Protein 2HF9 (pdb70)

Structure (mmCIF, N/CA/C/O backbone):
data_2HF9
#
_entry.id   2HF9
#
_cell.length_a   43.463
_cell.length_b   68.107
_cell.length_c   155.840
_cell.angle_alpha   90.000
_cell.angle_beta   90.000
_cell.angle_gamma   90.000
#
_symmetry.space_group_name_H-M   'P 21 21 21'
#
loop_
_entity.id
_entity.type
_entity.pdbx_description
1 polymer 'Probable hydrogenase nickel incorporation protein hypB'
2 non-polymer 'MAGNESIUM ION'
3 non-polymer 'ZINC ION'
4 non-polymer "5'-GUANOSINE-DIPHOSPHATE-MONOTHIOPHOSPHATE"
5 water water
#
loop_
_atom_site.group_PDB
_atom_site.id
_atom_site.type_symbol
_atom_site.label_atom_id
_atom_site.label_alt_id
_atom_site.label_comp_id
_atom_site.label_asym_id
_atom_site.label_entity_id
_atom_site.label_seq_id
_atom_site.pdbx_PDB_ins_code
_atom_site.Cartn_x
_atom_site.Cartn_y
_atom_site.Cartn_z
_atom_site.occupancy
_atom_site.B_iso_or_equiv
_atom_site.auth_seq_id
_atom_site.auth_comp_id
_atom_site.auth_asym_id
_atom_site.auth_atom_id
_atom_site.pdbx_PDB_model_num
ATOM 1 N N . LYS A 1 16 ? 0.357 12.378 4.286 1.00 39.08 11 LYS A N 1
ATOM 2 C CA . LYS A 1 16 ? -0.839 11.880 3.543 1.00 39.11 11 LYS A CA 1
ATOM 3 C C . LYS A 1 16 ? -0.652 10.429 3.085 1.00 38.79 11 LYS A C 1
ATOM 4 O O . LYS A 1 16 ? 0.409 10.058 2.573 1.00 38.87 11 LYS A O 1
ATOM 10 N N . ASP A 1 17 ? -1.688 9.616 3.286 1.00 38.42 12 ASP A N 1
ATOM 11 C CA . ASP A 1 17 ? -1.658 8.197 2.924 1.00 37.83 12 ASP A CA 1
ATOM 12 C C . ASP A 1 17 ? -2.333 7.932 1.577 1.00 37.32 12 ASP A C 1
ATOM 13 O O . ASP A 1 17 ? -2.617 6.782 1.228 1.00 37.25 12 ASP A O 1
ATOM 18 N N . ILE A 1 18 ? -2.565 9.008 0.826 1.00 36.58 13 ILE A N 1
ATOM 19 C CA . ILE A 1 18 ? -3.289 8.967 -0.447 1.00 35.78 13 ILE A CA 1
ATOM 20 C C . ILE A 1 18 ? -2.697 7.965 -1.446 1.00 35.06 13 ILE A C 1
ATOM 21 O O . ILE A 1 18 ? -3.434 7.176 -2.045 1.00 34.98 13 ILE A O 1
ATOM 26 N N . LEU A 1 19 ? -1.374 7.991 -1.603 1.00 34.26 14 LEU A N 1
ATOM 27 C CA . LEU A 1 19 ? -0.689 7.172 -2.611 1.00 33.43 14 LEU A CA 1
ATOM 28 C C . LEU A 1 19 ? -0.610 5.687 -2.264 1.00 32.68 14 LEU A C 1
ATOM 29 O O . LEU A 1 19 ? -0.544 4.843 -3.160 1.00 32.61 14 LEU A O 1
ATOM 34 N N . LYS A 1 20 ? -0.611 5.374 -0.970 1.00 31.71 15 LYS A N 1
ATOM 35 C CA . LYS A 1 20 ? -0.557 3.988 -0.505 1.00 30.66 15 LYS A CA 1
ATOM 36 C C . LYS A 1 20 ? -1.897 3.303 -0.742 1.00 29.78 15 LYS A C 1
ATOM 37 O O . LYS A 1 20 ? -1.944 2.141 -1.151 1.00 29.75 15 LYS A O 1
ATOM 43 N N . ALA A 1 21 ? -2.978 4.036 -0.485 1.00 28.63 16 ALA A N 1
ATOM 44 C CA . ALA A 1 21 ? -4.334 3.558 -0.736 1.00 27.59 16 ALA A CA 1
ATOM 45 C C . ALA A 1 21 ? -4.613 3.425 -2.236 1.00 26.82 16 ALA A C 1
ATOM 46 O O . ALA A 1 21 ? -5.266 2.474 -2.668 1.00 26.66 16 ALA A O 1
ATOM 48 N N . ASN A 1 22 ? -4.116 4.383 -3.018 1.00 25.89 17 ASN A N 1
ATOM 49 C CA . ASN A 1 22 ? -4.239 4.340 -4.475 1.00 24.86 17 ASN A CA 1
ATOM 50 C C . ASN A 1 22 ? -3.549 3.119 -5.079 1.00 24.41 17 ASN A C 1
ATOM 51 O O . ASN A 1 22 ? -4.117 2.450 -5.943 1.00 24.00 17 ASN A O 1
ATOM 56 N N . LYS A 1 23 ? -2.332 2.836 -4.612 1.00 24.06 18 LYS A N 1
ATOM 57 C CA . LYS A 1 23 ? -1.540 1.698 -5.098 1.00 24.01 18 LYS A CA 1
ATOM 58 C C . LYS A 1 23 ? -2.250 0.364 -4.859 1.00 23.43 18 LYS A C 1
ATOM 59 O O . LYS A 1 23 ? -2.256 -0.500 -5.739 1.00 23.39 18 LYS A O 1
ATOM 65 N N . ARG A 1 24 ? -2.855 0.210 -3.681 1.00 22.90 19 ARG A N 1
ATOM 66 C CA . ARG A 1 24 ? -3.666 -0.971 -3.366 1.00 22.37 19 ARG A CA 1
ATOM 67 C C . ARG A 1 24 ? -4.793 -1.150 -4.382 1.00 21.43 19 ARG A C 1
ATOM 68 O O . ARG A 1 24 ? -5.028 -2.256 -4.870 1.00 21.13 19 ARG A O 1
ATOM 76 N N . LEU A 1 25 ? -5.480 -0.053 -4.698 1.00 20.33 20 LEU A N 1
ATOM 77 C CA . LEU A 1 25 ? -6.607 -0.090 -5.624 1.00 19.34 20 LEU A CA 1
ATOM 78 C C . LEU A 1 25 ? -6.148 -0.319 -7.061 1.00 18.77 20 LEU A C 1
ATOM 79 O O . LEU A 1 25 ? -6.829 -0.992 -7.833 1.00 18.25 20 LEU A O 1
ATOM 84 N N . ALA A 1 26 ? -4.988 0.243 -7.402 1.00 18.36 21 ALA A N 1
ATOM 85 C CA . ALA A 1 26 ? -4.369 0.039 -8.712 1.00 18.15 21 ALA A CA 1
ATOM 86 C C . ALA A 1 26 ? -4.025 -1.429 -8.952 1.00 18.08 21 ALA A C 1
ATOM 87 O O . ALA A 1 26 ? -4.277 -1.963 -10.033 1.00 18.05 21 ALA A O 1
ATOM 89 N N . ASP A 1 27 ? -3.461 -2.081 -7.938 1.00 18.12 22 ASP A N 1
ATOM 90 C CA . ASP A 1 27 ? -3.107 -3.497 -8.034 1.00 18.28 22 ASP A CA 1
ATOM 91 C C . ASP A 1 27 ? -4.347 -4.367 -8.177 1.00 17.95 22 ASP A C 1
ATOM 92 O O . ASP A 1 27 ? -4.335 -5.351 -8.916 1.00 18.14 22 ASP A O 1
ATOM 97 N N . LYS A 1 28 ? -5.414 -3.986 -7.476 1.00 17.65 23 LYS A N 1
ATOM 98 C CA . LYS A 1 28 ? -6.708 -4.661 -7.575 1.00 17.34 23 LYS A CA 1
ATOM 99 C C . LYS A 1 28 ? -7.336 -4.495 -8.962 1.00 16.86 23 LYS A C 1
ATOM 100 O O . LYS A 1 28 ? -7.903 -5.447 -9.509 1.00 16.53 23 LYS A O 1
ATOM 106 N N . ASN A 1 29 ? -7.219 -3.289 -9.520 1.00 16.43 24 ASN A N 1
ATOM 107 C CA . ASN A 1 29 ? -7.647 -3.012 -10.892 1.00 16.25 24 ASN A CA 1
ATOM 108 C C . ASN A 1 29 ? -6.907 -3.889 -11.900 1.00 16.23 24 ASN A C 1
ATOM 109 O O . ASN A 1 29 ? -7.535 -4.480 -12.776 1.00 15.95 24 ASN A O 1
ATOM 114 N N . ARG A 1 30 ? -5.578 -3.964 -11.770 1.00 16.48 25 ARG A N 1
ATOM 115 C CA . ARG A 1 30 ? -4.745 -4.781 -12.663 1.00 17.01 25 ARG A CA 1
ATOM 116 C C . ARG A 1 30 ? -5.108 -6.260 -12.587 1.00 16.84 25 ARG A C 1
ATOM 117 O O . ARG A 1 30 ? -5.207 -6.930 -13.613 1.00 16.69 25 ARG A O 1
ATOM 125 N N . LYS A 1 31 ? -5.315 -6.754 -11.368 1.00 16.94 26 LYS A N 1
ATOM 126 C CA . LYS A 1 31 ? -5.745 -8.132 -11.153 1.00 17.25 26 LYS A CA 1
ATOM 127 C C . LYS A 1 31 ? -7.102 -8.410 -11.809 1.00 16.96 26 LYS A C 1
ATOM 128 O O . LYS A 1 31 ? -7.270 -9.432 -12.479 1.00 16.76 26 LYS A O 1
ATOM 134 N N . LEU A 1 32 ? -8.051 -7.488 -11.647 1.00 16.78 27 LEU A N 1
ATOM 135 C CA . LEU A 1 32 ? -9.368 -7.620 -12.273 1.00 16.55 27 LEU A CA 1
ATOM 136 C C . LEU A 1 32 ? -9.258 -7.655 -13.798 1.00 16.40 27 LEU A C 1
ATOM 137 O O . LEU A 1 32 ? -9.904 -8.473 -14.457 1.00 16.31 27 LEU A O 1
ATOM 142 N N . LEU A 1 33 ? -8.435 -6.765 -14.347 1.00 16.27 28 LEU A N 1
ATOM 143 C CA . LEU A 1 33 ? -8.205 -6.709 -15.788 1.00 16.16 28 LEU A CA 1
ATOM 144 C C . LEU A 1 33 ? -7.552 -7.994 -16.308 1.00 16.22 28 LEU A C 1
ATOM 145 O O . LEU A 1 33 ? -8.003 -8.553 -17.313 1.00 16.15 28 LEU A O 1
ATOM 150 N N . ASN A 1 34 ? -6.513 -8.460 -15.610 1.00 16.31 29 ASN A N 1
ATOM 151 C CA . ASN A 1 34 ? -5.810 -9.704 -15.966 1.00 16.68 29 ASN A CA 1
ATOM 152 C C . ASN A 1 34 ? -6.717 -10.932 -15.937 1.00 16.93 29 ASN A C 1
ATOM 153 O O . ASN A 1 34 ? -6.591 -11.832 -16.772 1.00 16.83 29 ASN A O 1
ATOM 158 N N . LYS A 1 35 ? -7.627 -10.942 -14.968 1.00 17.08 30 LYS A N 1
ATOM 159 C CA . LYS A 1 35 ? -8.621 -11.993 -14.787 1.00 17.33 30 LYS A CA 1
ATOM 160 C C . LYS A 1 35 ? -9.516 -12.111 -16.018 1.00 17.06 30 LYS A C 1
ATOM 161 O O . LYS A 1 35 ? -9.912 -13.211 -16.407 1.00 16.74 30 LYS A O 1
ATOM 167 N N . HIS A 1 36 ? -9.814 -10.967 -16.633 1.00 16.88 31 HIS A N 1
ATOM 168 C CA . HIS A 1 36 ? -10.675 -10.910 -17.810 1.00 16.84 31 HIS A CA 1
ATOM 169 C C . HIS A 1 36 ? -9.916 -10.710 -19.124 1.00 16.37 31 HIS A C 1
ATOM 170 O O . HIS A 1 36 ? -10.531 -10.478 -20.166 1.00 16.27 31 HIS A O 1
ATOM 177 N N . GLY A 1 37 ? -8.588 -10.796 -19.064 1.00 15.99 32 GLY A N 1
ATOM 178 C CA . GLY A 1 37 ? -7.741 -10.728 -20.253 1.00 15.37 32 GLY A CA 1
ATOM 179 C C . GLY A 1 37 ? -7.796 -9.378 -20.942 1.00 14.89 32 GLY A C 1
ATOM 180 O O . GLY A 1 37 ? -7.823 -9.298 -22.171 1.00 15.13 32 GLY A O 1
ATOM 181 N N . VAL A 1 38 ? -7.806 -8.318 -20.142 1.00 14.40 33 VAL A N 1
ATOM 182 C CA . VAL A 1 38 ? -7.853 -6.953 -20.665 1.00 13.82 33 VAL A CA 1
ATOM 183 C C . VAL A 1 38 ? -6.488 -6.311 -20.469 1.00 13.43 33 VAL A C 1
ATOM 184 O O . VAL A 1 38 ? -5.907 -6.403 -19.391 1.00 13.34 33 VAL A O 1
ATOM 188 N N . VAL A 1 39 ? -5.971 -5.685 -21.522 1.00 12.76 34 VAL A N 1
ATOM 189 C CA . VAL A 1 39 ? -4.735 -4.920 -21.411 1.00 12.34 34 VAL A CA 1
ATOM 190 C C . VAL A 1 39 ? -5.096 -3.436 -21.430 1.00 11.91 34 VAL A C 1
ATOM 191 O O . VAL A 1 39 ? -5.737 -2.958 -22.371 1.00 11.69 34 VAL A O 1
ATOM 195 N N . ALA A 1 40 ? -4.703 -2.727 -20.373 1.00 11.41 35 ALA A N 1
ATOM 196 C CA . ALA A 1 40 ? -5.097 -1.334 -20.172 1.00 11.08 35 ALA A CA 1
ATOM 197 C C . ALA A 1 40 ? -3.949 -0.343 -20.337 1.00 10.79 35 ALA A C 1
ATOM 198 O O . ALA A 1 40 ? -2.820 -0.603 -19.913 1.00 11.07 35 ALA A O 1
ATOM 200 N N . PHE A 1 41 ? -4.268 0.801 -20.937 1.00 10.16 36 PHE A N 1
ATOM 201 C CA . PHE A 1 41 ? -3.295 1.846 -21.239 1.00 9.80 36 PHE A CA 1
ATOM 202 C C . PHE A 1 41 ? -3.747 3.203 -20.692 1.00 9.46 36 PHE A C 1
ATOM 203 O O . PHE A 1 41 ? -4.875 3.641 -20.937 1.00 9.44 36 PHE A O 1
ATOM 211 N N . ASP A 1 42 ? -2.854 3.856 -19.953 1.00 9.03 37 ASP A N 1
ATOM 212 C CA . ASP A 1 42 ? -3.093 5.184 -19.396 1.00 9.17 37 ASP A CA 1
ATOM 213 C C . ASP A 1 42 ? -2.476 6.240 -20.328 1.00 9.36 37 ASP A C 1
ATOM 214 O O . ASP A 1 42 ? -1.255 6.321 -20.461 1.00 9.40 37 ASP A O 1
ATOM 219 N N . PHE A 1 43 ? -3.336 7.022 -20.981 1.00 9.32 38 PHE A N 1
ATOM 220 C CA . PHE A 1 43 ? -2.911 8.088 -21.883 1.00 9.55 38 PHE A CA 1
ATOM 221 C C . PHE A 1 43 ? -2.885 9.416 -21.139 1.00 10.01 38 PHE A C 1
ATOM 222 O O . PHE A 1 43 ? -3.936 9.987 -20.836 1.00 9.72 38 PHE A O 1
ATOM 230 N N . MET A 1 44 ? -1.675 9.879 -20.837 1.00 10.60 39 MET A N 1
ATOM 231 C CA . MET A 1 44 ? -1.442 11.159 -20.180 1.00 11.91 39 MET A CA 1
ATOM 232 C C . MET A 1 44 ? -0.869 12.156 -21.180 1.00 11.44 39 MET A C 1
ATOM 233 O O . MET A 1 44 ? -0.404 11.769 -22.250 1.00 11.43 39 MET A O 1
ATOM 238 N N . GLY A 1 45 ? -0.903 13.437 -20.828 1.00 11.43 40 GLY A N 1
ATOM 239 C CA . GLY A 1 45 ? -0.271 14.467 -21.639 1.00 11.70 40 GLY A CA 1
ATOM 240 C C . GLY A 1 45 ? -0.640 15.880 -21.243 1.00 11.97 40 GLY A C 1
ATOM 241 O O . GLY A 1 45 ? -1.403 16.098 -20.293 1.00 12.35 40 GLY A O 1
ATOM 242 N N . ALA A 1 46 ? -0.094 16.843 -21.978 1.00 11.76 41 ALA A N 1
ATOM 243 C CA . ALA A 1 46 ? -0.417 18.250 -21.774 1.00 11.89 41 ALA A CA 1
ATOM 244 C C . ALA A 1 46 ? -1.794 18.549 -22.377 1.00 11.87 41 ALA A C 1
ATOM 245 O O . ALA A 1 46 ? -2.435 17.662 -22.949 1.00 12.50 41 ALA A O 1
ATOM 247 N N . ILE A 1 47 ? -2.258 19.786 -22.251 1.00 11.52 42 ILE A N 1
ATOM 248 C CA . ILE A 1 47 ? -3.546 20.158 -22.840 1.00 11.08 42 ILE A CA 1
ATOM 249 C C . ILE A 1 47 ? -3.429 20.170 -24.365 1.00 10.60 42 ILE A C 1
ATOM 250 O O . ILE A 1 47 ? -2.573 20.859 -24.925 1.00 10.24 42 ILE A O 1
ATOM 255 N N . GLY A 1 48 ? -4.279 19.380 -25.019 1.00 10.12 43 GLY A N 1
ATOM 256 C CA . GLY A 1 48 ? -4.368 19.353 -26.474 1.00 9.79 43 GLY A CA 1
ATOM 257 C C . GLY A 1 48 ? -3.204 18.705 -27.199 1.00 9.43 43 GLY A C 1
ATOM 258 O O . GLY A 1 48 ? -3.009 18.950 -28.386 1.00 9.68 43 GLY A O 1
ATOM 259 N N . SER A 1 49 ? -2.435 17.874 -26.494 1.00 9.27 44 SER A N 1
ATOM 260 C CA . SER A 1 49 ? -1.274 17.197 -27.085 1.00 9.19 44 SER A CA 1
ATOM 261 C C . SER A 1 49 ? -1.647 16.236 -28.219 1.00 8.82 44 SER A C 1
ATOM 262 O O . SER A 1 49 ? -0.847 16.005 -29.129 1.00 8.48 44 SER A O 1
ATOM 265 N N . GLY A 1 50 ? -2.854 15.674 -28.148 1.00 8.53 45 GLY A N 1
ATOM 266 C CA . GLY A 1 50 ? -3.344 14.756 -29.179 1.00 8.21 45 GLY A CA 1
ATOM 267 C C . GLY A 1 50 ? -3.806 13.398 -28.674 1.00 7.88 45 GLY A C 1
ATOM 268 O O . GLY A 1 50 ? -3.910 12.459 -29.461 1.00 8.09 45 GLY A O 1
ATOM 269 N N . LYS A 1 51 ? -4.109 13.302 -27.376 1.00 7.75 46 LYS A N 1
ATOM 270 C CA . LYS A 1 51 ? -4.517 12.035 -26.746 1.00 7.58 46 LYS A CA 1
ATOM 271 C C . LYS A 1 51 ? -5.751 11.431 -27.413 1.00 7.00 46 LYS A C 1
ATOM 272 O O . LYS A 1 51 ? -5.769 10.247 -27.751 1.00 6.38 46 LYS A O 1
ATOM 278 N N . THR A 1 52 ? -6.786 12.246 -27.594 1.00 6.97 47 THR A N 1
ATOM 279 C CA . THR A 1 52 ? -8.042 11.752 -28.164 1.00 6.84 47 THR A CA 1
ATOM 280 C C . THR A 1 52 ? -7.865 11.332 -29.616 1.00 7.05 47 THR A C 1
ATOM 281 O O . THR A 1 52 ? -8.301 10.249 -30.000 1.00 7.38 47 THR A O 1
ATOM 285 N N . LEU A 1 53 ? -7.206 12.174 -30.410 1.00 7.50 48 LEU A N 1
ATOM 286 C CA . LEU A 1 53 ? -6.942 11.836 -31.806 1.00 7.71 48 LEU A CA 1
ATOM 287 C C . LEU A 1 53 ? -6.130 10.543 -31.934 1.00 7.51 48 LEU A C 1
ATOM 288 O O . LEU A 1 53 ? -6.402 9.726 -32.811 1.00 7.48 48 LEU A O 1
ATOM 293 N N . LEU A 1 54 ? -5.149 10.357 -31.052 1.00 7.64 49 LEU A N 1
ATOM 294 C CA . LEU A 1 54 ? -4.369 9.120 -31.011 1.00 7.74 49 LEU A CA 1
ATOM 295 C C . LEU A 1 54 ? -5.251 7.918 -30.684 1.00 7.89 49 LEU A C 1
ATOM 296 O O . LEU A 1 54 ? -5.172 6.882 -31.351 1.00 7.82 49 LEU A O 1
ATOM 301 N N . ILE A 1 55 ? -6.088 8.064 -29.659 1.00 8.00 50 ILE A N 1
ATOM 302 C CA . ILE A 1 55 ? -7.000 6.995 -29.243 1.00 8.32 50 ILE A CA 1
ATOM 303 C C . ILE A 1 55 ? -7.972 6.646 -30.380 1.00 8.77 50 ILE A C 1
ATOM 304 O O . ILE A 1 55 ? -8.198 5.463 -30.674 1.00 8.74 50 ILE A O 1
ATOM 309 N N . GLU A 1 56 ? -8.507 7.678 -31.030 1.00 9.19 51 GLU A N 1
ATOM 310 C CA . GLU A 1 56 ? -9.394 7.513 -32.189 1.00 10.10 51 GLU A CA 1
ATOM 311 C C . GLU A 1 56 ? -8.727 6.696 -33.289 1.00 9.76 51 GLU A C 1
ATOM 312 O O . GLU A 1 56 ? -9.310 5.735 -33.791 1.00 9.63 51 GLU A O 1
ATOM 318 N N . LYS A 1 57 ? -7.502 7.077 -33.647 1.00 9.56 52 LYS A N 1
ATOM 319 C CA . LYS A 1 57 ? -6.734 6.362 -34.666 1.00 9.83 52 LYS A CA 1
ATOM 320 C C . LYS A 1 57 ? -6.433 4.924 -34.252 1.00 9.69 52 LYS A C 1
ATOM 321 O O . LYS A 1 57 ? -6.515 4.010 -35.075 1.00 9.72 52 LYS A O 1
ATOM 327 N N . LEU A 1 58 ? -6.087 4.726 -32.979 1.00 9.53 53 LEU A N 1
ATOM 328 C CA . LEU A 1 58 ? -5.847 3.380 -32.454 1.00 9.58 53 LEU A CA 1
ATOM 329 C C . LEU A 1 58 ? -7.088 2.487 -32.509 1.00 9.81 53 LEU A C 1
ATOM 330 O O . LEU A 1 58 ? -6.995 1.323 -32.917 1.00 9.56 53 LEU A O 1
ATOM 335 N N . ILE A 1 59 ? -8.237 3.027 -32.104 1.00 9.87 54 ILE A N 1
ATOM 336 C CA . ILE A 1 59 ? -9.517 2.315 -32.229 1.00 10.33 54 ILE A CA 1
ATOM 337 C C . ILE A 1 59 ? -9.755 1.865 -33.675 1.00 10.78 54 ILE A C 1
ATOM 338 O O . ILE A 1 59 ? -9.947 0.675 -33.934 1.00 10.66 54 ILE A O 1
ATOM 343 N N . ASP A 1 60 ? -9.723 2.817 -34.607 1.00 11.39 55 ASP A N 1
ATOM 344 C CA . ASP A 1 60 ? -9.945 2.536 -36.032 1.00 12.17 55 ASP A CA 1
ATOM 345 C C . ASP A 1 60 ? -9.072 1.402 -36.559 1.00 12.43 55 ASP A C 1
ATOM 346 O O . ASP A 1 60 ? -9.525 0.570 -37.348 1.00 12.17 55 ASP A O 1
ATOM 351 N N . ASN A 1 61 ? -7.820 1.374 -36.118 1.00 12.58 56 ASN A N 1
ATOM 352 C CA . ASN A 1 61 ? -6.843 0.468 -36.701 1.00 13.02 56 ASN A CA 1
ATOM 353 C C . ASN A 1 61 ? -6.659 -0.853 -35.955 1.00 13.19 56 ASN A C 1
ATOM 354 O O . ASN A 1 61 ? -6.017 -1.769 -36.466 1.00 13.52 56 ASN A O 1
ATOM 359 N N . LEU A 1 62 ? -7.271 -0.967 -34.777 1.00 13.31 57 LEU A N 1
ATOM 360 C CA . LEU A 1 62 ? -7.149 -2.177 -33.960 1.00 13.74 57 LEU A CA 1
ATOM 361 C C . LEU A 1 62 ? -8.477 -2.896 -33.719 1.00 13.93 57 LEU A C 1
ATOM 362 O O . LEU A 1 62 ? -8.484 -4.026 -33.223 1.00 13.86 57 LEU A O 1
ATOM 367 N N . LYS A 1 63 ? -9.588 -2.254 -34.076 1.00 14.29 58 LYS A N 1
ATOM 368 C CA . LYS A 1 63 ? -10.921 -2.796 -33.760 1.00 15.23 58 LYS A CA 1
ATOM 369 C C . LYS A 1 63 ? -11.255 -4.094 -34.505 1.00 15.59 58 LYS A C 1
ATOM 370 O O . LYS A 1 63 ? -12.150 -4.831 -34.092 1.00 15.59 58 LYS A O 1
ATOM 376 N N . ASP A 1 64 ? -10.530 -4.367 -35.588 1.00 15.99 59 ASP A N 1
ATOM 377 C CA . ASP A 1 64 ? -10.702 -5.613 -36.351 1.00 16.86 59 ASP A CA 1
ATOM 378 C C . ASP A 1 64 ? -10.106 -6.813 -35.616 1.00 16.66 59 ASP A C 1
ATOM 379 O O . ASP A 1 64 ? -10.503 -7.958 -35.844 1.00 16.72 59 ASP A O 1
ATOM 384 N N . LYS A 1 65 ? -9.155 -6.528 -34.731 1.00 16.47 60 LYS A N 1
ATOM 385 C CA . LYS A 1 65 ? -8.390 -7.542 -34.022 1.00 16.60 60 LYS A CA 1
ATOM 386 C C . LYS A 1 65 ? -8.791 -7.607 -32.551 1.00 16.27 60 LYS A C 1
ATOM 387 O O . LYS A 1 65 ? -8.744 -8.677 -31.941 1.00 16.03 60 LYS A O 1
ATOM 393 N N . TYR A 1 66 ? -9.184 -6.462 -31.992 1.00 15.73 61 TYR A N 1
ATOM 394 C CA . TYR A 1 66 ? -9.507 -6.359 -30.568 1.00 15.38 61 TYR A CA 1
ATOM 395 C C . TYR A 1 66 ? -10.842 -5.675 -30.323 1.00 15.02 61 TYR A C 1
ATOM 396 O O . TYR A 1 66 ? -11.237 -4.773 -31.065 1.00 14.60 61 TYR A O 1
ATOM 405 N N . LYS A 1 67 ? -11.521 -6.102 -29.264 1.00 14.55 62 LYS A N 1
ATOM 406 C CA . LYS A 1 67 ? -12.686 -5.388 -28.753 1.00 14.52 62 LYS A CA 1
ATOM 407 C C . LYS A 1 67 ? -12.173 -4.327 -27.784 1.00 13.83 62 LYS A C 1
ATOM 408 O O . LYS A 1 67 ? -11.459 -4.635 -26.827 1.00 13.65 62 LYS A O 1
ATOM 414 N N . ILE A 1 68 ? -12.523 -3.075 -28.049 1.00 13.26 63 ILE A N 1
ATOM 415 C CA . ILE A 1 68 ? -11.899 -1.951 -27.357 1.00 12.85 63 ILE A CA 1
ATOM 416 C C . ILE A 1 68 ? -12.909 -1.145 -26.543 1.00 12.65 63 ILE A C 1
ATOM 417 O O . ILE A 1 68 ? -14.003 -0.829 -27.018 1.00 12.53 63 ILE A O 1
ATOM 422 N N . ALA A 1 69 ? -12.528 -0.839 -25.305 1.00 12.37 64 ALA A N 1
ATOM 423 C CA . ALA A 1 69 ? -13.292 0.056 -24.445 1.00 12.07 64 ALA A CA 1
ATOM 424 C C . ALA A 1 69 ? -12.429 1.255 -24.093 1.00 11.81 64 ALA A C 1
ATOM 425 O O . ALA A 1 69 ? -11.198 1.166 -24.111 1.00 11.43 64 ALA A O 1
ATOM 427 N N . CYS A 1 70 ? -13.082 2.370 -23.779 1.00 11.40 65 CYS A N 1
ATOM 428 C CA . CYS A 1 70 ? -12.397 3.567 -23.307 1.00 11.13 65 CYS A CA 1
ATOM 429 C C . CYS A 1 70 ? -12.989 4.124 -22.021 1.00 11.02 65 CYS A C 1
ATOM 430 O O . CYS A 1 70 ? -14.181 3.966 -21.744 1.00 10.63 65 CYS A O 1
ATOM 433 N N . ILE A 1 71 ? -12.127 4.768 -21.244 1.00 10.58 66 ILE A N 1
ATOM 434 C CA . ILE A 1 71 ? -12.531 5.622 -20.139 1.00 10.63 66 ILE A CA 1
ATOM 435 C C . ILE A 1 71 ? -11.999 7.013 -20.473 1.00 10.53 66 ILE A C 1
ATOM 436 O O . ILE A 1 71 ? -10.793 7.194 -20.664 1.00 10.19 66 ILE A O 1
ATOM 441 N N . ALA A 1 72 ? -12.903 7.979 -20.571 1.00 10.26 67 ALA A N 1
ATOM 442 C CA . ALA A 1 72 ? -12.536 9.349 -20.907 1.00 10.60 67 ALA A CA 1
ATOM 443 C C . ALA A 1 72 ? -12.807 10.261 -19.723 1.00 10.66 67 ALA A C 1
ATOM 444 O O . ALA A 1 72 ? -13.965 10.530 -19.386 1.00 10.50 67 ALA A O 1
ATOM 446 N N . GLY A 1 73 ? -11.733 10.719 -19.087 1.00 10.82 68 GLY A N 1
ATOM 447 C CA . GLY A 1 73 ? -11.843 11.625 -17.954 1.00 10.98 68 GLY A CA 1
ATOM 448 C C . GLY A 1 73 ? -11.442 13.046 -18.304 1.00 11.19 68 GLY A C 1
ATOM 449 O O . GLY A 1 73 ? -10.370 13.279 -18.861 1.00 10.98 68 GLY A O 1
ATOM 450 N N . ASP A 1 74 ? -12.318 13.993 -17.988 1.00 11.41 69 ASP A N 1
ATOM 451 C CA . ASP A 1 74 ? -12.018 15.424 -18.097 1.00 11.99 69 ASP A CA 1
ATOM 452 C C . ASP A 1 74 ? -13.083 16.204 -17.337 1.00 12.09 69 ASP A C 1
ATOM 453 O O . ASP A 1 74 ? -14.069 15.619 -16.896 1.00 12.12 69 ASP A O 1
ATOM 458 N N . VAL A 1 75 ? -12.877 17.512 -17.177 1.00 12.23 70 VAL A N 1
ATOM 459 C CA . VAL A 1 75 ? -13.849 18.397 -16.519 1.00 12.53 70 VAL A CA 1
ATOM 460 C C . VAL A 1 75 ? -15.243 18.204 -17.122 1.00 12.47 70 VAL A C 1
ATOM 461 O O . VAL A 1 75 ? -16.216 17.961 -16.403 1.00 12.61 70 VAL A O 1
ATOM 465 N N . ILE A 1 76 ? -15.323 18.322 -18.442 1.00 12.35 71 ILE A N 1
ATOM 466 C CA . ILE A 1 76 ? -16.525 17.972 -19.190 1.00 12.33 71 ILE A CA 1
ATOM 467 C C . ILE A 1 76 ? -16.169 16.795 -20.099 1.00 11.94 71 ILE A C 1
ATOM 468 O O . ILE A 1 76 ? -15.624 16.969 -21.195 1.00 11.89 71 ILE A O 1
ATOM 473 N N . ALA A 1 77 ? -16.474 15.593 -19.619 1.00 11.81 72 ALA A N 1
ATOM 474 C CA . ALA A 1 77 ? -16.025 14.354 -20.255 1.00 11.60 72 ALA A CA 1
ATOM 475 C C . ALA A 1 77 ? -16.695 14.047 -21.599 1.00 11.79 72 ALA A C 1
ATOM 476 O O . ALA A 1 77 ? -16.152 13.279 -22.403 1.00 11.48 72 ALA A O 1
ATOM 478 N N . LYS A 1 78 ? -17.852 14.659 -21.851 1.00 11.67 73 LYS A N 1
ATOM 479 C CA . LYS A 1 78 ? -18.645 14.345 -23.046 1.00 12.33 73 LYS A CA 1
ATOM 480 C C . LYS A 1 78 ? -17.922 14.608 -24.373 1.00 11.85 73 LYS A C 1
ATOM 481 O O . LYS A 1 78 ? -18.083 13.844 -25.314 1.00 11.52 73 LYS A O 1
ATOM 487 N N . PHE A 1 79 ? -17.128 15.678 -24.441 1.00 11.88 74 PHE A N 1
ATOM 488 C CA . PHE A 1 79 ? -16.439 16.039 -25.689 1.00 12.12 74 PHE A CA 1
ATOM 489 C C . PHE A 1 79 ? -15.623 14.877 -26.255 1.00 12.01 74 PHE A C 1
ATOM 490 O O . PHE A 1 79 ? -15.752 14.524 -27.429 1.00 12.00 74 PHE A O 1
ATOM 498 N N . ASP A 1 80 ? -14.792 14.276 -25.412 1.00 12.05 75 ASP A N 1
ATOM 499 C CA . ASP A 1 80 ? -13.939 13.177 -25.856 1.00 11.96 75 ASP A CA 1
ATOM 500 C C . ASP A 1 80 ? -14.651 11.834 -25.860 1.00 12.32 75 ASP A C 1
ATOM 501 O O . ASP A 1 80 ? -14.354 10.981 -26.699 1.00 11.92 75 ASP A O 1
ATOM 506 N N . ALA A 1 81 ? -15.580 11.648 -24.923 1.00 12.65 76 ALA A N 1
ATOM 507 C CA . ALA A 1 81 ? -16.408 10.443 -24.898 1.00 13.39 76 ALA A CA 1
ATOM 508 C C . ALA A 1 81 ? -17.165 10.290 -26.220 1.00 14.03 76 ALA A C 1
ATOM 509 O O . ALA A 1 81 ? -17.135 9.220 -26.833 1.00 14.03 76 ALA A O 1
ATOM 511 N N . GLU A 1 82 ? -17.816 11.369 -26.659 1.00 14.85 77 GLU A N 1
ATOM 512 C CA . GLU A 1 82 ? -18.582 11.379 -27.913 1.00 15.86 77 GLU A CA 1
ATOM 513 C C . GLU A 1 82 ? -17.702 11.081 -29.133 1.00 16.17 77 GLU A C 1
ATOM 514 O O . GLU A 1 82 ? -18.119 10.358 -30.049 1.00 16.48 77 GLU A O 1
ATOM 520 N N . ARG A 1 83 ? -16.484 11.623 -29.129 1.00 16.50 78 ARG A N 1
ATOM 521 C CA . ARG A 1 83 ? -15.499 11.344 -30.183 1.00 16.84 78 ARG A CA 1
ATOM 522 C C . ARG A 1 83 ? -15.129 9.862 -30.248 1.00 16.96 78 ARG A C 1
ATOM 523 O O . ARG A 1 83 ? -15.114 9.275 -31.327 1.00 17.49 78 ARG A O 1
ATOM 531 N N . MET A 1 84 ? -14.853 9.255 -29.095 1.00 17.13 79 MET A N 1
ATOM 532 C CA . MET A 1 84 ? -14.490 7.837 -29.040 1.00 17.04 79 MET A CA 1
ATOM 533 C C . MET A 1 84 ? -15.653 6.919 -29.394 1.00 17.97 79 MET A C 1
ATOM 534 O O . MET A 1 84 ? -15.451 5.852 -29.979 1.00 18.11 79 MET A O 1
ATOM 539 N N . GLU A 1 85 ? -16.862 7.343 -29.027 1.00 18.86 80 GLU A N 1
ATOM 540 C CA . GLU A 1 85 ? -18.087 6.593 -29.303 1.00 19.85 80 GLU A CA 1
ATOM 541 C C . GLU A 1 85 ? -18.361 6.394 -30.796 1.00 19.95 80 GLU A C 1
ATOM 542 O O . GLU A 1 85 ? -18.753 5.303 -31.212 1.00 20.21 80 GLU A O 1
ATOM 548 N N . LYS A 1 86 ? -18.146 7.434 -31.599 1.00 20.33 81 LYS A N 1
ATOM 549 C CA . LYS A 1 86 ? -18.413 7.344 -33.039 1.00 20.66 81 LYS A CA 1
ATOM 550 C C . LYS A 1 86 ? -17.424 6.428 -33.774 1.00 20.39 81 LYS A C 1
ATOM 551 O O . LYS A 1 86 ? -17.669 6.033 -34.915 1.00 20.25 81 LYS A O 1
ATOM 557 N N . HIS A 1 87 ? -16.323 6.082 -33.105 1.00 20.04 82 HIS A N 1
ATOM 558 C CA . HIS A 1 87 ? -15.329 5.164 -33.661 1.00 19.87 82 HIS A CA 1
ATOM 559 C C . HIS A 1 87 ? -15.587 3.697 -33.300 1.00 20.05 82 HIS A C 1
ATOM 560 O O . HIS A 1 87 ? -14.826 2.813 -33.695 1.00 20.04 82 HIS A O 1
ATOM 567 N N . GLY A 1 88 ? -16.665 3.445 -32.561 1.00 20.26 83 GLY A N 1
ATOM 568 C CA . GLY A 1 88 ? -17.098 2.077 -32.259 1.00 20.37 83 GLY A CA 1
ATOM 569 C C . GLY A 1 88 ? -16.536 1.461 -30.989 1.00 20.49 83 GLY A C 1
ATOM 570 O O . GLY A 1 88 ? -16.444 0.235 -30.873 1.00 20.81 83 GLY A O 1
ATOM 571 N N . ALA A 1 89 ? -16.153 2.305 -30.035 1.00 20.04 84 ALA A N 1
ATOM 572 C CA . ALA A 1 89 ? -15.705 1.826 -28.734 1.00 19.68 84 ALA A CA 1
ATOM 573 C C . ALA A 1 89 ? -16.797 2.049 -27.700 1.00 19.41 84 ALA A C 1
ATOM 574 O O . ALA A 1 89 ? -17.592 2.985 -27.815 1.00 19.13 84 ALA A O 1
ATOM 576 N N . LYS A 1 90 ? -16.838 1.175 -26.699 1.00 19.39 85 LYS A N 1
ATOM 577 C CA . LYS A 1 90 ? -17.661 1.408 -25.521 1.00 19.38 85 LYS A CA 1
ATOM 578 C C . LYS A 1 90 ? -16.913 2.386 -24.622 1.00 18.75 85 LYS A C 1
ATOM 579 O O . LYS A 1 90 ? -15.729 2.196 -24.345 1.00 18.87 85 LYS A O 1
ATOM 585 N N . VAL A 1 91 ? -17.599 3.440 -24.190 1.00 18.02 86 VAL A N 1
ATOM 586 C CA . VAL A 1 91 ? -16.955 4.513 -23.439 1.00 17.12 86 VAL A CA 1
ATOM 587 C C . VAL A 1 91 ? -17.634 4.757 -22.096 1.00 16.81 86 VAL A C 1
ATOM 588 O O . VAL A 1 91 ? -18.860 4.867 -22.017 1.00 16.73 86 VAL A O 1
ATOM 592 N N . VAL A 1 92 ? -16.825 4.828 -21.043 1.00 15.80 87 VAL A N 1
ATOM 593 C CA . VAL A 1 92 ? -17.289 5.311 -19.752 1.00 15.22 87 VAL A CA 1
ATOM 594 C C . VAL A 1 92 ? -16.715 6.711 -19.546 1.00 14.75 87 VAL A C 1
ATOM 595 O O . VAL A 1 92 ? -15.493 6.875 -19.440 1.00 14.26 87 VAL A O 1
ATOM 599 N N . PRO A 1 93 ? -17.591 7.729 -19.513 1.00 14.39 88 PRO A N 1
ATOM 600 C CA . PRO A 1 93 ? -17.103 9.075 -19.253 1.00 14.16 88 PRO A CA 1
ATOM 601 C C . PRO A 1 93 ? -16.941 9.322 -17.757 1.00 14.18 88 PRO A C 1
ATOM 602 O O . PRO A 1 93 ? -17.721 8.803 -16.951 1.00 13.93 88 PRO A O 1
ATOM 606 N N . LEU A 1 94 ? -15.926 10.099 -17.397 1.00 13.97 89 LEU A N 1
ATOM 607 C CA . LEU A 1 94 ? -15.718 10.504 -16.014 1.00 14.24 89 LEU A CA 1
ATOM 608 C C . LEU A 1 94 ? -15.528 12.012 -15.930 1.00 14.43 89 LEU A C 1
ATOM 609 O O . LEU A 1 94 ? -14.507 12.546 -16.371 1.00 14.15 89 LEU A O 1
ATOM 614 N N . ASN A 1 95 ? -16.529 12.697 -15.387 1.00 14.72 90 ASN A N 1
ATOM 615 C CA . ASN A 1 95 ? -16.420 14.122 -15.127 1.00 15.15 90 ASN A CA 1
ATOM 616 C C . ASN A 1 95 ? -15.568 14.309 -13.879 1.00 15.75 90 ASN A C 1
ATOM 617 O O . ASN A 1 95 ? -15.965 13.926 -12.774 1.00 15.70 90 ASN A O 1
ATOM 622 N N . THR A 1 96 ? -14.385 14.883 -14.072 1.00 16.10 91 THR A N 1
ATOM 623 C CA . THR A 1 96 ? -13.334 14.841 -13.059 1.00 16.53 91 THR A CA 1
ATOM 624 C C . THR A 1 96 ? -13.296 16.053 -12.134 1.00 17.16 91 THR A C 1
ATOM 625 O O . THR A 1 96 ? -12.435 16.135 -11.258 1.00 17.25 91 THR A O 1
ATOM 629 N N . GLY A 1 97 ? -14.228 16.984 -12.326 1.00 18.10 92 GLY A N 1
ATOM 630 C CA . GLY A 1 97 ? -14.314 18.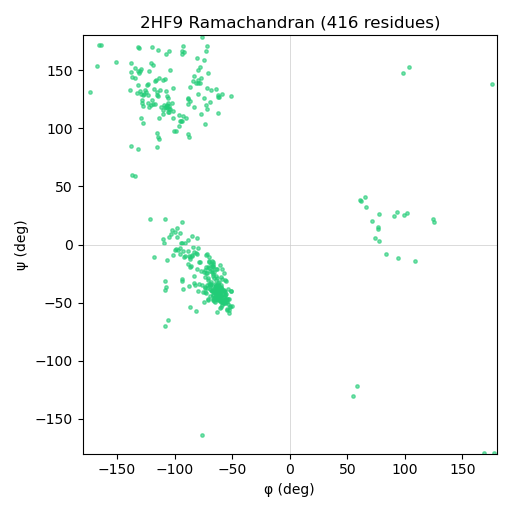187 -11.495 1.00 19.26 92 GLY A CA 1
ATOM 631 C C . GLY A 1 97 ? -13.018 18.970 -11.462 1.00 19.97 92 GLY A C 1
ATOM 632 O O . GLY A 1 97 ? -12.424 19.245 -12.503 1.00 20.29 92 GLY A O 1
ATOM 633 N N . LYS A 1 98 ? -12.570 19.310 -10.258 1.00 20.74 93 LYS A N 1
ATOM 634 C CA . LYS A 1 98 ? -11.364 20.119 -10.090 1.00 21.45 93 LYS A CA 1
ATOM 635 C C . LYS A 1 98 ? -10.102 19.272 -9.890 1.00 21.57 93 LYS A C 1
ATOM 636 O O . LYS A 1 98 ? -9.002 19.810 -9.725 1.00 21.52 93 LYS A O 1
ATOM 642 N N . GLU A 1 99 ? -10.265 17.951 -9.926 1.00 21.65 94 GLU A N 1
ATOM 643 C CA . GLU A 1 99 ? -9.143 17.023 -9.802 1.00 21.97 94 GLU A CA 1
ATOM 644 C C . GLU A 1 9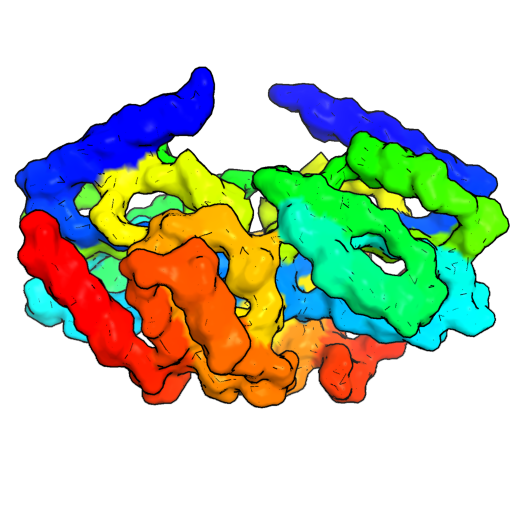9 ? -8.223 17.093 -11.028 1.00 21.58 94 GLU A C 1
ATOM 645 O O . GLU A 1 99 ? -8.685 17.073 -12.172 1.00 21.67 94 GLU A O 1
ATOM 651 N N . CYS A 1 100 ? -6.921 17.182 -10.776 1.00 21.29 95 CYS A N 1
ATOM 652 C CA . CYS A 1 100 ? -5.927 17.325 -11.840 1.00 21.09 95 CYS A CA 1
ATOM 653 C C . CYS A 1 100 ? -5.352 15.981 -12.294 1.00 20.37 95 CYS A C 1
ATOM 654 O O . CYS A 1 100 ? -4.286 15.927 -12.914 1.00 20.23 95 CYS A O 1
ATOM 657 N N . HIS A 1 101 ? -6.074 14.904 -11.987 1.00 19.48 96 HIS A N 1
ATOM 658 C CA . HIS A 1 101 ? -5.676 13.541 -12.336 1.00 18.57 96 HIS A CA 1
ATOM 659 C C . HIS A 1 101 ? -6.851 12.591 -12.113 1.00 17.88 96 HIS A C 1
ATOM 660 O O . HIS A 1 101 ? -7.729 12.865 -11.294 1.00 17.35 96 HIS A O 1
ATOM 667 N N . LEU A 1 102 ? -6.866 11.483 -12.848 1.00 17.12 97 LEU A N 1
ATOM 668 C CA . LEU A 1 102 ? -7.706 10.346 -12.487 1.00 16.63 97 LEU A CA 1
ATOM 669 C C . LEU A 1 102 ? -6.982 9.562 -11.396 1.00 16.34 97 LEU A C 1
ATOM 670 O O . LEU A 1 102 ? -5.771 9.705 -11.234 1.00 16.70 97 LEU A O 1
ATOM 675 N N . ASP A 1 103 ? -7.715 8.740 -10.650 1.00 16.13 98 ASP A N 1
ATOM 676 C CA . ASP A 1 103 ? -7.094 7.828 -9.684 1.00 15.91 98 ASP A CA 1
ATOM 677 C C . ASP A 1 103 ? -7.638 6.403 -9.841 1.00 15.62 98 ASP A C 1
ATOM 678 O O . ASP A 1 103 ? -8.607 6.187 -10.564 1.00 15.51 98 ASP A O 1
ATOM 683 N N . ALA A 1 104 ? -7.005 5.435 -9.182 1.00 15.52 99 ALA A N 1
ATOM 684 C CA . ALA A 1 104 ? -7.419 4.031 -9.289 1.00 15.55 99 ALA A CA 1
ATOM 685 C C . ALA A 1 104 ? -8.844 3.787 -8.783 1.00 15.70 99 ALA A C 1
ATOM 686 O O . ALA A 1 104 ? -9.554 2.922 -9.302 1.00 15.65 99 ALA A O 1
ATOM 688 N N . HIS A 1 105 ? -9.252 4.555 -7.774 1.00 15.54 100 HIS A N 1
ATOM 689 C CA . HIS A 1 105 ? -10.579 4.437 -7.186 1.00 15.57 100 HIS A CA 1
ATOM 690 C C . HIS A 1 105 ? -11.682 4.711 -8.208 1.00 15.44 100 HIS A C 1
ATOM 691 O O . HIS A 1 105 ? -12.572 3.878 -8.410 1.00 15.19 100 HIS A O 1
ATOM 698 N N . LEU A 1 106 ? -11.610 5.872 -8.854 1.00 15.25 101 LEU A N 1
ATOM 699 C CA . LEU A 1 106 ? -12.597 6.250 -9.858 1.00 15.46 101 LEU A CA 1
ATOM 700 C C . LEU A 1 106 ? -12.557 5.304 -11.063 1.00 15.05 101 LEU A C 1
ATOM 701 O O . LEU A 1 106 ? -13.608 4.914 -11.581 1.00 14.80 101 LEU A O 1
ATOM 706 N N . VAL A 1 107 ? -11.348 4.926 -11.481 1.00 14.61 102 VAL A N 1
ATOM 707 C CA . VAL A 1 107 ? -11.155 3.959 -12.565 1.00 14.49 102 VAL A CA 1
ATOM 708 C C . VAL A 1 107 ? -11.742 2.587 -12.198 1.00 14.63 102 VAL A C 1
ATOM 709 O O . VAL A 1 107 ? -12.394 1.951 -13.023 1.00 14.45 102 VAL A O 1
ATOM 713 N N . GLY A 1 108 ? -11.522 2.150 -10.960 1.00 14.69 103 GLY A N 1
ATOM 714 C CA . GLY A 1 108 ? -12.105 0.903 -10.459 1.00 15.06 103 GLY A CA 1
ATOM 715 C C . GLY A 1 108 ? -13.610 0.835 -10.647 1.00 15.26 103 GLY A C 1
ATOM 716 O O . GLY A 1 108 ? -14.140 -0.172 -11.128 1.00 15.41 103 GLY A O 1
ATOM 717 N N . HIS A 1 109 ? -14.294 1.917 -10.286 1.00 15.49 104 HIS A N 1
ATOM 718 C CA . HIS A 1 109 ? -15.748 2.014 -10.442 1.00 15.96 104 HIS A CA 1
ATOM 719 C C . HIS A 1 109 ? -16.186 2.129 -11.899 1.00 16.11 104 HIS A C 1
ATOM 720 O O . HIS A 1 109 ? -17.242 1.620 -12.276 1.00 16.06 104 HIS A O 1
ATOM 727 N N . ALA A 1 110 ? -15.371 2.794 -12.714 1.00 16.26 105 ALA A N 1
ATOM 728 C CA . ALA A 1 110 ? -15.622 2.846 -14.155 1.00 16.56 105 ALA A CA 1
ATOM 729 C C . ALA A 1 110 ? -15.626 1.433 -14.745 1.00 16.56 105 ALA A C 1
ATOM 730 O O . ALA A 1 110 ? -16.449 1.122 -15.611 1.00 16.76 105 ALA A O 1
ATOM 732 N N . LEU A 1 111 ? -14.723 0.583 -14.251 1.00 16.72 106 LEU A N 1
ATOM 733 C CA . LEU A 1 111 ? -14.623 -0.816 -14.683 1.00 17.18 106 LEU A CA 1
ATOM 734 C C . LEU A 1 111 ? -15.903 -1.619 -14.445 1.00 17.69 106 LEU A C 1
ATOM 735 O O . LEU A 1 111 ? -16.183 -2.573 -15.169 1.00 17.68 106 LEU A O 1
ATOM 740 N N . GLU A 1 112 ? -16.673 -1.221 -13.434 1.00 18.22 107 GLU A N 1
ATOM 741 C CA . GLU A 1 112 ? -17.951 -1.867 -13.121 1.00 18.79 107 GLU A CA 1
ATOM 742 C C . GLU A 1 112 ? -18.999 -1.634 -14.216 1.00 19.01 107 GLU A C 1
ATOM 743 O O . GLU A 1 112 ? -19.931 -2.430 -14.364 1.00 19.07 107 GLU A O 1
ATOM 749 N N . ASP A 1 113 ? -18.830 -0.560 -14.988 1.00 19.18 108 ASP A N 1
ATOM 750 C CA . ASP A 1 113 ? -19.739 -0.235 -16.095 1.00 19.59 108 ASP A CA 1
ATOM 751 C C . ASP A 1 113 ? -19.343 -0.881 -17.432 1.00 19.38 108 ASP A C 1
ATOM 752 O O . ASP A 1 113 ? -19.982 -0.642 -18.462 1.00 19.46 108 ASP A O 1
ATOM 757 N N . LEU A 1 114 ? -18.293 -1.696 -17.407 1.00 19.13 109 LEU A N 1
ATOM 758 C CA . LEU A 1 114 ? -17.814 -2.387 -18.599 1.00 18.95 109 LEU A CA 1
ATOM 759 C C . LEU A 1 114 ? -17.999 -3.900 -18.488 1.00 18.95 109 LEU A C 1
ATOM 760 O O . LEU A 1 114 ? -17.842 -4.474 -17.409 1.00 18.83 109 LEU A O 1
ATOM 765 N N . ASN A 1 115 ? -18.336 -4.541 -19.606 1.00 18.89 110 ASN A N 1
ATOM 766 C CA . ASN A 1 115 ? -18.326 -6.000 -19.674 1.00 18.94 110 ASN A CA 1
ATOM 767 C C . ASN A 1 115 ? -16.931 -6.462 -20.085 1.00 18.81 110 ASN A C 1
ATOM 768 O O . ASN A 1 115 ? -16.609 -6.521 -21.273 1.00 18.58 110 ASN A O 1
ATOM 773 N N . LEU A 1 116 ? -16.112 -6.791 -19.089 1.00 18.68 111 LEU A N 1
ATOM 774 C CA . LEU A 1 116 ? -14.697 -7.102 -19.312 1.00 18.75 111 LEU A CA 1
ATOM 775 C C . LEU A 1 116 ? -14.450 -8.424 -20.046 1.00 18.94 111 LEU A C 1
ATOM 776 O O . LEU A 1 116 ? -13.344 -8.667 -20.531 1.00 18.76 111 LEU A O 1
ATOM 781 N N . ASP A 1 117 ? -15.475 -9.271 -20.130 1.00 19.04 112 ASP A N 1
ATOM 782 C CA . ASP A 1 117 ? -15.391 -10.502 -20.922 1.00 19.30 112 ASP A CA 1
ATOM 783 C C . ASP A 1 117 ? -15.708 -10.262 -22.397 1.00 19.15 112 ASP A C 1
ATOM 784 O O . ASP A 1 117 ? -15.648 -11.185 -23.218 1.00 19.34 112 ASP A O 1
ATOM 789 N N . GLU A 1 118 ? -16.051 -9.020 -22.726 1.00 18.72 113 GLU A N 1
ATOM 790 C CA . GLU A 1 118 ? -16.253 -8.616 -24.113 1.00 18.62 113 GLU A CA 1
ATOM 791 C C . GLU A 1 118 ? -15.323 -7.465 -24.503 1.00 17.83 113 GLU A C 1
ATOM 792 O O . GLU A 1 118 ? -15.595 -6.725 -25.451 1.00 18.06 113 GLU A O 1
ATOM 798 N N . ILE A 1 119 ? -14.228 -7.324 -23.759 1.00 16.87 114 ILE A N 1
ATOM 799 C CA . ILE A 1 119 ? -13.224 -6.285 -24.004 1.00 15.92 114 ILE A CA 1
ATOM 800 C C . ILE A 1 119 ? -11.829 -6.916 -23.996 1.00 15.19 114 ILE A C 1
ATOM 801 O O . ILE A 1 119 ? -11.534 -7.766 -23.158 1.00 14.90 114 ILE A O 1
ATOM 806 N N . ASP A 1 120 ? -10.984 -6.510 -24.942 1.00 14.26 115 ASP A N 1
ATOM 807 C CA . ASP A 1 120 ? -9.592 -6.958 -24.991 1.00 13.45 115 ASP A CA 1
ATOM 808 C C . ASP A 1 120 ? -8.618 -5.837 -24.608 1.00 12.71 115 ASP A C 1
ATOM 809 O O . ASP A 1 120 ? -7.613 -6.077 -23.932 1.00 11.89 115 ASP A O 1
ATOM 814 N N . LEU A 1 121 ? -8.921 -4.622 -25.062 1.00 11.96 116 LEU A N 1
ATOM 815 C CA . LEU A 1 121 ? -8.083 -3.450 -24.813 1.00 11.50 116 LEU A CA 1
ATOM 816 C C . LEU A 1 121 ? -8.867 -2.343 -24.128 1.00 11.13 116 LEU A C 1
ATOM 817 O O . LEU A 1 121 ? -10.008 -2.066 -24.492 1.00 10.90 116 LEU A O 1
ATOM 822 N N . LEU A 1 122 ? -8.238 -1.707 -23.145 1.00 10.85 117 LEU A N 1
ATOM 823 C CA . LEU A 1 122 ? -8.817 -0.548 -22.477 1.00 10.75 117 LEU A CA 1
ATOM 824 C C . LEU A 1 122 ? -7.911 0.669 -22.633 1.00 10.37 117 LEU A C 1
ATOM 825 O O . LEU A 1 122 ? -6.751 0.644 -22.217 1.00 10.58 117 LEU A O 1
ATOM 830 N N . PHE A 1 123 ? -8.447 1.722 -23.241 1.00 10.16 118 PHE A N 1
ATOM 831 C CA . PHE A 1 123 ? -7.727 2.986 -23.378 1.00 9.93 118 PHE A CA 1
ATOM 832 C C . PHE A 1 123 ? -8.330 3.998 -22.415 1.00 9.61 118 PHE A C 1
ATOM 833 O O . PHE A 1 123 ? -9.515 4.328 -22.511 1.00 9.86 118 PHE A O 1
ATOM 841 N N . ILE A 1 124 ? -7.517 4.482 -21.484 1.00 9.26 119 ILE A N 1
ATOM 842 C CA . ILE A 1 124 ? -7.964 5.496 -20.538 1.00 9.09 119 ILE A CA 1
ATOM 843 C C . ILE A 1 124 ? -7.334 6.841 -20.876 1.00 9.11 119 ILE A C 1
ATOM 844 O O . ILE A 1 124 ? -6.107 6.974 -20.851 1.00 8.75 119 ILE A O 1
ATOM 849 N N . GLU A 1 125 ? -8.163 7.832 -21.199 1.00 9.16 120 GLU A N 1
ATOM 850 C CA . GLU A 1 125 ? -7.644 9.182 -21.382 1.00 9.82 120 GLU A CA 1
ATOM 851 C C . GLU A 1 125 ? -7.684 9.938 -20.066 1.00 10.22 120 GLU A C 1
ATOM 852 O O . GLU A 1 125 ? -8.754 10.298 -19.571 1.00 9.98 120 GLU A O 1
ATOM 858 N N . ASN A 1 126 ? -6.499 10.158 -19.508 1.00 10.78 121 ASN A N 1
ATOM 859 C CA . ASN A 1 126 ? -6.341 10.888 -18.266 1.00 11.56 121 ASN A CA 1
ATOM 860 C C . ASN A 1 126 ? -6.611 12.372 -18.494 1.00 12.39 121 ASN A C 1
ATOM 861 O O . ASN A 1 126 ? -6.746 12.818 -19.637 1.00 12.38 121 ASN A O 1
ATOM 866 N N . VAL A 1 127 ? -6.687 13.144 -17.417 1.00 13.65 122 VAL A N 1
ATOM 867 C CA . VAL A 1 127 ? -6.870 14.588 -17.563 1.00 14.93 122 VAL A CA 1
ATOM 868 C C . VAL A 1 127 ? -5.573 15.210 -18.109 1.00 15.33 122 VAL A C 1
ATOM 869 O O . VAL A 1 127 ? -4.480 14.706 -17.841 1.00 15.60 122 VAL A O 1
ATOM 873 N N . GLY A 1 128 ? -5.704 16.276 -18.899 1.00 16.11 123 GLY A N 1
ATOM 874 C CA . GLY A 1 128 ? -4.545 16.956 -19.489 1.00 16.84 123 GLY A CA 1
ATOM 875 C C . GLY A 1 128 ? -3.771 17.769 -18.469 1.00 17.48 123 GLY A C 1
ATOM 876 O O . GLY A 1 128 ? -4.198 18.855 -18.080 1.00 17.43 123 GLY A O 1
ATOM 877 N N . ASN A 1 129 ? -2.627 17.231 -18.045 1.00 18.39 124 ASN A N 1
ATOM 878 C CA . ASN A 1 129 ? -1.820 17.780 -16.958 1.00 19.30 124 ASN A CA 1
ATOM 879 C C . ASN A 1 129 ? -0.526 16.980 -16.907 1.00 19.86 124 ASN A C 1
ATOM 880 O O . ASN A 1 129 ? -0.563 15.746 -16.919 1.00 19.70 124 ASN A O 1
ATOM 885 N N . LEU A 1 130 ? 0.610 17.674 -16.851 1.00 20.30 125 LEU A N 1
ATOM 886 C CA . LEU A 1 130 ? 1.914 17.009 -16.797 1.00 20.95 125 LEU A CA 1
ATOM 887 C C . LEU A 1 130 ? 2.498 16.888 -15.386 1.00 21.74 125 LEU A C 1
ATOM 888 O O . LEU A 1 130 ? 3.639 16.449 -15.222 1.00 21.87 125 LEU A O 1
ATOM 893 N N . ILE A 1 131 ? 1.720 17.267 -14.376 1.00 22.73 126 ILE A N 1
ATOM 894 C CA . ILE A 1 131 ? 2.185 17.243 -12.987 1.00 23.49 126 ILE A CA 1
ATOM 895 C C . ILE A 1 131 ? 1.537 16.125 -12.157 1.00 23.83 126 ILE A C 1
ATOM 896 O O . ILE A 1 131 ? 2.208 15.145 -11.819 1.00 23.93 126 ILE A O 1
ATOM 901 N N . CYS A 1 132 ? 0.241 16.264 -11.860 1.00 24.02 127 CYS A N 1
ATOM 902 C CA . CYS A 1 132 ? -0.464 15.379 -10.914 1.00 24.24 127 CYS A CA 1
ATOM 903 C C . CYS A 1 132 ? -0.549 13.895 -11.289 1.00 23.98 127 CYS A C 1
ATOM 904 O O . CYS A 1 132 ? -0.362 13.040 -10.416 1.00 23.89 127 CYS A O 1
ATOM 907 N N . PRO A 1 133 ? -0.867 13.577 -12.566 1.00 23.83 128 PRO A N 1
ATOM 908 C CA . PRO A 1 133 ? -1.023 12.164 -12.931 1.00 23.72 128 PRO A CA 1
ATOM 909 C C . PRO A 1 133 ? 0.227 11.301 -12.728 1.00 23.67 128 PRO A C 1
ATOM 910 O O . PRO A 1 133 ? 0.120 10.075 -12.685 1.00 23.86 128 PRO A O 1
ATOM 914 N N . ALA A 1 134 ? 1.392 11.933 -12.595 1.00 23.59 129 ALA A N 1
ATOM 915 C CA . ALA A 1 134 ? 2.651 11.212 -12.410 1.00 23.48 129 ALA A CA 1
ATOM 916 C C . ALA A 1 134 ? 2.618 10.269 -11.206 1.00 23.47 129 ALA A C 1
ATOM 917 O O . ALA A 1 134 ? 3.108 9.140 -11.284 1.00 23.66 129 ALA A O 1
ATOM 919 N N . ASP A 1 135 ? 2.024 10.734 -10.107 1.00 23.20 130 ASP A N 1
ATOM 920 C CA . ASP A 1 135 ? 1.998 9.983 -8.848 1.00 22.83 130 ASP A CA 1
ATOM 921 C C . ASP A 1 135 ? 0.819 9.018 -8.703 1.00 22.27 130 ASP A C 1
ATOM 922 O O . ASP A 1 135 ? 0.757 8.265 -7.730 1.00 22.20 130 ASP A O 1
ATOM 927 N N . PHE A 1 136 ? -0.110 9.032 -9.657 1.00 21.52 131 PHE A N 1
ATOM 928 C CA . PHE A 1 136 ? -1.329 8.232 -9.527 1.00 20.88 131 PHE A CA 1
ATOM 929 C C . PHE A 1 136 ? -1.471 7.109 -10.554 1.00 20.33 131 PHE A C 1
ATOM 930 O O . PHE A 1 136 ? -1.995 7.307 -11.653 1.00 20.40 131 PHE A O 1
ATOM 938 N N . ASP A 1 137 ? -0.986 5.932 -10.162 1.00 19.50 132 ASP A N 1
ATOM 939 C CA . ASP A 1 137 ? -1.172 4.681 -10.893 1.00 18.69 132 ASP A CA 1
ATOM 940 C C . ASP A 1 137 ? -2.669 4.363 -10.954 1.00 17.86 132 ASP A C 1
ATOM 941 O O . ASP A 1 137 ? -3.351 4.354 -9.925 1.00 17.62 132 ASP A O 1
ATOM 946 N N . LEU A 1 138 ? -3.176 4.129 -12.162 1.00 16.68 133 LEU A N 1
ATOM 947 C CA . LEU A 1 138 ? -4.602 3.863 -12.366 1.00 15.58 133 LEU A CA 1
ATOM 948 C C . LEU A 1 138 ? -4.941 2.373 -12.305 1.00 15.18 133 LEU A C 1
ATOM 949 O O . LEU A 1 138 ? -6.116 1.996 -12.266 1.00 14.69 133 LEU A O 1
ATOM 954 N N . GLY A 1 139 ? -3.909 1.536 -12.289 1.00 14.52 134 GLY A N 1
ATOM 955 C CA . GLY A 1 139 ? -4.082 0.089 -12.384 1.00 14.14 134 GLY A CA 1
ATOM 956 C C . GLY A 1 139 ? -3.990 -0.389 -13.819 1.00 13.83 134 GLY A C 1
ATOM 957 O O . GLY A 1 139 ? -4.580 -1.404 -14.183 1.00 14.03 134 GLY A O 1
ATOM 958 N N . THR A 1 140 ? -3.246 0.356 -14.632 1.00 13.48 135 THR A N 1
ATOM 959 C CA . THR A 1 140 ? -3.043 0.022 -16.041 1.00 12.94 135 THR A CA 1
ATOM 960 C C . THR A 1 140 ? -1.768 -0.799 -16.209 1.00 12.43 135 THR A C 1
ATOM 961 O O . THR A 1 140 ? -0.924 -0.850 -15.308 1.00 12.45 135 THR A O 1
ATOM 965 N N . HIS A 1 141 ? -1.639 -1.447 -17.362 1.00 11.92 136 HIS A N 1
ATOM 966 C CA . HIS A 1 141 ? -0.432 -2.193 -17.701 1.00 11.58 136 HIS A CA 1
ATOM 967 C C . HIS A 1 141 ? 0.680 -1.274 -18.196 1.00 11.64 136 HIS A C 1
ATOM 968 O O . HIS A 1 141 ? 1.846 -1.459 -17.844 1.00 11.65 136 HIS A O 1
ATOM 975 N N . LYS A 1 142 ? 0.316 -0.279 -19.004 1.00 11.30 137 LYS A N 1
ATOM 976 C CA . LYS A 1 142 ? 1.290 0.674 -19.531 1.00 10.91 137 LYS A CA 1
ATOM 977 C C . LYS A 1 142 ? 0.822 2.120 -19.438 1.00 10.75 137 LYS A C 1
ATOM 978 O O . LYS A 1 142 ? -0.377 2.417 -19.465 1.00 10.47 137 LYS A O 1
ATOM 984 N N . ARG A 1 143 ? 1.799 3.013 -19.340 1.00 10.70 138 ARG A N 1
ATOM 985 C CA . ARG A 1 143 ? 1.551 4.438 -19.299 1.00 10.71 138 ARG A CA 1
ATOM 986 C C . ARG A 1 143 ? 2.144 5.101 -20.536 1.00 10.22 138 ARG A C 1
ATOM 987 O O . ARG A 1 143 ? 3.298 4.853 -20.898 1.00 9.72 138 ARG A O 1
ATOM 995 N N . ILE A 1 144 ? 1.336 5.930 -21.188 1.00 9.85 139 ILE A N 1
ATOM 996 C CA . ILE A 1 144 ? 1.755 6.637 -22.394 1.00 9.46 139 ILE A CA 1
ATOM 997 C C . ILE A 1 144 ? 1.660 8.135 -22.124 1.00 9.30 139 ILE A C 1
ATOM 998 O O . ILE A 1 144 ? 0.606 8.624 -21.711 1.00 9.47 139 ILE A O 1
ATOM 1003 N N . VAL A 1 145 ? 2.766 8.850 -22.317 1.00 8.77 140 VAL A N 1
ATOM 1004 C CA . VAL A 1 145 ? 2.752 10.305 -22.194 1.00 8.54 140 VAL A CA 1
ATOM 1005 C C . VAL A 1 145 ? 2.840 10.925 -23.583 1.00 8.43 140 VAL A C 1
ATOM 1006 O O . VAL A 1 145 ? 3.796 10.686 -24.328 1.00 8.02 140 VAL A O 1
ATOM 1010 N N . VAL A 1 146 ? 1.814 11.699 -23.926 1.00 8.33 141 VAL A N 1
ATOM 1011 C CA . VAL A 1 146 ? 1.761 12.399 -25.195 1.00 8.59 141 VAL A CA 1
ATOM 1012 C C . VAL A 1 146 ? 2.048 13.878 -24.965 1.00 8.82 141 VAL A C 1
ATOM 1013 O O . VAL A 1 146 ? 1.311 14.564 -24.261 1.00 8.58 141 VAL A O 1
ATOM 1017 N N . ILE A 1 147 ? 3.140 14.357 -25.542 1.00 9.06 142 ILE A N 1
ATOM 1018 C CA . ILE A 1 147 ? 3.373 15.790 -25.626 1.00 9.58 142 ILE A CA 1
ATOM 1019 C C . ILE A 1 147 ? 3.475 16.153 -27.095 1.00 9.52 142 ILE A C 1
ATOM 1020 O O . ILE A 1 147 ? 3.514 15.272 -27.956 1.00 10.04 142 ILE A O 1
ATOM 1025 N N . SER A 1 148 ? 3.491 17.441 -27.396 1.00 9.30 143 SER A N 1
ATOM 1026 C CA . SER A 1 148 ? 3.545 17.839 -28.789 1.00 9.36 143 SER A CA 1
ATOM 1027 C C . SER A 1 148 ? 4.505 18.992 -29.020 1.00 9.47 143 SER A C 1
ATOM 1028 O O . SER A 1 148 ? 4.802 19.764 -28.101 1.00 9.21 143 SER A O 1
ATOM 1031 N N . THR A 1 149 ? 4.990 19.098 -30.256 1.00 9.53 144 THR A N 1
ATOM 1032 C CA . THR A 1 149 ? 5.977 20.115 -30.623 1.00 9.97 144 THR A CA 1
ATOM 1033 C C . THR A 1 149 ? 5.496 21.536 -30.310 1.00 10.15 144 THR A C 1
ATOM 1034 O O . THR A 1 149 ? 6.300 22.404 -29.979 1.00 10.34 144 THR A O 1
ATOM 1038 N N . THR A 1 150 ? 4.182 21.749 -30.383 1.00 10.12 145 THR A N 1
ATOM 1039 C CA . THR A 1 150 ? 3.595 23.083 -30.234 1.00 10.51 145 THR A CA 1
ATOM 1040 C C . THR A 1 150 ? 3.613 23.633 -28.804 1.00 10.84 145 THR A C 1
ATOM 1041 O O . THR A 1 150 ? 3.305 24.807 -28.585 1.00 10.98 145 THR A O 1
ATOM 1045 N N . GLU A 1 151 ? 3.974 22.781 -27.848 1.00 11.28 146 GLU A N 1
ATOM 1046 C CA . GLU A 1 151 ? 4.157 23.186 -26.454 1.00 11.55 146 GLU A CA 1
ATOM 1047 C C . GLU A 1 151 ? 5.573 23.736 -26.223 1.00 11.99 146 GLU A C 1
ATOM 1048 O O . GLU A 1 151 ? 5.867 24.295 -25.169 1.00 11.81 146 GLU A O 1
ATOM 1054 N N . GLY A 1 152 ? 6.441 23.575 -27.219 1.00 12.54 147 GLY A N 1
ATOM 1055 C CA . GLY A 1 152 ? 7.840 23.986 -27.107 1.00 13.29 147 GLY A CA 1
ATOM 1056 C C . GLY A 1 152 ? 8.751 22.795 -26.888 1.00 13.69 147 GLY A C 1
ATOM 1057 O O . GLY A 1 152 ? 8.333 21.770 -26.332 1.00 13.87 147 GLY A O 1
ATOM 1058 N N . ASP A 1 153 ? 10.003 22.925 -27.317 1.00 14.17 148 ASP A N 1
ATOM 1059 C CA . ASP A 1 153 ? 10.947 21.810 -27.236 1.00 14.66 148 ASP A CA 1
ATOM 1060 C C . ASP A 1 153 ? 11.667 21.662 -25.885 1.00 14.92 148 ASP A C 1
ATOM 1061 O O . ASP A 1 153 ? 12.570 20.836 -25.757 1.00 15.09 148 ASP A O 1
ATOM 1066 N N . ASP A 1 154 ? 11.264 22.457 -24.890 1.00 15.11 149 ASP A N 1
ATOM 1067 C CA . ASP A 1 154 ? 11.778 22.313 -23.524 1.00 15.61 149 ASP A CA 1
ATOM 1068 C C . ASP A 1 154 ? 10.822 21.523 -22.632 1.00 15.50 149 ASP A C 1
ATOM 1069 O O . ASP A 1 154 ? 11.139 21.232 -21.478 1.00 15.34 149 ASP A O 1
ATOM 1074 N N . THR A 1 155 ? 9.666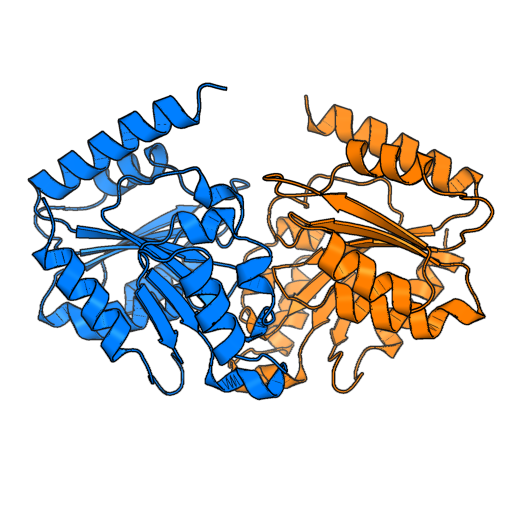 21.171 -23.188 1.00 15.26 150 THR A N 1
ATOM 1075 C CA . THR A 1 155 ? 8.569 20.533 -22.456 1.00 15.38 150 THR A CA 1
ATOM 1076 C C . THR A 1 155 ? 8.953 19.225 -21.754 1.00 15.40 150 THR A C 1
ATOM 1077 O O . THR A 1 155 ? 8.515 18.966 -20.627 1.00 15.22 150 THR A O 1
ATOM 1081 N N . ILE A 1 156 ? 9.779 18.411 -22.407 1.00 15.60 151 ILE A N 1
ATOM 1082 C CA . ILE A 1 156 ? 10.224 17.154 -21.801 1.00 15.69 151 ILE A CA 1
ATOM 1083 C C . ILE A 1 156 ? 11.197 17.401 -20.639 1.00 16.23 151 ILE A C 1
ATOM 1084 O O . ILE A 1 156 ? 11.016 16.847 -19.554 1.00 15.69 151 ILE A O 1
ATOM 1089 N N . GLU A 1 157 ? 12.196 18.256 -20.842 1.00 16.83 152 GLU A N 1
ATOM 1090 C CA . GLU A 1 157 ? 13.156 18.513 -19.763 1.00 18.04 152 GLU A CA 1
ATOM 1091 C C . GLU A 1 157 ? 12.598 19.365 -18.616 1.00 17.88 152 GLU A C 1
ATOM 1092 O O . GLU A 1 157 ? 13.133 19.336 -17.505 1.00 17.84 152 GLU A O 1
ATOM 1098 N N . LYS A 1 158 ? 11.504 20.083 -18.887 1.00 17.69 153 LYS A N 1
ATOM 1099 C CA . LYS A 1 158 ? 10.795 20.865 -17.871 1.00 17.74 153 LYS A CA 1
ATOM 1100 C C . LYS A 1 158 ? 9.887 20.026 -16.975 1.00 17.56 153 LYS A C 1
ATOM 1101 O O . LYS A 1 158 ? 9.431 20.506 -15.935 1.00 17.69 153 LYS A O 1
ATOM 1107 N N . HIS A 1 159 ? 9.601 18.789 -17.381 1.00 17.06 154 HIS A N 1
ATOM 1108 C CA . HIS A 1 159 ? 8.718 17.917 -16.601 1.00 17.07 154 HIS A CA 1
ATOM 1109 C C . HIS A 1 159 ? 9.255 16.483 -16.506 1.00 16.98 154 HIS A C 1
ATOM 1110 O O . HIS A 1 159 ? 8.576 15.542 -16.926 1.00 16.66 154 HIS A O 1
ATOM 1117 N N . PRO A 1 160 ? 10.466 16.307 -15.933 1.00 17.03 155 PRO A N 1
ATOM 1118 C CA . PRO A 1 160 ? 11.090 14.979 -15.928 1.00 16.81 155 PRO A CA 1
ATOM 1119 C C . PRO A 1 160 ? 10.346 13.952 -15.062 1.00 16.67 155 PRO A C 1
ATOM 1120 O O . PRO A 1 160 ? 10.412 12.756 -15.347 1.00 16.42 155 PRO A O 1
ATOM 1124 N N . GLY A 1 161 ? 9.635 14.427 -14.038 1.00 16.29 156 GLY A N 1
ATOM 1125 C CA . GLY A 1 161 ? 8.864 13.567 -13.137 1.00 15.79 156 GLY A CA 1
ATOM 1126 C C . GLY A 1 161 ? 7.870 12.652 -13.824 1.00 15.45 156 GLY A C 1
ATOM 1127 O O . GLY A 1 161 ? 7.920 11.426 -13.647 1.00 14.86 156 GLY A O 1
ATOM 1128 N N . ILE A 1 162 ? 6.968 13.234 -14.618 1.00 14.82 157 ILE A N 1
ATOM 1129 C CA . ILE A 1 162 ? 5.975 12.433 -15.345 1.00 14.57 157 ILE A CA 1
ATOM 1130 C C . ILE A 1 162 ? 6.623 11.583 -16.443 1.00 14.01 157 ILE A C 1
ATOM 1131 O O . ILE A 1 162 ? 6.190 10.456 -16.692 1.00 13.64 157 ILE A O 1
ATOM 1136 N N . MET A 1 163 ? 7.666 12.129 -17.075 1.00 13.84 158 MET A N 1
ATOM 1137 C CA . MET A 1 163 ? 8.390 11.439 -18.146 1.00 13.80 158 MET A CA 1
ATOM 1138 C C . MET A 1 163 ? 8.985 10.127 -17.666 1.00 13.63 158 MET A C 1
ATOM 1139 O O . MET A 1 163 ? 8.981 9.137 -18.394 1.00 13.86 158 MET A O 1
ATOM 1144 N N . LYS A 1 164 ? 9.474 10.122 -16.428 1.00 13.87 159 LYS A N 1
ATOM 1145 C CA . LYS A 1 164 ? 10.041 8.917 -15.816 1.00 13.79 159 LYS A CA 1
ATOM 1146 C C . LYS A 1 164 ? 9.005 7.831 -15.535 1.00 13.51 159 LYS A C 1
ATOM 1147 O O . LYS A 1 164 ? 9.365 6.673 -15.312 1.00 13.43 159 LYS A O 1
ATOM 1153 N N . THR A 1 165 ? 7.725 8.202 -15.539 1.00 12.97 160 THR A N 1
ATOM 1154 C CA . THR A 1 165 ? 6.648 7.238 -15.282 1.00 12.35 160 THR A CA 1
ATOM 1155 C C . THR A 1 165 ? 6.107 6.624 -16.578 1.00 11.93 160 THR A C 1
ATOM 1156 O O . THR A 1 165 ? 5.295 5.699 -16.545 1.00 12.02 160 THR A O 1
ATOM 1160 N N . ALA A 1 166 ? 6.585 7.125 -17.715 1.00 11.42 161 ALA A N 1
ATOM 1161 C CA . ALA A 1 166 ? 6.101 6.685 -19.021 1.00 10.93 161 ALA A CA 1
ATOM 1162 C C . ALA A 1 166 ? 6.797 5.420 -19.515 1.00 10.86 161 ALA A C 1
ATOM 1163 O O . ALA A 1 166 ? 8.008 5.251 -19.336 1.00 10.80 161 ALA A O 1
ATOM 1165 N N . ASP A 1 167 ? 6.013 4.539 -20.131 1.00 10.27 162 ASP A N 1
ATOM 1166 C CA . ASP A 1 167 ? 6.530 3.382 -20.851 1.00 9.92 162 ASP A CA 1
ATOM 1167 C C . ASP A 1 167 ? 6.702 3.737 -22.327 1.00 9.58 162 ASP A C 1
ATOM 1168 O O . ASP A 1 167 ? 7.564 3.186 -23.022 1.00 9.11 162 ASP A O 1
ATOM 1173 N N . LEU A 1 168 ? 5.860 4.657 -22.790 1.00 8.78 163 LEU A N 1
ATOM 1174 C CA . LEU A 1 168 ? 5.957 5.217 -24.126 1.00 8.53 163 LEU A CA 1
ATOM 1175 C C . LEU A 1 168 ? 5.849 6.733 -24.046 1.00 8.24 163 LEU A C 1
ATOM 1176 O O . LEU A 1 168 ? 4.935 7.266 -23.416 1.00 8.00 163 LEU A O 1
ATOM 1181 N N . ILE A 1 169 ? 6.791 7.415 -24.692 1.00 7.94 164 ILE A N 1
ATOM 1182 C CA . ILE A 1 169 ? 6.736 8.862 -24.828 1.00 7.62 164 ILE A CA 1
ATOM 1183 C C . ILE A 1 169 ? 6.497 9.199 -26.301 1.00 7.50 164 ILE A C 1
ATOM 1184 O O . ILE A 1 169 ? 7.289 8.837 -27.182 1.00 7.30 164 ILE A O 1
ATOM 1189 N N . VAL A 1 170 ? 5.373 9.860 -26.553 1.00 7.03 165 VAL A N 1
ATOM 1190 C CA . VAL A 1 170 ? 4.981 10.266 -27.898 1.00 6.82 165 VAL A CA 1
ATOM 1191 C C . VAL A 1 170 ? 5.205 11.767 -28.062 1.00 6.91 165 VAL A C 1
ATOM 1192 O O . VAL A 1 170 ? 4.639 12.579 -27.323 1.00 6.89 165 VAL A O 1
ATOM 1196 N N . ILE A 1 171 ? 6.069 12.117 -29.009 1.00 6.85 166 ILE A N 1
ATOM 1197 C CA . ILE A 1 171 ? 6.289 13.502 -29.392 1.00 6.79 166 ILE A CA 1
ATOM 1198 C C . ILE A 1 171 ? 5.452 13.720 -30.646 1.00 6.52 166 ILE A C 1
ATOM 1199 O O . ILE A 1 171 ? 5.849 13.344 -31.761 1.00 6.36 166 ILE A O 1
ATOM 1204 N N . ASN A 1 172 ? 4.268 14.289 -30.435 1.00 6.36 167 ASN A N 1
ATOM 1205 C CA . ASN A 1 172 ? 3.256 14.430 -31.471 1.00 6.35 167 ASN A CA 1
ATOM 1206 C C . ASN A 1 172 ? 3.365 15.785 -32.183 1.00 6.69 167 ASN A C 1
ATOM 1207 O O . ASN A 1 172 ? 4.121 16.665 -31.749 1.00 6.48 167 ASN A O 1
ATOM 1212 N N . LYS A 1 173 ? 2.612 15.932 -33.274 1.00 6.88 168 LYS A N 1
ATOM 1213 C CA . LYS A 1 173 ? 2.565 17.157 -34.090 1.00 7.42 168 LYS A CA 1
ATOM 1214 C C . LYS A 1 173 ? 3.923 17.508 -34.701 1.00 7.86 168 LYS A C 1
ATOM 1215 O O . LYS A 1 173 ? 4.276 18.684 -34.796 1.00 8.09 168 LYS A O 1
ATOM 1221 N N . ILE A 1 174 ? 4.674 16.496 -35.131 1.00 8.40 169 ILE A N 1
ATOM 1222 C CA . ILE A 1 174 ? 5.991 16.749 -35.732 1.00 8.94 169 ILE A CA 1
ATOM 1223 C C . ILE A 1 174 ? 5.882 17.556 -37.028 1.00 9.50 169 ILE A C 1
ATOM 1224 O O . ILE A 1 174 ? 6.843 18.207 -37.444 1.00 9.31 169 ILE A O 1
ATOM 1229 N N . ASP A 1 175 ? 4.695 17.535 -37.635 1.00 9.76 170 ASP A N 1
ATOM 1230 C CA . ASP A 1 175 ? 4.415 18.332 -38.827 1.00 10.60 170 ASP A CA 1
ATOM 1231 C C . ASP A 1 175 ? 4.412 19.845 -38.558 1.00 11.05 170 ASP A C 1
ATOM 1232 O O . ASP A 1 175 ? 4.490 20.642 -39.493 1.00 11.32 170 ASP A O 1
ATOM 1237 N N . LEU A 1 176 ? 4.354 20.230 -37.284 1.00 11.82 171 LEU A N 1
ATOM 1238 C CA . LEU A 1 176 ? 4.277 21.647 -36.900 1.00 12.62 171 LEU A CA 1
ATOM 1239 C C . LEU A 1 176 ? 5.552 22.187 -36.239 1.00 13.30 171 LEU A C 1
ATOM 1240 O O . LEU A 1 176 ? 5.583 23.340 -35.801 1.00 13.18 171 LEU A O 1
ATOM 1245 N N . ALA A 1 177 ? 6.595 21.360 -36.182 1.00 13.97 172 ALA A N 1
ATOM 1246 C CA . ALA A 1 177 ? 7.803 21.679 -35.412 1.00 14.75 172 ALA A CA 1
ATOM 1247 C C . ALA A 1 177 ? 8.533 22.926 -35.914 1.00 15.10 172 ALA A C 1
ATOM 1248 O O . ALA A 1 177 ? 8.958 23.768 -35.119 1.00 15.37 172 ALA A O 1
ATOM 1250 N N . ASP A 1 178 ? 8.676 23.038 -37.230 1.00 15.68 173 ASP A N 1
ATOM 1251 C CA . ASP A 1 178 ? 9.331 24.197 -37.838 1.00 16.32 173 ASP A CA 1
ATOM 1252 C C . ASP A 1 178 ? 8.557 25.494 -37.608 1.00 16.43 173 ASP A C 1
ATOM 1253 O O . ASP A 1 178 ? 9.153 26.558 -37.458 1.00 16.41 173 ASP A O 1
ATOM 1258 N N . ALA A 1 179 ? 7.230 25.395 -37.567 1.00 16.43 174 ALA A N 1
ATOM 1259 C CA . ALA A 1 179 ? 6.370 26.564 -37.395 1.00 16.72 174 ALA A CA 1
ATOM 1260 C C . ALA A 1 179 ? 6.407 27.149 -35.978 1.00 16.78 174 ALA A C 1
ATOM 1261 O O . ALA A 1 179 ? 6.121 28.328 -35.793 1.00 16.86 174 ALA A O 1
ATOM 1263 N N . VAL A 1 180 ? 6.759 26.323 -34.992 1.00 16.96 175 VAL A N 1
ATOM 1264 C CA . VAL A 1 180 ? 6.958 26.775 -33.606 1.00 17.31 175 VAL A CA 1
ATOM 1265 C C . VAL A 1 180 ? 8.433 26.933 -33.239 1.00 17.40 175 VAL A C 1
ATOM 1266 O O . VAL A 1 180 ? 8.761 27.445 -32.162 1.00 18.03 175 VAL A O 1
ATOM 1270 N N . GLY A 1 181 ? 9.315 26.484 -34.126 1.00 17.34 176 GLY A N 1
ATOM 1271 C CA . GLY A 1 181 ? 10.755 26.533 -33.882 1.00 17.36 176 GLY A CA 1
ATOM 1272 C C . GLY A 1 181 ? 11.233 25.446 -32.935 1.00 17.15 176 GLY A C 1
ATOM 1273 O O . GLY A 1 181 ? 12.256 25.608 -32.266 1.00 17.32 176 GLY A O 1
ATOM 1274 N N . ALA A 1 182 ? 10.494 24.336 -32.883 1.00 16.90 177 ALA A N 1
ATOM 1275 C CA . ALA A 1 182 ? 10.830 23.213 -32.006 1.00 16.49 177 ALA A CA 1
ATOM 1276 C C . ALA A 1 182 ? 11.814 22.257 -32.670 1.00 16.28 177 ALA A C 1
ATOM 1277 O O . ALA A 1 182 ? 11.661 21.911 -33.839 1.00 16.53 177 ALA A O 1
ATOM 1279 N N . ASP A 1 183 ? 12.822 21.837 -31.908 1.00 16.13 178 ASP A N 1
ATOM 1280 C CA . ASP A 1 183 ? 13.838 20.903 -32.384 1.00 15.73 178 ASP A CA 1
ATOM 1281 C C . ASP A 1 183 ? 13.428 19.503 -31.946 1.00 15.39 178 ASP A C 1
ATOM 1282 O O . ASP A 1 183 ? 13.595 19.147 -30.781 1.00 15.03 178 ASP A O 1
ATOM 1287 N N . ILE A 1 184 ? 12.880 18.722 -32.878 1.00 15.30 179 ILE A N 1
ATOM 1288 C CA . ILE A 1 184 ? 12.341 17.393 -32.547 1.00 15.09 179 ILE A CA 1
ATOM 1289 C C . ILE A 1 184 ? 13.433 16.389 -32.166 1.00 14.93 179 ILE A C 1
ATOM 1290 O O . ILE A 1 184 ? 13.204 15.511 -31.335 1.00 14.61 179 ILE A O 1
ATOM 1295 N N . LYS A 1 185 ? 14.613 16.538 -32.769 1.00 14.80 180 LYS A N 1
ATOM 1296 C CA . LYS A 1 185 ? 15.771 15.711 -32.438 1.00 14.83 180 LYS A CA 1
ATOM 1297 C C . LYS A 1 185 ? 16.219 15.950 -30.997 1.00 14.21 180 LYS A C 1
ATOM 1298 O O . LYS A 1 185 ? 16.564 15.006 -30.290 1.00 14.22 180 LYS A O 1
ATOM 1304 N N . LYS A 1 186 ? 16.200 17.213 -30.569 1.00 13.77 181 LYS A N 1
ATOM 1305 C CA . LYS A 1 186 ? 16.454 17.570 -29.172 1.00 13.32 181 LYS A CA 1
ATOM 1306 C C . LYS A 1 186 ? 15.429 16.919 -28.242 1.00 12.88 181 LYS A C 1
ATOM 1307 O O . LYS A 1 186 ? 15.796 16.318 -27.234 1.00 12.45 181 LYS A O 1
ATOM 1313 N N . MET A 1 187 ? 14.147 17.042 -28.586 1.00 12.39 182 MET A N 1
ATOM 1314 C CA . MET A 1 187 ? 13.076 16.489 -27.753 1.00 11.96 182 MET A CA 1
ATOM 1315 C C . MET A 1 187 ? 13.206 14.973 -27.623 1.00 11.93 182 MET A C 1
ATOM 1316 O O . MET A 1 187 ? 13.046 14.425 -26.535 1.00 11.44 182 MET A O 1
ATOM 1321 N N . GLU A 1 188 ? 13.505 14.310 -28.738 1.00 12.07 183 GLU A N 1
ATOM 1322 C CA . GLU A 1 188 ? 13.676 12.860 -28.760 1.00 12.59 183 GLU A CA 1
ATOM 1323 C C . GLU A 1 188 ? 14.831 12.421 -27.855 1.00 12.70 183 GLU A C 1
ATOM 1324 O O . GLU A 1 188 ? 14.712 11.432 -27.125 1.00 12.27 183 GLU A O 1
ATOM 1330 N N . ASN A 1 189 ? 15.937 13.164 -27.909 1.00 12.96 184 ASN A N 1
ATOM 1331 C CA . ASN A 1 189 ? 17.079 12.921 -27.022 1.00 13.51 184 ASN A CA 1
ATOM 1332 C C . ASN A 1 189 ? 16.779 13.218 -25.557 1.00 13.33 184 ASN A C 1
ATOM 1333 O O . ASN A 1 189 ? 17.203 12.470 -24.673 1.00 13.32 184 ASN A O 1
ATOM 1338 N N . ASP A 1 190 ? 16.036 14.298 -25.308 1.00 13.17 185 ASP A N 1
ATOM 1339 C CA . ASP A 1 190 ? 15.564 14.626 -23.962 1.00 13.11 185 ASP A CA 1
ATOM 1340 C C . ASP A 1 190 ? 14.808 13.447 -23.350 1.00 12.83 185 ASP A C 1
ATOM 1341 O O . ASP A 1 190 ? 15.080 13.053 -22.217 1.00 12.46 185 ASP A O 1
ATOM 1346 N N . ALA A 1 191 ? 13.861 12.895 -24.112 1.00 12.52 186 ALA A N 1
ATOM 1347 C CA . ALA A 1 191 ? 13.015 11.795 -23.653 1.00 12.45 186 ALA A CA 1
ATOM 1348 C C . ALA A 1 191 ? 13.823 10.530 -23.366 1.00 12.49 186 ALA A C 1
ATOM 1349 O O . ALA A 1 191 ? 13.640 9.897 -22.330 1.00 12.56 186 ALA A O 1
ATOM 1351 N N . LYS A 1 192 ? 14.713 10.175 -24.291 1.00 12.79 187 LYS A N 1
ATOM 1352 C CA . LYS A 1 192 ? 15.567 8.994 -24.143 1.00 13.26 187 LYS A CA 1
ATOM 1353 C C . LYS A 1 192 ? 16.499 9.097 -22.928 1.00 13.32 187 LYS A C 1
ATOM 1354 O O . LYS A 1 192 ? 16.718 8.112 -22.222 1.00 12.88 187 LYS A O 1
ATOM 1360 N N . ARG A 1 193 ? 17.039 10.295 -22.702 1.00 13.39 188 ARG A N 1
ATOM 1361 C CA . ARG A 1 193 ? 17.996 10.540 -21.622 1.00 13.65 188 ARG A CA 1
ATOM 1362 C C . ARG A 1 193 ? 17.311 10.538 -20.258 1.00 13.46 188 ARG A C 1
ATOM 1363 O O . ARG A 1 193 ? 17.833 9.979 -19.299 1.00 13.32 188 ARG A O 1
ATOM 1371 N N . ILE A 1 194 ? 16.141 11.162 -20.182 1.00 13.46 189 ILE A N 1
ATOM 1372 C CA . ILE A 1 194 ? 15.397 11.262 -18.925 1.00 13.54 189 ILE A CA 1
ATOM 1373 C C . ILE A 1 194 ? 14.763 9.922 -18.539 1.00 13.43 189 ILE A C 1
ATOM 1374 O O . ILE A 1 194 ? 14.725 9.566 -17.360 1.00 13.58 189 ILE A O 1
ATOM 1379 N N . ASN A 1 195 ? 14.293 9.180 -19.540 1.00 13.26 190 ASN A N 1
ATOM 1380 C CA . ASN A 1 195 ? 13.748 7.840 -19.332 1.00 13.33 190 ASN A CA 1
ATOM 1381 C C . ASN A 1 195 ? 14.325 6.830 -20.334 1.00 13.23 190 ASN A C 1
ATOM 1382 O O . ASN A 1 195 ? 13.699 6.538 -21.359 1.00 12.67 190 ASN A O 1
ATOM 1387 N N . PRO A 1 196 ? 15.531 6.296 -20.037 1.00 13.33 191 PRO A N 1
ATOM 1388 C CA . PRO A 1 196 ? 16.219 5.332 -20.899 1.00 13.75 191 PRO A CA 1
ATOM 1389 C C . PRO A 1 196 ? 15.441 4.045 -21.167 1.00 14.00 191 PRO A C 1
ATOM 1390 O O . PRO A 1 196 ? 15.722 3.361 -22.150 1.00 14.19 191 PRO A O 1
ATOM 1394 N N . ASP A 1 197 ? 14.478 3.724 -20.303 1.00 14.28 192 ASP A N 1
ATOM 1395 C CA . ASP A 1 197 ? 13.701 2.488 -20.426 1.00 14.68 192 ASP A CA 1
ATOM 1396 C C . ASP A 1 197 ? 12.458 2.631 -21.309 1.00 14.21 192 ASP A C 1
ATOM 1397 O O . ASP A 1 197 ? 11.901 1.630 -21.763 1.00 14.52 192 ASP A O 1
ATOM 1402 N N . ALA A 1 198 ? 12.038 3.870 -21.560 1.00 13.37 193 ALA A N 1
ATOM 1403 C CA . ALA A 1 198 ? 10.826 4.143 -22.340 1.00 12.79 193 ALA A CA 1
ATOM 1404 C C . ALA A 1 198 ? 11.033 3.988 -23.846 1.00 12.37 193 ALA A C 1
ATOM 1405 O O . ALA A 1 198 ? 12.142 4.165 -24.349 1.00 12.07 193 ALA A O 1
ATOM 1407 N N . GLU A 1 199 ? 9.957 3.656 -24.558 1.00 11.93 194 GLU A N 1
ATOM 1408 C CA . GLU A 1 199 ? 9.945 3.783 -26.012 1.00 11.57 194 GLU A CA 1
ATOM 1409 C C . GLU A 1 199 ? 9.656 5.242 -26.333 1.00 10.82 194 GLU A C 1
ATOM 1410 O O . GLU A 1 199 ? 8.837 5.873 -25.664 1.00 10.55 194 GLU A O 1
ATOM 1416 N N . VAL A 1 200 ? 10.354 5.784 -27.326 1.00 9.91 195 VAL A N 1
ATOM 1417 C CA . VAL A 1 200 ? 10.148 7.171 -27.736 1.00 9.36 195 VAL A CA 1
ATOM 1418 C C . VAL A 1 200 ? 9.784 7.210 -29.219 1.00 9.13 195 VAL A C 1
ATOM 1419 O O . VAL A 1 200 ? 10.537 6.731 -30.063 1.00 9.03 195 VAL A O 1
ATOM 1423 N N . VAL A 1 201 ? 8.619 7.774 -29.524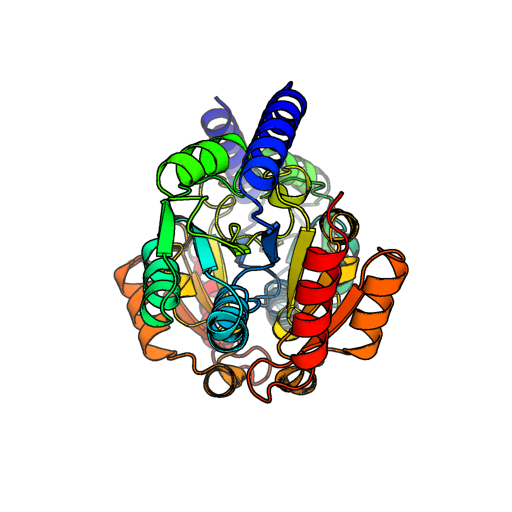 1.00 8.66 196 VAL A N 1
ATOM 1424 C CA . VAL A 1 201 ? 8.102 7.800 -30.890 1.00 8.30 196 VAL A CA 1
ATOM 1425 C C . VAL A 1 201 ? 7.839 9.236 -31.347 1.00 7.97 196 VAL A C 1
ATOM 1426 O O . VAL A 1 201 ? 7.184 10.012 -30.650 1.00 7.61 196 VAL A O 1
ATOM 1430 N N . LEU A 1 202 ? 8.377 9.581 -32.515 1.00 7.81 197 LEU A N 1
ATOM 1431 C CA . LEU A 1 202 ? 8.063 10.843 -33.173 1.00 7.59 197 LEU A CA 1
ATOM 1432 C C . LEU A 1 202 ? 6.835 10.624 -34.050 1.00 7.54 197 LEU A C 1
ATOM 1433 O O . LEU A 1 202 ? 6.809 9.721 -34.894 1.00 7.47 197 LEU A O 1
ATOM 1438 N N . LEU A 1 203 ? 5.812 11.440 -33.831 1.00 7.10 198 LEU A N 1
ATOM 1439 C CA . LEU A 1 203 ? 4.508 11.197 -34.438 1.00 7.06 198 LEU A CA 1
ATOM 1440 C C . LEU A 1 203 ? 3.885 12.440 -35.051 1.00 6.97 198 LEU A C 1
ATOM 1441 O O . LEU A 1 203 ? 4.009 13.545 -34.520 1.00 6.85 198 LEU A O 1
ATOM 1446 N N . SER A 1 204 ? 3.207 12.244 -36.178 1.00 6.94 199 SER A N 1
ATOM 1447 C CA . SER A 1 204 ? 2.230 13.204 -36.655 1.00 6.95 199 SER A CA 1
ATOM 1448 C C . SER A 1 204 ? 0.931 12.460 -36.914 1.00 7.15 199 SER A C 1
ATOM 1449 O O . SER A 1 204 ? 0.893 11.545 -37.738 1.00 6.56 199 SER A O 1
ATOM 1452 N N . LEU A 1 205 ? -0.125 12.847 -36.204 1.00 7.12 200 LEU A N 1
ATOM 1453 C CA . LEU A 1 205 ? -1.449 12.279 -36.440 1.00 7.92 200 LEU A CA 1
ATOM 1454 C C . LEU A 1 205 ? -2.142 12.911 -37.647 1.00 8.32 200 LEU A C 1
ATOM 1455 O O . LEU A 1 205 ? -3.249 12.510 -38.012 1.00 8.87 200 LEU A O 1
ATOM 1460 N N . LYS A 1 206 ? -1.489 13.904 -38.252 1.00 8.61 201 LYS A N 1
ATOM 1461 C CA . LYS A 1 206 ? -1.960 14.509 -39.500 1.00 8.96 201 LYS A CA 1
ATOM 1462 C C . LYS A 1 206 ? -1.433 13.721 -40.708 1.00 9.18 201 LYS A C 1
ATOM 1463 O O . LYS A 1 206 ? -2.214 13.281 -41.546 1.00 9.45 201 LYS A O 1
ATOM 1469 N N . THR A 1 207 ? -0.116 13.525 -40.780 1.00 9.27 202 THR A N 1
ATOM 1470 C CA . THR A 1 207 ? 0.502 12.768 -41.879 1.00 9.00 202 THR A CA 1
ATOM 1471 C C . THR A 1 207 ? 0.496 11.267 -41.595 1.00 9.03 202 THR A C 1
ATOM 1472 O O . THR A 1 207 ? 0.654 10.454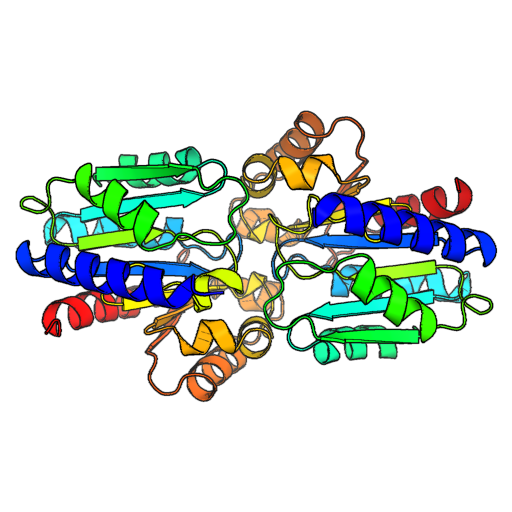 -42.512 1.00 9.03 202 THR A O 1
ATOM 1476 N N . MET A 1 208 ? 0.322 10.926 -40.317 1.00 8.96 203 MET A N 1
ATOM 1477 C CA . MET A 1 208 ? 0.356 9.544 -39.795 1.00 8.91 203 MET A CA 1
ATOM 1478 C C . MET A 1 208 ? 1.759 8.923 -39.707 1.00 9.03 203 MET A C 1
ATOM 1479 O O . MET A 1 208 ? 1.899 7.751 -39.350 1.00 8.95 203 MET A O 1
ATOM 1484 N N . GLU A 1 209 ? 2.793 9.713 -39.995 1.00 9.39 204 GLU A N 1
ATOM 1485 C CA . GLU A 1 209 ? 4.170 9.253 -39.831 1.00 9.59 204 GLU A CA 1
ATOM 1486 C C . GLU A 1 209 ? 4.444 8.926 -38.361 1.00 9.42 204 GLU A C 1
ATOM 1487 O O . GLU A 1 209 ? 4.165 9.736 -37.473 1.00 8.87 204 GLU A O 1
ATOM 1493 N N . GLY A 1 210 ? 4.980 7.731 -38.122 1.00 9.20 205 GLY A N 1
ATOM 1494 C CA . GLY A 1 210 ? 5.284 7.270 -36.774 1.00 9.26 205 GLY A CA 1
ATOM 1495 C C . GLY A 1 210 ? 4.181 6.442 -36.133 1.00 9.20 205 GLY A C 1
ATOM 1496 O O . GLY A 1 210 ? 4.401 5.814 -35.093 1.00 8.81 205 GLY A O 1
ATOM 1497 N N . PHE A 1 211 ? 2.996 6.433 -36.742 1.00 9.09 206 PHE A N 1
ATOM 1498 C CA . PHE A 1 211 ? 1.863 5.687 -36.182 1.00 9.48 206 PHE A CA 1
ATOM 1499 C C . PHE A 1 211 ? 2.159 4.189 -36.065 1.00 9.73 206 PHE A C 1
ATOM 1500 O O . PHE A 1 211 ? 1.764 3.554 -35.087 1.00 9.31 206 PHE A O 1
ATOM 1508 N N . ASP A 1 212 ? 2.867 3.648 -37.059 1.00 10.14 207 ASP A N 1
ATOM 1509 C CA . ASP A 1 212 ? 3.308 2.246 -37.060 1.00 10.83 207 ASP A CA 1
ATOM 1510 C C . ASP A 1 212 ? 4.034 1.876 -35.757 1.00 10.79 207 ASP A C 1
ATOM 1511 O O . ASP A 1 212 ? 3.836 0.787 -35.223 1.00 10.67 207 ASP A O 1
ATOM 1516 N N . LYS A 1 213 ? 4.858 2.794 -35.252 1.00 11.09 208 LYS A N 1
ATOM 1517 C CA . LYS A 1 213 ? 5.604 2.582 -34.009 1.00 11.61 208 LYS A CA 1
ATOM 1518 C C . LYS A 1 213 ? 4.718 2.601 -32.759 1.00 11.56 208 LYS A C 1
ATOM 1519 O O . LYS A 1 213 ? 5.024 1.925 -31.775 1.00 11.35 208 LYS A O 1
ATOM 1525 N N . VAL A 1 214 ? 3.631 3.373 -32.790 1.00 11.52 209 VAL A N 1
ATOM 1526 C CA . VAL A 1 214 ? 2.675 3.367 -31.672 1.00 11.38 209 VAL A CA 1
ATOM 1527 C C . VAL A 1 214 ? 1.917 2.036 -31.660 1.00 11.46 209 VAL A C 1
ATOM 1528 O O . VAL A 1 214 ? 1.792 1.399 -30.615 1.00 11.29 209 VAL A O 1
ATOM 1532 N N . LEU A 1 215 ? 1.427 1.617 -32.827 1.00 11.40 210 LEU A N 1
ATOM 1533 C CA . LEU A 1 215 ? 0.774 0.313 -32.964 1.00 11.80 210 LEU A CA 1
ATOM 1534 C C . LEU A 1 215 ? 1.688 -0.811 -32.490 1.00 11.95 210 LEU A C 1
ATOM 1535 O O . LEU A 1 215 ? 1.246 -1.725 -31.796 1.00 12.19 210 LEU A O 1
ATOM 1540 N N . GLU A 1 216 ? 2.963 -0.725 -32.862 1.00 12.14 211 GLU A N 1
ATOM 1541 C CA . GLU A 1 216 ? 3.975 -1.683 -32.435 1.00 12.62 211 GLU A CA 1
ATOM 1542 C C . GLU A 1 216 ? 4.048 -1.770 -30.908 1.00 12.33 211 GLU A C 1
ATOM 1543 O O . GLU A 1 216 ? 4.064 -2.869 -30.343 1.00 11.86 211 GLU A O 1
ATOM 1549 N N . PHE A 1 217 ? 4.082 -0.609 -30.254 1.00 11.91 212 PHE A N 1
ATOM 1550 C CA . PHE A 1 217 ? 4.106 -0.549 -28.793 1.00 12.10 212 PHE A CA 1
ATOM 1551 C C . PHE A 1 217 ? 2.879 -1.209 -28.172 1.00 12.01 212 PHE A C 1
ATOM 1552 O O . PHE A 1 217 ? 3.011 -1.967 -27.210 1.00 11.74 212 PHE A O 1
ATOM 1560 N N . ILE A 1 218 ? 1.697 -0.910 -28.712 1.00 12.15 213 ILE A N 1
ATOM 1561 C CA . ILE A 1 218 ? 0.449 -1.491 -28.205 1.00 12.60 213 ILE A CA 1
ATOM 1562 C C . ILE A 1 218 ? 0.496 -3.022 -28.276 1.00 13.15 213 ILE A C 1
ATOM 1563 O O . ILE A 1 218 ? 0.222 -3.708 -27.282 1.00 12.95 213 ILE A O 1
ATOM 1568 N N . GLU A 1 219 ? 0.867 -3.544 -29.444 1.00 13.85 214 GLU A N 1
ATOM 1569 C CA . GLU A 1 219 ? 0.904 -4.988 -29.680 1.00 14.67 214 GLU A CA 1
ATOM 1570 C C . GLU A 1 219 ? 1.940 -5.707 -28.819 1.00 15.10 214 GLU A C 1
ATOM 1571 O O . GLU A 1 219 ? 1.647 -6.760 -28.248 1.00 14.83 214 GLU A O 1
ATOM 1577 N N . LYS A 1 220 ? 3.144 -5.134 -28.737 1.00 15.44 215 LYS A N 1
ATOM 1578 C CA . LYS A 1 220 ? 4.213 -5.650 -27.878 1.00 16.30 215 LYS A CA 1
ATOM 1579 C C . LYS A 1 220 ? 3.774 -5.713 -26.415 1.00 16.34 215 LYS A C 1
ATOM 1580 O O . LYS A 1 220 ? 4.041 -6.703 -25.725 1.00 16.20 215 LYS A O 1
ATOM 1586 N N . SER A 1 221 ? 3.095 -4.659 -25.960 1.00 16.55 216 SER A N 1
ATOM 1587 C CA . SER A 1 221 ? 2.586 -4.578 -24.588 1.00 16.89 216 SER A CA 1
ATOM 1588 C C . SER A 1 221 ? 1.572 -5.679 -24.286 1.00 17.40 216 SER A C 1
ATOM 1589 O O . SER A 1 221 ? 1.611 -6.289 -23.213 1.00 17.17 216 SER A O 1
ATOM 1592 N N . VAL A 1 222 ? 0.673 -5.926 -25.237 1.00 17.94 217 VAL A N 1
ATOM 1593 C CA . VAL A 1 222 ? -0.325 -6.988 -25.115 1.00 18.75 217 VAL A CA 1
ATOM 1594 C C . VAL A 1 222 ? 0.365 -8.347 -24.972 1.00 19.39 217 VAL A C 1
ATOM 1595 O O . VAL A 1 222 ? 0.042 -9.124 -24.070 1.00 19.36 217 VAL A O 1
ATOM 1599 N N . LYS A 1 223 ? 1.340 -8.613 -25.837 1.00 20.29 218 LYS A N 1
ATOM 1600 C CA . LYS A 1 223 ? 2.033 -9.900 -25.821 1.00 21.30 218 LYS A CA 1
ATOM 1601 C C . LYS A 1 223 ? 2.863 -10.136 -24.557 1.00 21.80 218 LYS A C 1
ATOM 1602 O O . LYS A 1 223 ? 3.030 -11.280 -24.144 1.00 21.91 218 LYS A O 1
ATOM 1608 N N . GLU A 1 224 ? 3.359 -9.062 -23.940 1.00 22.40 219 GLU A N 1
ATOM 1609 C CA . GLU A 1 224 ? 4.272 -9.181 -22.794 1.00 23.33 219 GLU A CA 1
ATOM 1610 C C . GLU A 1 224 ? 3.607 -9.303 -21.407 1.00 23.69 219 GLU A C 1
ATOM 1611 O O . GLU A 1 224 ? 4.289 -9.614 -20.428 1.00 23.70 219 GLU A O 1
ATOM 1617 N N . VAL A 1 225 ? 2.296 -9.066 -21.322 1.00 24.41 220 VAL A N 1
ATOM 1618 C CA . VAL A 1 225 ? 1.588 -9.053 -20.025 1.00 25.28 220 VAL A CA 1
ATOM 1619 C C . VAL A 1 225 ? 1.849 -10.305 -19.173 1.00 26.06 220 VAL A C 1
ATOM 1620 O O . VAL A 1 225 ? 1.688 -11.435 -19.646 1.00 26.04 220 VAL A O 1
ATOM 1624 N N . LYS A 1 226 ? 2.260 -10.068 -17.924 1.00 26.76 221 LYS A N 1
ATOM 1625 C CA . LYS A 1 226 ? 2.573 -11.106 -16.928 1.00 27.52 221 LYS A CA 1
ATOM 1626 C C . LYS A 1 226 ? 3.647 -12.094 -17.386 1.00 27.78 221 LYS A C 1
ATOM 1627 O O . LYS A 1 226 ? 4.645 -12.302 -16.691 1.00 28.07 221 LYS A O 1
ATOM 1633 N N . ASP B 1 17 ? -9.015 25.414 6.559 1.00 36.39 12 ASP B N 1
ATOM 1634 C CA . ASP B 1 17 ? -9.322 25.578 5.108 1.00 36.31 12 ASP B CA 1
ATOM 1635 C C . ASP B 1 17 ? -8.161 26.224 4.356 1.00 36.14 12 ASP B C 1
ATOM 1636 O O . ASP B 1 17 ? -7.581 27.212 4.816 1.00 36.28 12 ASP B O 1
ATOM 1641 N N . ILE B 1 18 ? -7.836 25.663 3.194 1.00 35.71 13 ILE B N 1
ATOM 1642 C CA . ILE B 1 18 ? -6.703 26.135 2.401 1.00 35.19 13 ILE B CA 1
ATOM 1643 C C . ILE B 1 18 ? -7.051 27.363 1.544 1.00 34.62 13 ILE B C 1
ATOM 1644 O O . ILE B 1 18 ? -6.213 28.247 1.352 1.00 34.73 13 ILE B O 1
ATOM 1649 N N . LEU B 1 19 ? -8.287 27.411 1.052 1.00 33.90 14 LEU B N 1
ATOM 1650 C CA . LEU B 1 19 ? -8.756 28.507 0.206 1.00 33.10 14 LEU B CA 1
ATOM 1651 C C . LEU B 1 19 ? -8.956 29.801 0.991 1.00 32.50 14 LEU B C 1
ATOM 1652 O O . LEU B 1 19 ? -8.674 30.887 0.484 1.00 32.42 14 LEU B O 1
ATOM 1657 N N . LYS B 1 20 ? -9.449 29.679 2.222 1.00 31.67 15 LYS B N 1
ATOM 1658 C CA . LYS B 1 20 ? -9.604 30.825 3.116 1.00 30.79 15 LYS B CA 1
ATOM 1659 C C . LYS B 1 20 ? -8.237 31.427 3.450 1.00 29.93 15 LYS B C 1
ATOM 1660 O O . LYS B 1 20 ? -8.067 32.648 3.423 1.00 29.86 15 LYS B O 1
ATOM 1666 N N . ALA B 1 21 ? -7.270 30.557 3.743 1.00 28.79 16 ALA B N 1
ATOM 1667 C CA . ALA B 1 21 ? -5.907 30.969 4.072 1.00 27.73 16 ALA B CA 1
ATOM 1668 C C . ALA B 1 21 ? -5.204 31.664 2.905 1.00 27.02 16 ALA B C 1
ATOM 1669 O O . ALA B 1 21 ? -4.421 32.592 3.114 1.00 26.95 16 ALA B O 1
ATOM 1671 N N . ASN B 1 22 ? -5.485 31.210 1.684 1.00 26.00 17 ASN B N 1
ATOM 1672 C CA . ASN B 1 22 ? -4.912 31.822 0.484 1.00 25.05 17 ASN B CA 1
ATOM 1673 C C . ASN B 1 22 ? -5.421 33.243 0.251 1.00 24.81 17 ASN B C 1
ATOM 1674 O O . ASN B 1 22 ? -4.627 34.153 0.004 1.00 24.61 17 ASN B O 1
ATOM 1679 N N . LYS B 1 23 ? -6.741 33.419 0.333 1.00 24.55 18 LYS B N 1
ATOM 1680 C CA . LYS B 1 23 ? -7.384 34.723 0.138 1.00 24.59 18 LYS B CA 1
ATOM 1681 C C . LYS B 1 23 ? -6.819 35.766 1.103 1.00 24.19 18 LYS B C 1
ATOM 1682 O O . LYS B 1 23 ? -6.556 36.906 0.714 1.00 23.98 18 LYS B O 1
ATOM 1688 N N . ARG B 1 24 ? -6.642 35.352 2.356 1.00 23.90 19 ARG B N 1
ATOM 1689 C CA . ARG B 1 24 ? -5.986 36.146 3.393 1.00 23.76 19 ARG B CA 1
ATOM 1690 C C . ARG B 1 24 ? -4.624 36.660 2.920 1.00 23.05 19 ARG B C 1
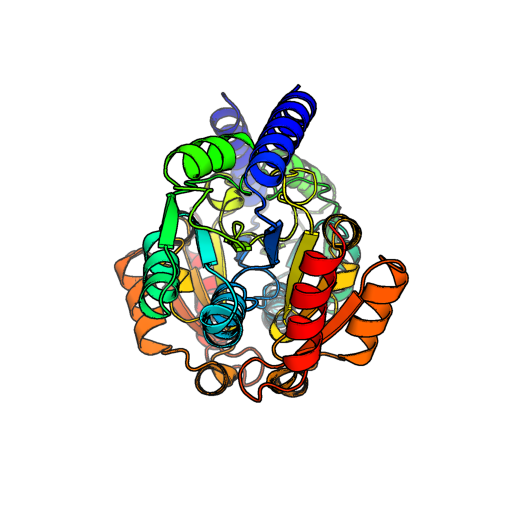ATOM 1691 O O . ARG B 1 24 ? -4.347 37.860 2.989 1.00 22.82 19 ARG B O 1
ATOM 1699 N N . LEU B 1 25 ? -3.784 35.748 2.435 1.00 22.26 20 LEU B N 1
ATOM 1700 C CA . LEU B 1 25 ? -2.457 36.115 1.939 1.00 21.64 20 LEU B CA 1
ATOM 1701 C C . LEU B 1 25 ? -2.497 36.895 0.618 1.00 21.26 20 LEU B C 1
ATOM 1702 O O . LEU B 1 25 ? -1.616 37.713 0.357 1.00 21.04 20 LEU B O 1
ATOM 1707 N N . ALA B 1 26 ? -3.525 36.646 -0.195 1.00 20.96 21 ALA B N 1
ATOM 1708 C CA . ALA B 1 26 ? -3.718 37.367 -1.459 1.00 20.58 21 ALA B CA 1
ATOM 1709 C C . ALA B 1 26 ? -3.995 38.845 -1.210 1.00 20.49 21 ALA B C 1
ATOM 1710 O O . ALA B 1 26 ? -3.364 39.714 -1.815 1.00 20.09 21 ALA B O 1
ATOM 1712 N N . ASP B 1 27 ? -4.932 39.120 -0.304 1.00 20.46 22 ASP B N 1
ATOM 1713 C CA . ASP B 1 27 ? -5.256 40.489 0.090 1.00 20.65 22 ASP B CA 1
ATOM 1714 C C . ASP B 1 27 ? -4.051 41.190 0.706 1.00 20.54 22 ASP B C 1
ATOM 1715 O O . ASP B 1 27 ? -3.803 42.366 0.427 1.00 20.46 22 ASP B O 1
ATOM 1720 N N . LYS B 1 28 ? -3.299 40.455 1.525 1.00 20.49 23 LYS B N 1
ATOM 1721 C CA . LYS B 1 28 ? -2.062 40.961 2.116 1.00 20.42 23 LYS B CA 1
ATOM 1722 C C . LYS B 1 28 ? -1.050 41.345 1.034 1.00 20.07 23 LYS B C 1
ATOM 1723 O O . LYS B 1 28 ? -0.495 42.445 1.063 1.00 19.69 23 LYS B O 1
ATOM 1729 N N . ASN B 1 29 ? -0.828 40.438 0.081 1.00 19.50 24 ASN B N 1
ATOM 1730 C CA . ASN B 1 29 ? 0.036 40.701 -1.072 1.00 19.32 24 ASN B CA 1
ATOM 1731 C C . ASN B 1 29 ? -0.401 41.936 -1.856 1.00 19.33 24 ASN B C 1
ATOM 1732 O O . ASN B 1 29 ? 0.423 42.792 -2.180 1.00 19.20 24 ASN B O 1
ATOM 1737 N N . ARG B 1 30 ? -1.697 42.013 -2.156 1.00 19.48 25 ARG B N 1
ATOM 1738 C CA . ARG B 1 30 ? -2.266 43.121 -2.925 1.00 19.93 25 ARG B CA 1
ATOM 1739 C C . ARG B 1 30 ? -2.115 44.452 -2.174 1.00 20.10 25 ARG B C 1
ATOM 1740 O O . ARG B 1 30 ? -1.794 45.478 -2.774 1.00 20.06 25 ARG B O 1
ATOM 1748 N N . LYS B 1 31 ? -2.322 44.410 -0.859 1.00 20.51 26 LYS B N 1
ATOM 1749 C CA . LYS B 1 31 ? -2.139 45.573 0.011 1.00 20.85 26 LYS B CA 1
ATOM 1750 C C . LYS B 1 31 ? -0.698 46.085 -0.038 1.00 20.71 26 LYS B C 1
ATOM 1751 O O . LYS B 1 31 ? -0.469 47.294 -0.099 1.00 20.86 26 LYS B O 1
ATOM 1757 N N . LEU B 1 32 ? 0.260 45.161 -0.027 1.00 20.55 27 LEU B N 1
ATOM 1758 C CA . LEU B 1 32 ? 1.681 45.504 -0.101 1.00 20.53 27 LEU B CA 1
ATOM 1759 C C . LEU B 1 32 ? 2.069 46.115 -1.453 1.00 20.59 27 LEU B C 1
ATOM 1760 O O . LEU B 1 32 ? 2.817 47.094 -1.504 1.00 20.53 27 LEU B O 1
ATOM 1765 N N . LEU B 1 33 ? 1.565 45.533 -2.540 1.00 20.53 28 LEU B N 1
ATOM 1766 C CA . LEU B 1 33 ? 1.847 46.037 -3.886 1.00 20.55 28 LEU B CA 1
ATOM 1767 C C . LEU B 1 33 ? 1.281 47.443 -4.094 1.00 20.88 28 LEU B C 1
ATOM 1768 O O . LEU B 1 33 ? 1.941 48.295 -4.690 1.00 20.91 28 LEU B O 1
ATOM 1773 N N . ASN B 1 34 ? 0.063 47.674 -3.601 1.00 21.15 29 ASN B N 1
ATOM 1774 C CA . ASN B 1 34 ? -0.566 48.998 -3.649 1.00 21.47 29 ASN B CA 1
ATOM 1775 C C . ASN B 1 34 ? 0.212 50.056 -2.872 1.00 21.56 29 ASN B C 1
ATOM 1776 O O . ASN B 1 34 ? 0.322 51.203 -3.314 1.00 21.59 29 ASN B O 1
ATOM 1781 N N . LYS B 1 35 ? 0.754 49.660 -1.722 1.00 21.62 30 LYS B N 1
ATOM 1782 C CA . LYS B 1 35 ? 1.543 50.553 -0.875 1.00 21.76 30 LYS B CA 1
ATOM 1783 C C . LYS B 1 35 ? 2.796 51.049 -1.603 1.00 21.61 30 LYS B C 1
ATOM 1784 O O . LYS B 1 35 ? 3.208 52.199 -1.435 1.00 21.68 30 LYS B O 1
ATOM 1790 N N . HIS B 1 36 ? 3.383 50.179 -2.422 1.00 21.17 31 HIS B N 1
ATOM 1791 C CA . HIS B 1 36 ? 4.599 50.512 -3.161 1.00 20.81 31 HIS B CA 1
ATOM 1792 C C . HIS B 1 36 ? 4.357 50.902 -4.625 1.00 20.12 31 HIS B C 1
ATOM 1793 O O . HIS B 1 36 ? 5.305 51.034 -5.404 1.00 20.29 31 HIS B O 1
ATOM 1800 N N . GLY B 1 37 ? 3.089 51.100 -4.980 1.00 19.25 32 GLY B N 1
ATOM 1801 C CA . GLY B 1 37 ? 2.698 51.541 -6.321 1.00 18.71 32 GLY B CA 1
ATOM 1802 C C . GLY B 1 37 ? 2.967 50.545 -7.437 1.00 17.96 32 GLY B C 1
ATOM 1803 O O . GLY B 1 37 ? 3.260 50.938 -8.567 1.00 18.31 32 GLY B O 1
ATOM 1804 N N . VAL B 1 38 ? 2.868 49.256 -7.123 1.00 17.41 33 VAL B N 1
ATOM 1805 C CA . VAL B 1 38 ? 3.119 48.195 -8.103 1.00 16.49 33 VAL B CA 1
ATOM 1806 C C . VAL B 1 38 ? 1.797 47.628 -8.624 1.00 15.98 33 VAL B C 1
ATOM 1807 O O . VAL B 1 38 ? 0.880 47.373 -7.845 1.00 16.04 33 VAL B O 1
ATOM 1811 N N . VAL B 1 39 ? 1.702 47.449 -9.941 1.00 15.22 34 VAL B N 1
ATOM 1812 C CA . VAL B 1 39 ? 0.555 46.774 -10.551 1.00 14.50 34 VAL B CA 1
ATOM 1813 C C . VAL B 1 39 ? 1.001 45.381 -10.994 1.00 13.93 34 VAL B C 1
ATOM 1814 O O . VAL B 1 39 ? 1.992 45.239 -11.712 1.00 13.78 34 VAL B O 1
ATOM 1818 N N . ALA B 1 40 ? 0.271 44.363 -10.551 1.00 13.25 35 ALA B N 1
ATOM 1819 C CA . ALA B 1 40 ? 0.680 42.973 -10.752 1.00 12.47 35 ALA B CA 1
ATOM 1820 C C . ALA B 1 40 ? -0.285 42.194 -11.635 1.00 12.06 35 ALA B C 1
ATOM 1821 O O . ALA B 1 40 ? -1.506 42.354 -11.532 1.00 11.70 35 ALA B O 1
ATOM 1823 N N . PHE B 1 41 ? 0.287 41.340 -12.486 1.00 11.42 36 PHE B N 1
ATOM 1824 C CA . PHE B 1 41 ? -0.468 40.540 -13.450 1.00 10.90 36 PHE B CA 1
ATOM 1825 C C . PHE B 1 41 ? -0.147 39.054 -13.299 1.00 10.53 36 PHE B C 1
ATOM 1826 O O . PHE B 1 41 ? 1.022 38.673 -13.208 1.00 10.26 36 PHE B O 1
ATOM 1834 N N . ASP B 1 42 ? -1.198 38.237 -13.270 1.00 10.00 37 ASP B N 1
ATOM 1835 C CA . ASP B 1 42 ? -1.091 36.775 -13.172 1.00 10.29 37 ASP B CA 1
ATOM 1836 C C . ASP B 1 42 ? -1.306 36.162 -14.556 1.00 10.10 37 ASP B C 1
ATOM 1837 O O . ASP B 1 42 ? -2.423 36.174 -15.083 1.00 10.40 37 ASP B O 1
ATOM 1842 N N . PHE B 1 43 ? -0.226 35.641 -15.139 1.00 10.31 38 PHE B N 1
ATOM 1843 C CA . PHE B 1 43 ? -0.270 34.994 -16.449 1.00 10.29 38 PHE B CA 1
ATOM 1844 C C . PHE B 1 43 ? -0.452 33.493 -16.278 1.00 10.58 38 PHE B C 1
ATOM 1845 O O . PHE B 1 43 ? 0.470 32.783 -15.869 1.00 10.58 38 PHE B O 1
ATOM 1853 N N . MET B 1 44 ? -1.656 33.028 -16.576 1.00 10.71 39 MET B N 1
ATOM 1854 C CA . MET B 1 44 ? -1.958 31.609 -16.563 1.00 11.48 39 MET B CA 1
ATOM 1855 C C . MET B 1 44 ? -2.055 31.088 -17.983 1.00 11.15 39 MET B C 1
ATOM 1856 O O . MET B 1 44 ? -2.134 31.862 -18.942 1.00 10.95 39 MET B O 1
ATOM 1861 N N . GLY B 1 45 ? -2.046 29.769 -18.115 1.00 11.09 40 GLY B N 1
ATOM 1862 C CA . GLY B 1 45 ? -2.225 29.151 -19.412 1.00 11.11 40 GLY B CA 1
ATOM 1863 C C . GLY B 1 45 ? -2.120 27.652 -19.325 1.00 11.45 40 GLY B C 1
ATOM 1864 O O . GLY B 1 45 ? -1.921 27.098 -18.240 1.00 11.69 40 GLY B O 1
ATOM 1865 N N . ALA B 1 46 ? -2.267 27.000 -20.476 1.00 11.07 41 ALA B N 1
ATOM 1866 C CA . ALA B 1 46 ? -1.981 25.582 -20.607 1.00 11.58 41 ALA B CA 1
ATOM 1867 C C . ALA B 1 46 ? -0.464 25.411 -20.647 1.00 11.64 41 ALA B C 1
ATOM 1868 O O . ALA B 1 46 ? 0.274 26.324 -20.297 1.00 12.95 41 ALA B O 1
ATOM 1870 N N . ILE B 1 47 ? 0.002 24.248 -21.080 1.00 11.64 42 ILE B N 1
ATOM 1871 C CA . ILE B 1 47 ? 1.429 23.997 -21.192 1.00 11.11 42 ILE B CA 1
ATOM 1872 C C . ILE B 1 47 ? 1.881 24.453 -22.579 1.00 10.82 42 ILE B C 1
ATOM 1873 O O . ILE B 1 47 ? 1.363 23.977 -23.589 1.00 10.71 42 ILE B O 1
ATOM 1878 N N . GLY B 1 48 ? 2.818 25.397 -22.616 1.00 10.59 43 GLY B N 1
ATOM 1879 C CA . GLY B 1 48 ? 3.370 25.907 -23.875 1.00 10.27 43 GLY B CA 1
ATOM 1880 C C . GLY B 1 48 ? 2.488 26.882 -24.644 1.00 10.03 43 GLY B C 1
ATOM 1881 O O . GLY B 1 48 ? 2.769 27.175 -25.806 1.00 9.78 43 GLY B O 1
ATOM 1882 N N . SER B 1 49 ? 1.435 27.393 -24.000 1.00 9.63 44 SER B N 1
ATOM 1883 C CA . SER B 1 49 ? 0.505 28.334 -24.639 1.00 9.78 44 SER B CA 1
ATOM 1884 C C . SER B 1 49 ? 1.171 29.613 -25.139 1.00 9.61 44 SER B C 1
ATOM 1885 O O . SER B 1 49 ? 0.698 30.214 -26.101 1.00 9.57 44 SER B O 1
ATOM 1888 N N . GLY B 1 50 ? 2.247 30.028 -24.471 1.00 9.42 45 GLY B N 1
ATOM 1889 C CA . GLY B 1 50 ? 3.022 31.198 -24.889 1.00 9.55 45 GLY B CA 1
ATOM 1890 C C . GLY B 1 50 ? 3.184 32.273 -23.831 1.00 9.61 45 GLY B C 1
ATOM 1891 O O . GLY B 1 50 ? 3.455 33.427 -24.164 1.00 9.94 45 GLY B O 1
ATOM 1892 N N . LYS B 1 51 ? 3.028 31.898 -22.560 1.00 9.35 46 LYS B N 1
ATOM 1893 C CA . LYS B 1 51 ? 3.127 32.846 -21.437 1.00 9.20 46 LYS B CA 1
ATOM 1894 C C . LYS B 1 51 ? 4.466 33.584 -21.411 1.00 8.53 46 LYS B C 1
ATOM 1895 O O . LYS B 1 51 ? 4.503 34.813 -21.315 1.00 8.53 46 LYS B O 1
ATOM 1901 N N . THR B 1 52 ? 5.559 32.832 -21.498 1.00 8.43 47 THR B N 1
ATOM 1902 C CA . THR B 1 52 ? 6.894 33.424 -21.390 1.00 8.14 47 THR B CA 1
ATOM 1903 C C . THR B 1 52 ? 7.169 34.351 -22.560 1.00 8.29 47 THR B C 1
ATOM 1904 O O . THR B 1 52 ? 7.606 35.491 -22.362 1.00 7.97 47 THR B O 1
ATOM 1908 N N . LEU B 1 53 ? 6.894 33.871 -23.773 1.00 8.47 48 LEU B N 1
ATOM 1909 C CA . LEU B 1 53 ? 7.096 34.692 -24.963 1.00 8.89 48 LEU B CA 1
ATOM 1910 C C . LEU B 1 53 ? 6.278 35.989 -24.906 1.00 9.08 48 LEU B C 1
ATOM 1911 O O . LEU B 1 53 ? 6.769 37.043 -25.313 1.00 9.46 48 LEU B O 1
ATOM 1916 N N . LEU B 1 54 ? 5.055 35.914 -24.383 1.00 9.36 49 LEU B N 1
ATOM 1917 C CA . LEU B 1 54 ? 4.223 37.109 -24.221 1.00 9.67 49 LEU B CA 1
ATOM 1918 C C . LEU B 1 54 ? 4.854 38.090 -23.234 1.00 10.23 49 LEU B C 1
ATOM 1919 O O . LEU B 1 54 ? 4.931 39.296 -23.501 1.00 10.08 49 LEU B O 1
ATOM 1924 N N . ILE B 1 55 ? 5.303 37.560 -22.103 1.00 10.58 50 ILE B N 1
ATOM 1925 C CA . ILE B 1 55 ? 5.992 38.350 -21.087 1.00 11.17 50 ILE B CA 1
ATOM 1926 C C . ILE B 1 55 ? 7.281 38.949 -21.651 1.00 11.65 50 ILE B C 1
ATOM 1927 O O . ILE B 1 55 ? 7.549 40.130 -21.447 1.00 12.02 50 ILE B O 1
ATOM 1932 N N . GLU B 1 56 ? 8.056 38.149 -22.382 1.00 12.35 51 GLU B N 1
ATOM 1933 C CA . GLU B 1 56 ? 9.270 38.647 -23.044 1.00 13.30 51 GLU B CA 1
ATOM 1934 C C . GLU B 1 56 ? 8.992 39.869 -23.931 1.00 13.28 51 GLU B C 1
ATOM 1935 O O . GLU B 1 56 ? 9.714 40.871 -23.865 1.00 13.03 51 GLU B O 1
ATOM 1941 N N . LYS B 1 57 ? 7.942 39.779 -24.746 1.00 13.49 52 LYS B N 1
ATOM 1942 C CA . LYS B 1 57 ? 7.554 40.868 -25.653 1.00 14.05 52 LYS B CA 1
ATOM 1943 C C . LYS B 1 57 ? 7.057 42.086 -24.886 1.00 14.00 52 LYS B C 1
ATOM 1944 O O . LYS B 1 57 ? 7.366 43.223 -25.251 1.00 13.98 52 LYS B O 1
ATOM 1950 N N . LEU B 1 58 ? 6.284 41.843 -23.829 1.00 14.08 53 LEU B N 1
ATOM 1951 C CA . LEU B 1 58 ? 5.777 42.923 -22.980 1.00 14.45 53 LEU B CA 1
ATOM 1952 C C . LEU B 1 58 ? 6.908 43.689 -22.297 1.00 14.86 53 LEU B C 1
ATOM 1953 O O . LEU B 1 58 ? 6.866 44.919 -22.221 1.00 14.86 53 LEU B O 1
ATOM 1958 N N . ILE B 1 59 ? 7.914 42.960 -21.816 1.00 15.38 54 ILE B N 1
ATOM 1959 C CA . ILE B 1 59 ? 9.103 43.577 -21.215 1.00 16.06 54 ILE B CA 1
ATOM 1960 C C . ILE B 1 59 ? 9.793 44.496 -22.228 1.00 16.90 54 ILE B C 1
ATOM 1961 O O . ILE B 1 59 ? 10.037 45.668 -21.935 1.00 16.82 54 ILE B O 1
ATOM 1966 N N . ASP B 1 60 ? 10.079 43.965 -23.417 1.00 17.92 55 ASP B N 1
ATOM 1967 C CA . ASP B 1 60 ? 10.725 44.733 -24.490 1.00 19.35 55 ASP B CA 1
ATOM 1968 C C . ASP B 1 60 ? 10.000 46.029 -24.837 1.00 20.08 55 ASP B C 1
ATOM 1969 O O . ASP B 1 60 ? 10.639 47.042 -25.116 1.00 20.34 55 ASP B O 1
ATOM 1974 N N . ASN B 1 61 ? 8.671 45.988 -24.829 1.00 20.93 56 ASN B N 1
ATOM 1975 C CA . ASN B 1 61 ? 7.865 47.154 -25.186 1.00 21.85 56 ASN B CA 1
ATOM 1976 C C . ASN B 1 61 ? 7.634 48.156 -24.054 1.00 22.15 56 ASN B C 1
ATOM 1977 O O . ASN B 1 61 ? 7.443 49.350 -24.310 1.00 22.37 56 ASN B O 1
ATOM 1982 N N . LEU B 1 62 ? 7.663 47.683 -22.811 1.00 22.15 57 LEU B N 1
ATOM 1983 C CA . LEU B 1 62 ? 7.291 48.526 -21.671 1.00 22.43 57 LEU B CA 1
ATOM 1984 C C . LEU B 1 62 ? 8.453 48.995 -20.791 1.00 22.62 57 LEU B C 1
ATOM 1985 O O . LEU B 1 62 ? 8.279 49.906 -19.980 1.00 22.44 57 LEU B O 1
ATOM 1990 N N . LYS B 1 63 ? 9.631 48.399 -20.965 1.00 22.98 58 LYS B N 1
ATOM 1991 C CA . LYS B 1 63 ? 10.772 48.662 -20.073 1.00 23.61 58 LYS B CA 1
ATOM 1992 C C . LYS B 1 63 ? 11.326 50.089 -20.131 1.00 23.96 58 LYS B C 1
ATOM 1993 O O . LYS B 1 63 ? 11.966 50.543 -19.179 1.00 24.08 58 LYS B O 1
ATOM 1999 N N . ASP B 1 64 ? 11.090 50.782 -21.243 1.00 24.56 59 ASP B N 1
ATOM 2000 C CA . ASP B 1 64 ? 11.478 52.188 -21.370 1.00 25.19 59 ASP B CA 1
ATOM 2001 C C . ASP B 1 64 ? 10.625 53.069 -20.463 1.00 25.17 59 ASP B C 1
ATOM 2002 O O . ASP B 1 64 ? 11.114 54.052 -19.899 1.00 25.45 59 ASP B O 1
ATOM 2007 N N . LYS B 1 65 ? 9.354 52.701 -20.323 1.00 24.82 60 LYS B N 1
ATOM 2008 C CA . LYS B 1 65 ? 8.395 53.484 -19.552 1.00 24.64 60 LYS B CA 1
ATOM 2009 C C . LYS B 1 65 ? 8.291 53.022 -18.097 1.00 24.11 60 LYS B C 1
ATOM 2010 O O . LYS B 1 65 ? 8.161 53.849 -17.191 1.00 24.21 60 LYS B O 1
ATOM 2016 N N . TYR B 1 66 ? 8.353 51.707 -17.880 1.00 23.43 61 TYR B N 1
ATOM 2017 C CA . TYR B 1 66 ? 8.153 51.124 -16.549 1.00 22.81 61 TYR B CA 1
ATOM 2018 C C . TYR B 1 66 ? 9.337 50.291 -16.070 1.00 22.25 61 TYR B C 1
ATOM 2019 O O . TYR B 1 66 ? 10.041 49.670 -16.873 1.00 22.25 61 TYR B O 1
ATOM 2028 N N . LYS B 1 67 ? 9.542 50.275 -14.756 1.00 21.61 62 LYS B N 1
ATOM 2029 C CA . LYS B 1 67 ? 10.462 49.330 -14.133 1.00 21.04 62 LYS B CA 1
ATOM 2030 C C . LYS B 1 67 ? 9.699 48.023 -13.942 1.00 20.27 62 LYS B C 1
ATOM 2031 O O . LYS B 1 67 ? 8.679 47.985 -13.245 1.00 20.14 62 LYS B O 1
ATOM 2037 N N . ILE B 1 68 ? 10.181 46.961 -14.578 1.00 19.32 63 ILE B N 1
ATOM 2038 C CA . ILE B 1 68 ? 9.458 45.692 -14.592 1.00 18.44 63 ILE B CA 1
ATOM 2039 C C . ILE B 1 68 ? 10.189 44.595 -13.819 1.00 18.04 63 ILE B C 1
ATOM 2040 O O . ILE B 1 68 ? 11.401 44.408 -13.971 1.00 18.00 63 ILE B O 1
ATOM 2045 N N . ALA B 1 69 ? 9.434 43.891 -12.978 1.00 17.21 64 ALA B N 1
ATOM 2046 C CA . ALA B 1 69 ? 9.909 42.682 -12.322 1.00 16.68 64 ALA B CA 1
ATOM 2047 C C . ALA B 1 69 ? 9.020 41.502 -12.689 1.00 16.18 64 ALA B C 1
ATOM 2048 O O . ALA B 1 69 ? 7.848 41.674 -13.046 1.00 15.89 64 ALA B O 1
ATOM 2050 N N . CYS B 1 70 ? 9.585 40.304 -12.589 1.00 15.65 65 CYS B N 1
ATOM 2051 C CA . CYS B 1 70 ? 8.855 39.082 -12.889 1.00 15.46 65 CYS B CA 1
ATOM 2052 C C . CYS B 1 70 ? 9.026 38.048 -11.801 1.00 15.19 65 CYS B C 1
ATOM 2053 O O . CYS B 1 70 ? 10.059 37.997 -11.137 1.00 15.16 65 CYS B O 1
ATOM 2056 N N . ILE B 1 71 ? 7.996 37.230 -11.626 1.00 14.97 66 ILE B N 1
ATOM 2057 C CA . ILE B 1 71 ? 8.103 36.000 -10.859 1.00 14.81 66 ILE B CA 1
ATOM 2058 C C . ILE B 1 71 ? 7.825 34.853 -11.834 1.00 14.95 66 ILE B C 1
ATOM 2059 O O . ILE B 1 71 ? 6.764 34.809 -12.463 1.00 14.70 66 ILE B O 1
ATOM 2064 N N . ALA B 1 72 ? 8.788 33.947 -11.981 1.00 14.84 67 ALA B N 1
ATOM 2065 C CA . ALA B 1 72 ? 8.635 32.818 -12.903 1.00 14.88 67 ALA B CA 1
ATOM 2066 C C . ALA B 1 72 ? 8.486 31.502 -12.140 1.00 14.96 67 ALA B C 1
ATOM 2067 O O . ALA B 1 72 ? 9.421 31.040 -11.483 1.00 14.98 67 ALA B O 1
ATOM 2069 N N . GLY B 1 73 ? 7.298 30.911 -12.222 1.00 14.95 68 GLY B N 1
ATOM 2070 C CA . GLY B 1 73 ? 7.000 29.691 -11.480 1.00 15.44 68 GLY B CA 1
ATOM 2071 C C . GLY B 1 73 ? 6.887 28.456 -12.349 1.00 15.58 68 GLY B C 1
ATOM 2072 O O . GLY B 1 73 ? 6.053 28.402 -13.243 1.00 15.28 68 GLY B O 1
ATOM 2073 N N . ASP B 1 74 ? 7.736 27.465 -12.086 1.00 15.70 69 ASP B N 1
ATOM 2074 C CA . ASP B 1 74 ? 7.654 26.159 -12.753 1.00 16.08 69 ASP B CA 1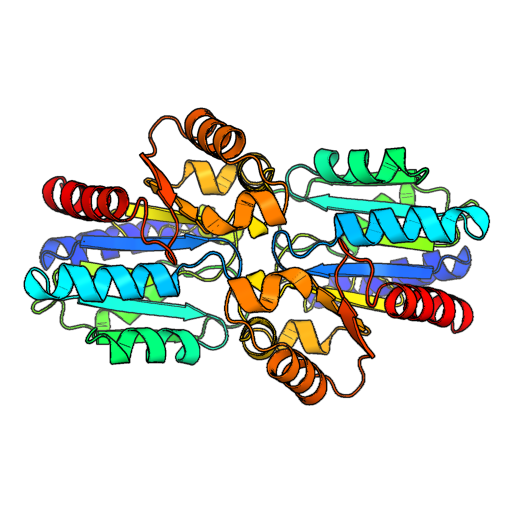
ATOM 2075 C C . ASP B 1 74 ? 8.471 25.132 -11.973 1.00 16.03 69 ASP B C 1
ATOM 2076 O O . ASP B 1 74 ? 9.174 25.495 -11.029 1.00 15.76 69 ASP B O 1
ATOM 2081 N N . VAL B 1 75 ? 8.370 23.857 -12.354 1.00 16.43 70 VAL B N 1
ATOM 2082 C CA . VAL B 1 75 ? 9.153 22.792 -11.715 1.00 16.68 70 VAL B CA 1
ATOM 2083 C C . VAL B 1 75 ? 10.628 23.184 -11.713 1.00 16.93 70 VAL B C 1
ATOM 2084 O O . VAL B 1 75 ? 11.281 23.196 -10.663 1.00 17.25 70 VAL B O 1
ATOM 2088 N N . ILE B 1 76 ? 11.137 23.515 -12.894 1.00 17.11 71 ILE B N 1
ATOM 2089 C CA . ILE B 1 76 ? 12.478 24.062 -13.039 1.00 17.28 71 ILE B CA 1
ATOM 2090 C C . ILE B 1 76 ? 12.345 25.507 -13.531 1.00 17.24 71 ILE B C 1
ATOM 2091 O O . ILE B 1 76 ? 12.297 25.776 -14.735 1.00 16.97 71 ILE B O 1
ATOM 2096 N N . ALA B 1 77 ? 12.279 26.427 -12.570 1.00 17.36 72 ALA B N 1
ATOM 2097 C CA . ALA B 1 77 ? 11.957 27.829 -12.828 1.00 17.44 72 ALA B CA 1
ATOM 2098 C C . ALA B 1 77 ? 13.026 28.585 -13.615 1.00 17.65 72 ALA B C 1
ATOM 2099 O O . ALA B 1 77 ? 12.736 29.637 -14.198 1.00 17.39 72 ALA B O 1
ATOM 2101 N N . LYS B 1 78 ? 14.247 28.047 -13.644 1.00 17.87 73 LYS B N 1
ATOM 2102 C CA . LYS B 1 78 ? 15.376 28.732 -14.289 1.00 18.58 73 LYS B CA 1
ATOM 2103 C C . LYS B 1 78 ? 15.215 28.958 -15.796 1.00 18.25 73 LYS B C 1
ATOM 2104 O O . LYS B 1 78 ? 15.676 29.974 -16.308 1.00 18.21 73 LYS B O 1
ATOM 2110 N N . PHE B 1 79 ? 14.573 28.017 -16.496 1.00 18.34 74 PHE B N 1
ATOM 2111 C CA . PHE B 1 79 ? 14.371 28.136 -17.944 1.00 18.30 74 PHE B CA 1
ATOM 2112 C C . PHE B 1 79 ? 13.730 29.479 -18.301 1.00 17.82 74 PHE B C 1
ATOM 2113 O O . PHE B 1 79 ? 14.288 30.253 -19.081 1.00 17.80 74 PHE B O 1
ATOM 2121 N N . ASP B 1 80 ? 12.573 29.752 -17.703 1.00 17.30 75 ASP B N 1
ATOM 2122 C CA . ASP B 1 80 ? 11.819 30.973 -17.981 1.00 16.83 75 ASP B CA 1
ATOM 2123 C C . ASP B 1 80 ? 12.375 32.204 -17.273 1.00 17.01 75 ASP B C 1
ATOM 2124 O O . ASP B 1 80 ? 12.317 33.307 -17.817 1.00 16.78 75 ASP B O 1
ATOM 2129 N N . ALA B 1 81 ? 12.908 32.013 -16.067 1.00 17.54 76 ALA B N 1
ATOM 2130 C CA . ALA B 1 81 ? 13.564 33.100 -15.333 1.00 18.23 76 ALA B CA 1
ATOM 2131 C C . ALA B 1 81 ? 14.705 33.713 -16.149 1.00 18.70 76 ALA B C 1
ATOM 2132 O O . ALA B 1 81 ? 14.789 34.933 -16.273 1.00 18.68 76 ALA B O 1
ATOM 2134 N N . GLU B 1 82 ? 15.559 32.863 -16.720 1.00 19.63 77 GLU B N 1
ATOM 2135 C CA . GLU B 1 82 ? 16.664 33.316 -17.575 1.00 20.60 77 GLU B CA 1
ATOM 2136 C C . GLU B 1 82 ? 16.184 33.974 -18.867 1.00 20.64 77 GLU B C 1
ATOM 2137 O O . GLU B 1 82 ? 16.775 34.957 -19.316 1.00 20.86 77 GLU B O 1
ATOM 2143 N N . ARG B 1 83 ? 15.120 33.426 -19.459 1.00 20.69 78 ARG B N 1
ATOM 2144 C CA . ARG B 1 83 ? 14.509 34.002 -20.661 1.00 20.76 78 ARG B CA 1
ATOM 2145 C C . ARG B 1 83 ? 14.002 35.416 -20.411 1.00 20.75 78 ARG B C 1
ATOM 2146 O O . ARG B 1 83 ? 14.119 36.280 -21.278 1.00 20.75 78 ARG B O 1
ATOM 2154 N N . MET B 1 84 ? 13.442 35.640 -19.222 1.00 20.70 79 MET B N 1
ATOM 2155 C CA . MET B 1 84 ? 12.937 36.954 -18.823 1.00 20.66 79 MET B CA 1
ATOM 2156 C C . MET B 1 84 ? 14.058 37.924 -18.456 1.00 21.52 79 MET B C 1
ATOM 2157 O O . MET B 1 84 ? 13.998 39.106 -18.797 1.00 21.47 79 MET B O 1
ATOM 2162 N N . GLU B 1 85 ? 15.070 37.417 -17.753 1.00 22.44 80 GLU B N 1
ATOM 2163 C CA . GLU B 1 85 ? 16.195 38.232 -17.282 1.00 23.48 80 GLU B CA 1
ATOM 2164 C C . GLU B 1 85 ? 16.948 38.975 -18.389 1.00 23.82 80 GLU B C 1
ATOM 2165 O O . GLU B 1 85 ? 17.327 40.137 -18.207 1.00 24.21 80 GLU B O 1
ATOM 2171 N N . LYS B 1 86 ? 17.156 38.312 -19.527 1.00 24.10 81 LYS B N 1
ATOM 2172 C CA . LYS B 1 86 ? 17.901 38.911 -20.644 1.00 24.33 81 LYS B CA 1
ATOM 2173 C C . LYS B 1 86 ? 17.178 40.097 -21.291 1.00 24.24 81 LYS B C 1
ATOM 2174 O O . LYS B 1 86 ? 17.800 40.910 -21.976 1.00 24.11 81 LYS B O 1
ATOM 2180 N N . HIS B 1 87 ? 15.872 40.195 -21.064 1.00 23.95 82 HIS B N 1
ATOM 2181 C CA . HIS B 1 87 ? 15.090 41.301 -21.599 1.00 23.94 82 HIS B CA 1
ATOM 2182 C C . HIS B 1 87 ? 15.171 42.559 -20.734 1.00 23.95 82 HIS B C 1
ATOM 2183 O O . HIS B 1 87 ? 14.666 43.615 -21.119 1.00 24.09 82 HIS B O 1
ATOM 2190 N N . GLY B 1 88 ? 15.820 42.439 -19.577 1.00 23.98 83 GLY B N 1
ATOM 2191 C CA . GLY B 1 88 ? 16.069 43.574 -18.690 1.00 23.91 83 GLY B CA 1
ATOM 2192 C C . GLY B 1 88 ? 15.130 43.635 -17.503 1.00 23.78 83 GLY B C 1
ATOM 2193 O O . GLY B 1 88 ? 14.854 44.712 -16.974 1.00 24.12 83 GLY B O 1
ATOM 2194 N N . ALA B 1 89 ? 14.631 42.475 -17.086 1.00 23.47 84 ALA B N 1
ATOM 2195 C CA . ALA B 1 89 ? 13.724 42.394 -15.951 1.00 22.89 84 ALA B CA 1
ATOM 2196 C C . ALA B 1 89 ? 14.412 41.766 -14.744 1.00 22.53 84 ALA B C 1
ATOM 2197 O O . ALA B 1 89 ? 15.230 40.852 -14.889 1.00 22.29 84 ALA B O 1
ATOM 2199 N N . LYS B 1 90 ? 14.084 42.282 -13.560 1.00 22.12 85 LYS B N 1
ATOM 2200 C CA . LYS B 1 90 ? 14.420 41.630 -12.297 1.00 21.90 85 LYS B CA 1
ATOM 2201 C C . LYS B 1 90 ? 13.472 40.446 -12.130 1.00 21.33 85 LYS B C 1
ATOM 2202 O O . LYS B 1 90 ? 12.252 40.608 -12.205 1.00 21.17 85 LYS B O 1
ATOM 2208 N N . VAL B 1 91 ? 14.028 39.259 -11.918 1.00 20.67 86 VAL B N 1
ATOM 2209 C CA . VAL B 1 91 ? 13.211 38.046 -11.898 1.00 20.23 86 VAL B CA 1
ATOM 2210 C C . VAL B 1 91 ? 13.477 37.186 -10.666 1.00 20.11 86 VAL B C 1
ATOM 2211 O O . VAL B 1 91 ? 14.632 36.921 -10.312 1.00 20.46 86 VAL B O 1
ATOM 2215 N N . VAL B 1 92 ? 12.397 36.767 -10.013 1.00 19.56 87 VAL B N 1
ATOM 2216 C CA . VAL B 1 92 ? 12.481 35.806 -8.923 1.00 19.27 87 VAL B CA 1
ATOM 2217 C C . VAL B 1 92 ? 11.993 34.450 -9.431 1.00 19.04 87 VAL B C 1
ATOM 2218 O O . VAL B 1 92 ? 10.816 34.301 -9.775 1.00 18.81 87 VAL B O 1
ATOM 2222 N N . PRO B 1 93 ? 12.899 33.459 -9.493 1.00 18.93 88 PRO B N 1
ATOM 2223 C CA . PRO B 1 93 ? 12.459 32.118 -9.862 1.00 19.01 88 PRO B CA 1
ATOM 2224 C C . PRO B 1 93 ? 11.778 31.414 -8.689 1.00 19.03 88 PRO B C 1
ATOM 2225 O O . PRO B 1 93 ? 12.225 31.535 -7.545 1.00 18.94 88 PRO B O 1
ATOM 2229 N N . LEU B 1 94 ? 10.691 30.702 -8.974 1.00 18.95 89 LEU B N 1
ATOM 2230 C CA . LEU B 1 94 ? 10.007 29.909 -7.961 1.00 18.96 89 LEU B CA 1
ATOM 2231 C C . LEU B 1 94 ? 9.826 28.473 -8.433 1.00 19.16 89 LEU B C 1
ATOM 2232 O O . LEU B 1 94 ? 8.969 28.194 -9.277 1.00 19.05 89 LEU B O 1
ATOM 2237 N N . ASN B 1 95 ? 10.645 27.574 -7.891 1.00 19.09 90 ASN B N 1
ATOM 2238 C CA . ASN B 1 95 ? 10.538 26.148 -8.183 1.00 19.29 90 ASN B CA 1
ATOM 2239 C C . ASN B 1 95 ? 9.302 25.578 -7.506 1.00 19.32 90 ASN B C 1
ATOM 2240 O O . ASN B 1 95 ? 9.198 25.589 -6.280 1.00 19.21 90 ASN B O 1
ATOM 2245 N N . THR B 1 96 ? 8.363 25.092 -8.311 1.00 19.14 91 THR B N 1
ATOM 2246 C CA . THR B 1 96 ? 7.029 24.769 -7.808 1.00 19.42 91 THR B CA 1
ATOM 2247 C C . THR B 1 96 ? 6.823 23.289 -7.470 1.00 19.73 91 THR B C 1
ATOM 2248 O O . THR B 1 96 ? 5.775 22.910 -6.937 1.00 19.94 91 THR B O 1
ATOM 2252 N N . GLY B 1 97 ? 7.828 22.467 -7.763 1.00 20.34 92 GLY B N 1
ATOM 2253 C CA . GLY B 1 97 ? 7.776 21.033 -7.473 1.00 21.05 92 GLY B CA 1
ATOM 2254 C C . GLY B 1 97 ? 6.607 20.345 -8.147 1.00 21.48 92 GLY B C 1
ATOM 2255 O O . GLY B 1 97 ? 6.471 20.388 -9.370 1.00 21.68 92 GLY B O 1
ATOM 2256 N N . LYS B 1 98 ? 5.758 19.722 -7.338 1.00 21.99 93 LYS B N 1
ATOM 2257 C CA . LYS B 1 98 ? 4.599 18.991 -7.838 1.00 22.56 93 LYS B CA 1
ATOM 2258 C C . LYS B 1 98 ? 3.311 19.787 -7.670 1.00 22.64 93 LYS B C 1
ATOM 2259 O O . LYS B 1 98 ? 2.212 19.240 -7.815 1.00 22.84 93 LYS B O 1
ATOM 2265 N N . GLU B 1 99 ? 3.437 21.074 -7.362 1.00 22.64 94 GLU B N 1
ATOM 2266 C CA . GLU B 1 99 ? 2.252 21.901 -7.201 1.00 22.88 94 GLU B CA 1
ATOM 2267 C C . GLU B 1 99 ? 1.686 22.346 -8.541 1.00 22.39 94 GLU B C 1
ATOM 2268 O O . GLU B 1 99 ? 2.413 22.706 -9.470 1.00 22.45 94 GLU B O 1
ATOM 2274 N N . CYS B 1 100 ? 0.363 22.307 -8.608 1.00 22.10 95 CYS B N 1
ATOM 2275 C CA . CYS B 1 100 ? -0.384 22.494 -9.829 1.00 21.47 95 CYS B CA 1
ATOM 2276 C C . CYS B 1 100 ? -0.449 23.976 -10.214 1.00 20.85 95 CYS B C 1
ATOM 2277 O O . CYS B 1 100 ? -0.632 24.325 -11.382 1.00 21.01 95 CYS B O 1
ATOM 2280 N N . HIS B 1 101 ? -0.261 24.836 -9.219 1.00 19.58 96 HIS B N 1
ATOM 2281 C CA . HIS B 1 101 ? -0.519 26.261 -9.329 1.00 18.81 96 HIS B CA 1
ATOM 2282 C C . HIS B 1 101 ? 0.426 26.996 -8.388 1.00 17.88 96 HIS B C 1
ATOM 2283 O O . HIS B 1 101 ? 0.905 26.415 -7.415 1.00 17.62 96 HIS B O 1
ATOM 2290 N N . LEU B 1 102 ? 0.679 28.272 -8.661 1.00 16.76 97 LEU B N 1
ATOM 2291 C CA . LEU B 1 102 ? 1.274 29.142 -7.654 1.00 16.06 97 LEU B CA 1
ATOM 2292 C C . LEU B 1 102 ? 0.204 29.483 -6.622 1.00 15.63 97 LEU B C 1
ATOM 2293 O O . LEU B 1 102 ? -0.991 29.358 -6.899 1.00 15.39 97 LEU B O 1
ATOM 2298 N N . ASP B 1 103 ? 0.625 29.890 -5.427 1.00 15.03 98 ASP B N 1
ATOM 2299 C CA . ASP B 1 103 ? -0.315 30.427 -4.445 1.00 14.55 98 ASP B CA 1
ATOM 2300 C C . ASP B 1 103 ? 0.195 31.739 -3.843 1.00 14.12 98 ASP B C 1
ATOM 2301 O O . ASP B 1 103 ? 1.354 32.125 -4.061 1.00 13.52 98 ASP B O 1
ATOM 2306 N N . ALA B 1 104 ? -0.674 32.420 -3.098 1.00 13.62 99 ALA B N 1
ATOM 2307 C CA . ALA B 1 104 ? -0.344 33.713 -2.492 1.00 13.67 99 ALA B CA 1
ATOM 2308 C C . ALA B 1 104 ? 0.787 33.614 -1.462 1.00 13.67 99 ALA B C 1
ATOM 2309 O O . ALA B 1 104 ? 1.515 34.579 -1.238 1.00 13.86 99 ALA B O 1
ATOM 2311 N N . HIS B 1 105 ? 0.932 32.441 -0.853 1.00 13.66 100 HIS B N 1
ATOM 2312 C CA . HIS B 1 105 ? 2.016 32.175 0.097 1.00 13.80 100 HIS B CA 1
ATOM 2313 C C . HIS B 1 105 ? 3.403 32.270 -0.559 1.00 13.77 100 HIS B C 1
ATOM 2314 O O . HIS B 1 105 ? 4.242 33.084 -0.143 1.00 13.45 100 HIS B O 1
ATOM 2321 N N . LEU B 1 106 ? 3.625 31.454 -1.590 1.00 13.67 101 LEU B N 1
ATOM 2322 C CA . LEU B 1 106 ? 4.883 31.451 -2.337 1.00 14.09 101 LEU B CA 1
ATOM 2323 C C . LEU B 1 106 ? 5.156 32.812 -2.975 1.00 14.14 101 LEU B C 1
ATOM 2324 O O . LEU B 1 106 ? 6.297 33.286 -2.987 1.00 13.97 101 LEU B O 1
ATOM 2329 N N . VAL B 1 107 ? 4.104 33.434 -3.501 1.00 14.10 102 VAL B N 1
ATOM 2330 C CA . VAL B 1 107 ? 4.218 34.761 -4.109 1.00 14.48 102 VAL B CA 1
ATOM 2331 C C . VAL B 1 107 ? 4.627 35.811 -3.068 1.00 14.57 102 VAL B C 1
ATOM 2332 O O . VAL B 1 107 ? 5.466 36.669 -3.349 1.00 14.35 102 VAL B O 1
ATOM 2336 N N . GLY B 1 108 ? 4.051 35.718 -1.871 1.00 15.05 103 GLY B N 1
ATOM 2337 C CA . GLY B 1 108 ? 4.390 36.615 -0.757 1.00 15.81 103 GLY B CA 1
ATOM 2338 C C . GLY B 1 108 ? 5.874 36.643 -0.421 1.00 16.31 103 GLY B C 1
ATOM 2339 O O . GLY B 1 108 ? 6.461 37.717 -0.256 1.00 16.22 103 GLY B O 1
ATOM 2340 N N . HIS B 1 109 ? 6.477 35.459 -0.324 1.00 16.79 104 HIS B N 1
ATOM 2341 C CA . HIS B 1 109 ? 7.918 35.323 -0.096 1.00 17.35 104 HIS B CA 1
ATOM 2342 C C . HIS B 1 109 ? 8.739 35.878 -1.258 1.00 17.58 104 HIS B C 1
ATOM 2343 O O . HIS B 1 109 ? 9.805 36.465 -1.051 1.00 17.59 104 HIS B O 1
ATOM 2350 N N . ALA B 1 110 ? 8.246 35.693 -2.480 1.00 17.79 105 ALA B N 1
ATOM 2351 C CA . ALA B 1 110 ? 8.915 36.242 -3.659 1.00 18.33 105 ALA B CA 1
ATOM 2352 C C . ALA B 1 110 ? 8.936 37.773 -3.624 1.00 18.75 105 ALA B C 1
ATOM 2353 O O . ALA B 1 110 ? 9.910 38.395 -4.051 1.00 18.99 105 ALA B O 1
ATOM 2355 N N . LEU B 1 111 ? 7.869 38.367 -3.097 1.00 19.19 106 LEU B N 1
ATOM 2356 C CA . LEU B 1 111 ? 7.770 39.819 -2.950 1.00 19.92 106 LEU B CA 1
ATOM 2357 C C . LEU B 1 111 ? 8.771 40.371 -1.932 1.00 20.76 106 LEU B C 1
ATOM 2358 O O . LEU B 1 111 ? 9.154 41.539 -2.007 1.00 20.63 106 LEU B O 1
ATOM 2363 N N . GLU B 1 112 ? 9.187 39.523 -0.989 1.00 21.77 107 GLU B N 1
ATOM 2364 C CA . GLU B 1 112 ? 10.158 39.900 0.039 1.00 22.83 107 GLU B CA 1
ATOM 2365 C C . GLU B 1 112 ? 11.565 40.003 -0.567 1.00 23.37 107 GLU B C 1
ATOM 2366 O O . GLU B 1 112 ? 12.439 40.682 -0.021 1.00 23.69 107 GLU B O 1
ATOM 2372 N N . ASP B 1 113 ? 11.767 39.335 -1.702 1.00 23.76 108 ASP B N 1
ATOM 2373 C CA . ASP B 1 113 ? 13.044 39.352 -2.411 1.00 24.29 108 ASP B CA 1
ATOM 2374 C C . ASP B 1 113 ? 13.064 40.405 -3.518 1.00 24.30 108 ASP B C 1
ATOM 2375 O O . ASP B 1 113 ? 13.987 40.446 -4.334 1.00 24.46 108 ASP B O 1
ATOM 2380 N N . LEU B 1 114 ? 12.043 41.257 -3.528 1.00 24.21 109 LEU B N 1
ATOM 2381 C CA . LEU B 1 114 ? 11.935 42.331 -4.505 1.00 24.21 109 LEU B CA 1
ATOM 2382 C C . LEU B 1 114 ? 11.983 43.697 -3.833 1.00 24.41 109 LEU B C 1
ATOM 2383 O O . LEU B 1 114 ? 11.417 43.891 -2.756 1.00 24.33 109 LEU B O 1
ATOM 2388 N N . ASN B 1 115 ? 12.667 44.639 -4.476 1.00 24.67 110 ASN B N 1
ATOM 2389 C CA . ASN B 1 115 ? 12.622 46.034 -4.059 1.00 24.81 110 ASN B CA 1
ATOM 2390 C C . ASN B 1 115 ? 11.446 46.720 -4.749 1.00 24.75 110 ASN B C 1
ATOM 2391 O O . ASN B 1 115 ? 11.570 47.235 -5.865 1.00 24.67 110 ASN B O 1
ATOM 2396 N N . LEU B 1 116 ? 10.305 46.723 -4.066 1.00 24.79 111 LEU B N 1
ATOM 2397 C CA . LEU B 1 116 ? 9.036 47.159 -4.656 1.00 24.94 111 LEU B CA 1
ATOM 2398 C C . LEU B 1 116 ? 8.932 48.669 -4.891 1.00 25.22 111 LEU B C 1
ATOM 2399 O O . LEU B 1 116 ? 7.980 49.140 -5.521 1.00 25.00 111 LEU B O 1
ATOM 2404 N N . ASP B 1 117 ? 9.911 49.416 -4.386 1.00 25.48 112 ASP B N 1
ATOM 2405 C CA . ASP B 1 117 ? 10.018 50.845 -4.670 1.00 25.75 112 ASP B CA 1
ATOM 2406 C C . ASP B 1 117 ? 10.792 51.116 -5.957 1.00 25.57 112 ASP B C 1
ATOM 2407 O O . ASP B 1 117 ? 10.781 52.239 -6.463 1.00 25.82 112 ASP B O 1
ATOM 2412 N N . GLU B 1 118 ? 11.465 50.090 -6.475 1.00 25.33 113 GLU B N 1
ATOM 2413 C CA . GLU B 1 118 ? 12.172 50.182 -7.754 1.00 25.06 113 GLU B CA 1
ATOM 2414 C C . GLU B 1 118 ? 11.466 49.381 -8.852 1.00 24.35 113 GLU B C 1
ATOM 2415 O O . GLU B 1 118 ? 12.081 49.009 -9.857 1.00 24.51 113 GLU B O 1
ATOM 2421 N N . ILE B 1 119 ? 10.173 49.129 -8.651 1.00 23.37 114 ILE B N 1
ATOM 2422 C CA . ILE B 1 119 ? 9.362 48.312 -9.557 1.00 22.38 114 ILE B CA 1
ATOM 2423 C C . ILE B 1 119 ? 7.983 48.950 -9.750 1.00 21.68 114 ILE B C 1
ATOM 2424 O O . ILE B 1 119 ? 7.343 49.354 -8.782 1.00 21.71 114 ILE B O 1
ATOM 2429 N N . ASP B 1 120 ? 7.538 49.042 -11.003 1.00 20.74 115 ASP B N 1
ATOM 2430 C CA . ASP B 1 120 ? 6.220 49.592 -11.333 1.00 19.74 115 ASP B CA 1
ATOM 2431 C C . ASP B 1 120 ? 5.238 48.506 -11.779 1.00 18.85 115 ASP B C 1
ATOM 2432 O O . ASP B 1 120 ? 4.042 48.573 -11.473 1.00 18.51 115 ASP B O 1
ATOM 2437 N N . LEU B 1 121 ? 5.752 47.518 -12.511 1.00 17.73 116 LEU B N 1
ATOM 2438 C CA . LEU B 1 121 ? 4.942 46.426 -13.051 1.00 16.97 116 LEU B CA 1
ATOM 2439 C C . LEU B 1 121 ? 5.491 45.086 -12.598 1.00 16.09 116 LEU B C 1
ATOM 2440 O O . LEU B 1 121 ? 6.701 44.876 -12.598 1.00 16.27 116 LEU B O 1
ATOM 2445 N N . LEU B 1 122 ? 4.595 44.187 -12.209 1.00 15.08 117 LEU B N 1
ATOM 2446 C CA . LEU B 1 122 ? 4.979 42.829 -11.838 1.00 14.27 117 LEU B CA 1
ATOM 2447 C C . LEU B 1 122 ? 4.256 41.810 -12.711 1.00 13.29 117 LEU B C 1
ATOM 2448 O O . LEU B 1 122 ? 3.026 41.737 -12.707 1.00 13.19 117 LEU B O 1
ATOM 2453 N N . PHE B 1 123 ? 5.030 41.035 -13.461 1.00 12.49 118 PHE B N 1
ATOM 2454 C CA . PHE B 1 123 ? 4.487 39.954 -14.277 1.00 11.90 118 PHE B CA 1
ATOM 2455 C C . PHE B 1 123 ? 4.768 38.614 -13.602 1.00 11.46 118 PHE B C 1
ATOM 2456 O O . PHE B 1 123 ? 5.924 38.233 -13.425 1.00 11.41 118 PHE B O 1
ATOM 2464 N N . ILE B 1 124 ? 3.710 37.910 -13.217 1.00 10.87 119 ILE B N 1
ATOM 2465 C CA . ILE B 1 124 ? 3.851 36.602 -12.586 1.00 10.60 119 ILE B CA 1
ATOM 2466 C C . ILE B 1 124 ? 3.450 35.518 -13.577 1.00 10.16 119 ILE B C 1
ATOM 2467 O O . ILE B 1 124 ? 2.300 35.474 -14.024 1.00 10.06 119 ILE B O 1
ATOM 2472 N N . GLU B 1 125 ? 4.394 34.650 -13.927 1.00 9.78 120 GLU B N 1
ATOM 2473 C CA . GLU B 1 125 ? 4.048 33.514 -14.774 1.00 9.50 120 GLU B CA 1
ATOM 2474 C C . GLU B 1 125 ? 3.708 32.313 -13.910 1.00 9.35 120 GLU B C 1
ATOM 2475 O O . GLU B 1 125 ? 4.585 31.724 -13.268 1.00 9.19 120 GLU B O 1
ATOM 2481 N N . ASN B 1 126 ? 2.428 31.960 -13.919 1.00 9.50 121 ASN B N 1
ATOM 2482 C CA . ASN B 1 126 ? 1.908 30.839 -13.155 1.00 9.78 121 ASN B CA 1
ATOM 2483 C C . ASN B 1 126 ? 2.331 29.520 -13.779 1.00 9.93 121 ASN B C 1
ATOM 2484 O O . ASN B 1 126 ? 2.811 29.493 -14.915 1.00 10.05 121 ASN B O 1
ATOM 2489 N N . VAL B 1 127 ? 2.154 28.429 -13.038 1.00 10.14 122 VAL B N 1
ATOM 2490 C CA . VAL B 1 127 ? 2.425 27.091 -13.560 1.00 10.50 122 VAL B CA 1
ATOM 2491 C C . VAL B 1 127 ? 1.454 26.803 -14.712 1.00 11.08 122 VAL B C 1
ATOM 2492 O O . VAL B 1 127 ? 0.257 27.079 -14.601 1.00 10.83 122 VAL B O 1
ATOM 2496 N N . GLY B 1 128 ? 1.983 26.271 -15.813 1.00 11.80 123 GLY B N 1
ATOM 2497 C CA . GLY B 1 128 ? 1.161 25.874 -16.960 1.00 12.49 123 GLY B CA 1
ATOM 2498 C C . GLY B 1 128 ? 0.190 24.774 -16.577 1.00 13.33 123 GLY B C 1
ATOM 2499 O O . GLY B 1 128 ? 0.608 23.657 -16.273 1.00 13.36 123 GLY B O 1
ATOM 2500 N N . ASN B 1 129 ? -1.103 25.106 -16.593 1.00 14.20 124 ASN B N 1
ATOM 2501 C CA . ASN B 1 129 ? -2.197 24.229 -16.146 1.00 15.28 124 ASN B CA 1
ATOM 2502 C C . ASN B 1 129 ? -3.535 24.968 -16.213 1.00 15.75 124 ASN B C 1
ATOM 2503 O O . ASN B 1 129 ? -3.617 26.138 -15.824 1.00 15.66 124 ASN B O 1
ATOM 2508 N N . LEU B 1 130 ? -4.579 24.289 -16.686 1.00 16.54 125 LEU B N 1
ATOM 2509 C CA . LEU B 1 130 ? -5.897 24.922 -16.839 1.00 17.63 125 LEU B CA 1
ATOM 2510 C C . LEU B 1 130 ? -6.963 24.552 -15.798 1.00 18.88 125 LEU B C 1
ATOM 2511 O O . LEU B 1 130 ? -8.114 24.960 -15.926 1.00 19.31 125 LEU B O 1
ATOM 2516 N N . ILE B 1 131 ? -6.600 23.796 -14.771 1.00 20.58 126 ILE B N 1
ATOM 2517 C CA . ILE B 1 131 ? -7.575 23.470 -13.725 1.00 21.96 126 ILE B CA 1
ATOM 2518 C C . ILE B 1 131 ? -7.325 24.263 -12.441 1.00 22.53 126 ILE B C 1
ATOM 2519 O O . ILE B 1 131 ? -8.126 25.107 -12.042 1.00 22.67 126 ILE B O 1
ATOM 2524 N N . CYS B 1 132 ? -6.182 23.984 -11.827 1.00 23.36 127 CYS B N 1
ATOM 2525 C CA . CYS B 1 132 ? -5.851 24.382 -10.459 1.00 24.06 127 CYS B CA 1
ATOM 2526 C C . CYS B 1 132 ? -5.671 25.874 -10.148 1.00 24.39 127 CYS B C 1
ATOM 2527 O O . CYS B 1 132 ? -6.079 26.314 -9.066 1.00 24.39 127 CYS B O 1
ATOM 2530 N N . PRO B 1 133 ? -5.043 26.654 -11.064 1.00 24.64 128 PRO B N 1
ATOM 2531 C CA . PRO B 1 133 ? -4.849 28.074 -10.744 1.00 24.92 128 PRO B CA 1
ATOM 2532 C C . PRO B 1 133 ? -6.163 28.863 -10.656 1.00 25.21 128 PRO B C 1
ATOM 2533 O O . PRO B 1 133 ? -6.182 29.969 -10.110 1.00 25.53 128 PRO B O 1
ATOM 2537 N N . ALA B 1 134 ? -7.243 28.300 -11.193 1.00 25.36 129 ALA B N 1
ATOM 2538 C CA . ALA B 1 134 ? -8.577 28.799 -10.898 1.00 25.56 129 ALA B CA 1
ATOM 2539 C C . ALA B 1 134 ? -8.899 28.395 -9.466 1.00 25.67 129 ALA B C 1
ATOM 2540 O O . ALA B 1 134 ? -8.915 27.201 -9.143 1.00 26.38 129 ALA B O 1
ATOM 2542 N N . ASP B 1 135 ? -9.144 29.400 -8.627 1.00 25.38 130 ASP B N 1
ATOM 2543 C CA . ASP B 1 135 ? -9.377 29.264 -7.178 1.00 24.78 130 ASP B CA 1
ATOM 2544 C C . ASP B 1 135 ? -8.213 29.799 -6.331 1.00 24.03 130 ASP B C 1
ATOM 2545 O O . ASP B 1 135 ? -8.377 29.998 -5.127 1.00 24.14 130 ASP B O 1
ATOM 2550 N N . PHE B 1 136 ? -7.053 30.041 -6.948 1.00 23.02 131 PHE B N 1
ATOM 2551 C CA . PHE B 1 136 ? -5.886 30.559 -6.210 1.00 21.77 131 PHE B CA 1
ATOM 2552 C C . PHE B 1 136 ? -5.413 31.963 -6.620 1.00 20.82 131 PHE B C 1
ATOM 2553 O O . PHE B 1 136 ? -4.495 32.126 -7.434 1.00 20.05 131 PHE B O 1
ATOM 2561 N N . ASP B 1 137 ? -6.068 32.965 -6.033 1.00 19.50 132 ASP B N 1
ATOM 2562 C CA . ASP B 1 137 ? -5.702 34.379 -6.148 1.00 18.61 132 ASP B CA 1
ATOM 2563 C C . ASP B 1 137 ? -4.300 34.603 -5.576 1.00 17.62 132 ASP B C 1
ATOM 2564 O O . ASP B 1 137 ? -4.022 34.218 -4.440 1.00 17.52 132 ASP B O 1
ATOM 2569 N N . LEU B 1 138 ? -3.421 35.215 -6.367 1.00 16.32 133 LEU B N 1
ATOM 2570 C CA . LEU B 1 138 ? -2.035 35.457 -5.937 1.00 15.36 133 LEU B CA 1
ATOM 2571 C C . LEU B 1 138 ? -1.855 36.819 -5.270 1.00 15.04 133 LEU B C 1
ATOM 2572 O O . LEU B 1 138 ? -0.805 37.098 -4.682 1.00 14.67 133 LEU B O 1
ATOM 2577 N N . GLY B 1 139 ? -2.882 37.656 -5.370 1.00 14.75 134 GLY B N 1
ATOM 2578 C CA . GLY B 1 139 ? -2.819 39.029 -4.872 1.00 14.64 134 GLY B CA 1
ATOM 2579 C C . GLY B 1 139 ? -2.532 40.009 -5.991 1.00 14.65 134 GLY B C 1
ATOM 2580 O O . GLY B 1 139 ? -1.990 41.092 -5.761 1.00 14.77 134 GLY B O 1
ATOM 2581 N N . THR B 1 140 ? -2.893 39.620 -7.210 1.00 14.58 135 THR B N 1
ATOM 2582 C CA . THR B 1 140 ? -2.652 40.437 -8.393 1.00 14.51 135 THR B CA 1
ATOM 2583 C C . THR B 1 140 ? -3.842 41.340 -8.691 1.00 14.32 135 THR B C 1
ATOM 2584 O O . THR B 1 140 ? -4.939 41.151 -8.151 1.00 14.58 135 THR B O 1
ATOM 2588 N N . HIS B 1 141 ? -3.619 42.319 -9.559 1.00 13.83 136 HIS B N 1
ATOM 2589 C CA . HIS B 1 141 ? -4.674 43.240 -9.966 1.00 13.66 136 HIS B CA 1
ATOM 2590 C C . HIS B 1 141 ? -5.471 42.708 -11.145 1.00 13.28 136 HIS B C 1
ATOM 2591 O O . HIS B 1 141 ? -6.681 42.929 -11.236 1.00 12.93 136 HIS B O 1
ATOM 2598 N N . LYS B 1 142 ? -4.789 42.010 -12.049 1.00 12.61 137 LYS B N 1
ATOM 2599 C CA . LYS B 1 142 ? -5.452 41.418 -13.209 1.00 12.26 137 LYS B CA 1
ATOM 2600 C C . LYS B 1 142 ? -4.935 40.015 -13.473 1.00 12.10 137 LYS B C 1
ATOM 2601 O O . LYS B 1 142 ? -3.771 39.714 -13.204 1.00 12.02 137 LYS B O 1
ATOM 2607 N N . ARG B 1 143 ? -5.816 39.176 -14.004 1.00 12.15 138 ARG B N 1
ATOM 2608 C CA . ARG B 1 143 ? -5.490 37.816 -14.401 1.00 12.66 138 ARG B CA 1
ATOM 2609 C C . ARG B 1 143 ? -5.645 37.655 -15.913 1.00 12.02 138 ARG B C 1
ATOM 2610 O O . ARG B 1 143 ? -6.679 38.010 -16.491 1.00 11.73 138 ARG B O 1
ATOM 2618 N N . ILE B 1 144 ? -4.599 37.129 -16.543 1.00 11.95 139 ILE B N 1
ATOM 2619 C CA . ILE B 1 144 ? -4.591 36.867 -17.980 1.00 11.52 139 ILE B CA 1
ATOM 2620 C C . ILE B 1 144 ? -4.507 35.358 -18.201 1.00 11.13 139 ILE B C 1
ATOM 2621 O O . ILE B 1 144 ? -3.641 34.691 -17.636 1.00 11.23 139 ILE B O 1
ATOM 2626 N N . VAL B 1 145 ? -5.421 34.818 -19.002 1.00 10.58 140 VAL B N 1
ATOM 2627 C CA . VAL B 1 145 ? -5.346 33.409 -19.370 1.00 10.11 140 VAL B CA 1
ATOM 2628 C C . VAL B 1 145 ? -4.967 33.274 -20.843 1.00 10.11 140 VAL B C 1
ATOM 2629 O O . VAL B 1 145 ? -5.705 33.701 -21.739 1.00 9.75 140 VAL B O 1
ATOM 2633 N N . VAL B 1 146 ? -3.798 32.685 -21.072 1.00 10.15 141 VAL B N 1
ATOM 2634 C CA . VAL B 1 146 ? -3.300 32.453 -22.416 1.00 10.47 141 VAL B CA 1
ATOM 2635 C C . VAL B 1 146 ? -3.539 30.999 -22.793 1.00 10.91 141 VAL B C 1
ATOM 2636 O O . VAL B 1 146 ? -2.989 30.093 -22.172 1.00 11.13 141 VAL B O 1
ATOM 2640 N N . ILE B 1 147 ? -4.386 30.785 -23.789 1.00 11.35 142 ILE B N 1
ATOM 2641 C CA . ILE B 1 147 ? -4.488 29.476 -24.428 1.00 11.91 142 ILE B CA 1
ATOM 2642 C C . ILE B 1 147 ? -4.014 29.615 -25.867 1.00 11.82 142 ILE B C 1
ATOM 2643 O O . ILE B 1 147 ? -3.817 30.731 -26.352 1.00 12.25 142 ILE B O 1
ATOM 2648 N N . SER B 1 148 ? -3.794 28.493 -26.537 1.00 11.45 143 SER B N 1
ATOM 2649 C CA . SER B 1 148 ? -3.340 28.541 -27.913 1.00 11.21 143 SER B CA 1
ATOM 2650 C C . SER B 1 148 ? -4.184 27.661 -28.809 1.00 10.79 143 SER B C 1
ATOM 2651 O O . SER B 1 148 ? -4.719 26.638 -28.373 1.00 10.47 143 SER B O 1
ATOM 2654 N N . THR B 1 149 ? -4.298 28.071 -30.068 1.00 10.30 144 THR B N 1
ATOM 2655 C CA . THR B 1 149 ? -5.082 27.335 -31.053 1.00 10.07 144 THR B CA 1
ATOM 2656 C C . THR B 1 149 ? -4.631 25.876 -31.167 1.00 10.00 144 THR B C 1
ATOM 2657 O O . THR B 1 149 ? -5.446 24.996 -31.437 1.00 10.04 144 THR B O 1
ATOM 2661 N N . THR B 1 150 ? -3.338 25.628 -30.952 1.00 9.98 145 THR B N 1
ATOM 2662 C CA . THR B 1 150 ? -2.773 24.281 -31.118 1.00 10.20 145 THR B CA 1
ATOM 2663 C C . THR B 1 150 ? -3.230 23.283 -30.047 1.00 10.67 145 THR B C 1
ATOM 2664 O O . THR B 1 150 ? -3.013 22.081 -30.182 1.00 10.67 145 THR B O 1
ATOM 2668 N N . GLU B 1 151 ? -3.884 23.787 -29.003 1.00 11.04 146 GLU B N 1
ATOM 2669 C CA . GLU B 1 151 ? -4.493 22.940 -27.978 1.00 11.26 146 GLU B CA 1
ATOM 2670 C C . GLU B 1 151 ? -5.856 22.384 -28.429 1.00 11.64 146 GLU B C 1
ATOM 2671 O O . GLU B 1 151 ? -6.439 21.524 -27.768 1.00 11.40 146 GLU B O 1
ATOM 2677 N N . GLY B 1 152 ? -6.345 22.866 -29.569 1.00 12.12 147 GLY B N 1
ATOM 2678 C CA . GLY B 1 152 ? -7.669 22.492 -30.067 1.00 12.77 147 GLY B CA 1
ATOM 2679 C C . GLY B 1 152 ? -8.695 23.554 -29.718 1.00 13.23 147 GLY B C 1
ATOM 2680 O O . GLY B 1 152 ? -8.591 24.204 -28.673 1.00 13.18 147 GLY B O 1
ATOM 2681 N N . ASP B 1 153 ? -9.696 23.725 -30.578 1.00 13.44 148 ASP B N 1
ATOM 2682 C CA . ASP B 1 153 ? -10.656 24.820 -30.409 1.00 13.84 148 ASP B CA 1
ATOM 2683 C C . ASP B 1 153 ? -11.763 24.558 -29.376 1.00 14.31 148 ASP B C 1
ATOM 2684 O O . ASP B 1 153 ? -12.679 25.368 -29.226 1.00 14.26 148 ASP B O 1
ATOM 2689 N N . ASP B 1 154 ? -11.668 23.432 -28.667 1.00 14.58 149 ASP B N 1
ATOM 2690 C CA . ASP B 1 154 ? -12.572 23.149 -27.554 1.00 15.23 149 ASP B CA 1
ATOM 2691 C C . ASP B 1 154 ? -11.973 23.556 -26.204 1.00 15.00 149 ASP B C 1
ATOM 2692 O O . ASP B 1 154 ? -12.642 23.461 -25.176 1.00 15.08 149 ASP B O 1
ATOM 2697 N N . THR B 1 155 ? -10.729 24.033 -26.222 1.00 14.63 150 THR B N 1
ATOM 2698 C CA . THR B 1 155 ? -9.944 24.278 -25.004 1.00 14.84 150 THR B CA 1
ATOM 2699 C C . THR B 1 155 ? -10.572 25.311 -24.060 1.00 14.57 150 THR B C 1
ATOM 2700 O O . THR B 1 155 ? -10.437 25.207 -22.838 1.00 14.66 150 THR B O 1
ATOM 2704 N N . ILE B 1 156 ? -11.266 26.293 -24.626 1.00 14.45 151 ILE B N 1
ATOM 2705 C CA . ILE B 1 156 ? -11.981 27.276 -23.814 1.00 14.57 151 ILE B CA 1
ATOM 2706 C C . ILE B 1 156 ? -13.249 26.680 -23.191 1.00 14.60 151 ILE B C 1
ATOM 2707 O O . ILE B 1 156 ? -13.468 26.803 -21.983 1.00 14.53 151 ILE B O 1
ATOM 2712 N N . GLU B 1 157 ? -14.072 26.023 -24.006 1.00 14.93 152 GLU B N 1
ATOM 2713 C CA . GLU B 1 157 ? -15.330 25.464 -23.503 1.00 15.47 152 GLU B CA 1
ATOM 2714 C C . GLU B 1 157 ? -15.118 24.271 -22.559 1.00 14.81 152 GLU B C 1
ATOM 2715 O O . GLU B 1 157 ? -15.970 23.984 -21.720 1.00 14.78 152 GLU B O 1
ATOM 2721 N N . LYS B 1 158 ? -13.967 23.611 -22.677 1.00 14.30 153 LYS B N 1
ATOM 2722 C CA . LYS B 1 158 ? -13.612 22.484 -21.801 1.00 14.08 153 LYS B CA 1
ATOM 2723 C C . LYS B 1 158 ? -13.125 22.907 -20.411 1.00 13.78 153 LYS B C 1
ATOM 2724 O O . LYS B 1 158 ? -13.044 22.075 -19.501 1.00 13.30 153 LYS B O 1
ATOM 2730 N N . HIS B 1 159 ? -12.781 24.184 -20.252 1.00 13.30 154 HIS B N 1
ATOM 2731 C CA . HIS B 1 159 ? -12.228 24.666 -18.986 1.00 13.63 154 HIS B CA 1
ATOM 2732 C C . HIS B 1 159 ? -12.865 25.981 -18.535 1.00 13.52 154 HIS B C 1
ATOM 2733 O O . HIS B 1 159 ? -12.160 26.976 -18.338 1.00 13.36 154 HIS B O 1
ATOM 2740 N N . PRO B 1 160 ? -14.200 25.979 -18.336 1.00 13.68 155 PRO B N 1
ATOM 2741 C CA . PRO B 1 160 ? -14.935 27.217 -18.052 1.00 13.75 155 PRO B CA 1
ATOM 2742 C C . PRO B 1 160 ? -14.540 27.898 -16.736 1.00 13.92 155 PRO B C 1
ATOM 2743 O O . PRO B 1 160 ? -14.531 29.126 -16.670 1.00 14.08 155 PRO B O 1
ATOM 2747 N N . GLY B 1 161 ? -14.217 27.104 -15.714 1.00 13.99 156 GLY B N 1
ATOM 2748 C CA . GLY B 1 161 ? -13.839 27.621 -14.398 1.00 13.97 156 GLY B CA 1
ATOM 2749 C C . GLY B 1 161 ? -12.731 28.654 -14.443 1.00 14.01 156 GLY B C 1
ATOM 2750 O O . GLY B 1 161 ? -12.920 29.794 -14.012 1.00 13.71 156 GLY B O 1
ATOM 2751 N N . ILE B 1 162 ? -11.576 28.256 -14.977 1.00 13.81 157 ILE B N 1
ATOM 2752 C CA . ILE B 1 162 ? -10.429 29.155 -15.101 1.00 14.03 157 ILE B CA 1
ATOM 2753 C C . ILE B 1 162 ? -10.717 30.356 -16.012 1.00 14.12 157 ILE B C 1
ATOM 2754 O O . ILE B 1 162 ? -10.294 31.473 -15.715 1.00 14.05 157 ILE B O 1
ATOM 2759 N N . MET B 1 163 ? -11.461 30.125 -17.094 1.00 14.14 158 MET B N 1
ATOM 2760 C CA . MET B 1 163 ? -11.796 31.190 -18.043 1.00 14.53 158 MET B CA 1
ATOM 2761 C C . MET B 1 163 ? -12.587 32.319 -17.382 1.00 14.56 158 MET B C 1
ATOM 2762 O O . MET B 1 163 ? -12.387 33.499 -17.703 1.00 14.38 158 MET B O 1
ATOM 2767 N N . LYS B 1 164 ? -13.471 31.952 -16.454 1.00 14.53 159 LYS B N 1
ATOM 2768 C CA . LYS B 1 164 ? -14.300 32.923 -15.737 1.00 14.86 159 LYS B CA 1
ATOM 2769 C C . LYS B 1 164 ? -13.494 33.828 -14.795 1.00 14.55 159 LYS B C 1
ATOM 2770 O O . LYS B 1 164 ? -13.942 34.918 -14.451 1.00 14.69 159 LYS B O 1
ATOM 2776 N N . THR B 1 165 ? -12.308 33.379 -14.392 1.00 14.18 160 THR B N 1
ATOM 2777 C CA . THR B 1 165 ? -11.445 34.162 -13.502 1.00 13.81 160 THR B CA 1
ATOM 2778 C C . THR B 1 165 ? -10.576 35.170 -14.261 1.00 13.43 160 THR B C 1
ATOM 2779 O O . THR B 1 165 ? -9.918 36.012 -13.649 1.00 13.47 160 THR B O 1
ATOM 2783 N N . ALA B 1 166 ? -10.572 35.075 -15.588 1.00 12.88 161 ALA B N 1
ATOM 2784 C CA . ALA B 1 166 ? -9.720 35.920 -16.423 1.00 12.40 161 ALA B CA 1
ATOM 2785 C C . ALA B 1 166 ? -10.289 37.321 -16.630 1.00 12.10 161 ALA B C 1
ATOM 2786 O O . ALA B 1 166 ? -11.499 37.498 -16.771 1.00 12.21 161 ALA B O 1
ATOM 2788 N N . ASP B 1 167 ? -9.398 38.310 -16.638 1.00 11.41 162 ASP B N 1
ATOM 2789 C CA . ASP B 1 167 ? -9.737 39.672 -17.049 1.00 11.00 162 ASP B CA 1
ATOM 2790 C C . ASP B 1 167 ? -9.431 39.867 -18.527 1.00 10.49 162 ASP B C 1
ATOM 2791 O O . ASP B 1 167 ? -10.087 40.652 -19.214 1.00 10.35 162 ASP B O 1
ATOM 2796 N N . LEU B 1 168 ? -8.408 39.158 -18.994 1.00 9.93 163 LEU B N 1
ATOM 2797 C CA . LEU B 1 168 ? -8.061 39.097 -20.405 1.00 9.43 163 LEU B CA 1
ATOM 2798 C C . LEU B 1 168 ? -7.928 37.632 -20.810 1.00 9.30 163 LEU B C 1
ATOM 2799 O O . LEU B 1 168 ? -7.231 36.866 -20.147 1.00 8.96 163 LEU B O 1
ATOM 2804 N N . ILE B 1 169 ? -8.604 37.247 -21.889 1.00 8.85 164 ILE B N 1
ATOM 2805 C CA . ILE B 1 169 ? -8.400 35.919 -22.475 1.00 8.80 164 ILE B CA 1
ATOM 2806 C C . ILE B 1 169 ? -7.658 36.095 -23.790 1.00 8.57 164 ILE B C 1
ATOM 2807 O O . ILE B 1 169 ? -8.148 36.766 -24.705 1.00 8.76 164 ILE B O 1
ATOM 2812 N N . VAL B 1 170 ? -6.463 35.512 -23.860 1.00 8.26 165 VAL B N 1
ATOM 2813 C CA . VAL B 1 170 ? -5.626 35.567 -25.055 1.00 8.05 165 VAL B CA 1
ATOM 2814 C C . VAL B 1 170 ? -5.724 34.240 -25.815 1.00 7.92 165 VAL B C 1
ATOM 2815 O O . VAL B 1 170 ? -5.429 33.177 -25.267 1.00 7.53 165 VAL B O 1
ATOM 2819 N N . ILE B 1 171 ? -6.151 34.318 -27.072 1.00 7.86 166 ILE B N 1
ATOM 2820 C CA . ILE B 1 171 ? -6.158 33.161 -27.965 1.00 7.78 166 ILE B CA 1
ATOM 2821 C C . ILE B 1 171 ? -4.933 33.299 -28.855 1.00 7.78 166 ILE B C 1
ATOM 2822 O O . ILE B 1 171 ? -4.930 34.055 -29.838 1.00 7.52 166 ILE B O 1
ATOM 2827 N N . ASN B 1 172 ? -3.880 32.586 -28.461 1.00 7.51 167 ASN B N 1
ATOM 2828 C CA . ASN B 1 172 ? -2.554 32.719 -29.049 1.00 7.35 167 ASN B CA 1
ATOM 2829 C C . ASN B 1 172 ? -2.317 31.712 -30.172 1.00 7.04 167 ASN B C 1
ATOM 2830 O O . ASN B 1 172 ? -3.080 30.765 -30.333 1.00 6.80 167 ASN B O 1
ATOM 2835 N N . LYS B 1 173 ? -1.254 31.940 -30.942 1.00 7.29 168 LYS B N 1
ATOM 2836 C CA . LYS B 1 173 ? -0.852 31.098 -32.076 1.00 7.28 168 LYS B CA 1
ATOM 2837 C C . LYS B 1 173 ? -1.900 31.040 -33.187 1.00 7.54 168 LYS B C 1
ATOM 2838 O O . LYS B 1 173 ? -2.090 29.993 -33.808 1.00 7.50 168 LYS B O 1
ATOM 2844 N N . ILE B 1 174 ? -2.569 32.161 -33.454 1.00 7.71 169 ILE B N 1
ATOM 2845 C CA . ILE B 1 174 ? -3.549 32.195 -34.552 1.00 8.24 169 ILE B CA 1
ATOM 2846 C C . ILE B 1 174 ? -2.927 31.807 -35.906 1.00 8.43 169 ILE B C 1
ATOM 2847 O O . ILE B 1 174 ? -3.628 31.348 -36.803 1.00 8.46 169 ILE B O 1
ATOM 2852 N N . ASP B 1 175 ? -1.610 31.989 -36.027 1.00 8.93 170 ASP B N 1
ATOM 2853 C CA . ASP B 1 175 ? -0.864 31.627 -37.236 1.00 9.33 170 ASP B CA 1
ATOM 2854 C C . ASP B 1 175 ? -0.790 30.112 -37.491 1.00 9.78 170 ASP B C 1
ATOM 2855 O O . ASP B 1 175 ? -0.445 29.683 -38.601 1.00 9.80 170 ASP B O 1
ATOM 2860 N N . LEU B 1 176 ? -1.125 29.313 -36.475 1.00 9.79 171 LEU B N 1
ATOM 2861 C CA . LEU B 1 176 ? -1.127 27.850 -36.598 1.00 10.44 171 LEU B CA 1
ATOM 2862 C C . LEU B 1 176 ? -2.528 27.227 -36.605 1.00 10.60 171 LEU B C 1
ATOM 2863 O O . LEU B 1 176 ? -2.659 26.004 -36.681 1.00 10.98 171 LEU B O 1
ATOM 2868 N N . ALA B 1 177 ? -3.562 28.063 -36.526 1.00 10.91 172 ALA B N 1
ATOM 2869 C CA . ALA B 1 177 ? -4.955 27.598 -36.426 1.00 11.17 172 ALA B CA 1
ATOM 2870 C C . ALA B 1 177 ? -5.383 26.647 -37.550 1.00 11.51 172 ALA B C 1
ATOM 2871 O O . ALA B 1 177 ? -5.946 25.586 -37.282 1.00 11.27 172 ALA B O 1
ATOM 2873 N N . ASP B 1 178 ? -5.103 27.015 -38.799 1.00 12.08 173 ASP B N 1
ATOM 2874 C CA . ASP B 1 178 ? -5.467 26.168 -39.946 1.00 12.88 173 ASP B CA 1
ATOM 2875 C C . ASP B 1 178 ? -4.764 24.807 -39.924 1.00 12.81 173 ASP B C 1
ATOM 2876 O O . ASP B 1 178 ? -5.367 23.784 -40.253 1.00 12.58 173 ASP B O 1
ATOM 2881 N N . ALA B 1 179 ? -3.501 24.804 -39.504 1.00 12.77 174 ALA B N 1
ATOM 2882 C CA . ALA B 1 179 ? -2.692 23.587 -39.438 1.00 13.12 174 ALA B CA 1
ATOM 2883 C C . ALA B 1 179 ? -3.223 22.541 -38.446 1.00 13.20 174 ALA B C 1
ATOM 2884 O O . ALA B 1 179 ? -3.048 21.341 -38.660 1.00 13.01 174 ALA B O 1
ATOM 2886 N N . VAL B 1 180 ? -3.873 22.997 -37.374 1.00 13.57 175 VAL B N 1
ATOM 2887 C CA . VAL B 1 180 ? -4.495 22.094 -36.397 1.00 14.08 175 VAL B CA 1
ATOM 2888 C C . VAL B 1 180 ? -6.009 21.935 -36.606 1.00 14.41 175 VAL B C 1
ATOM 2889 O O . VAL B 1 180 ? -6.661 21.146 -35.914 1.00 14.91 175 VAL B O 1
ATOM 2893 N N . GLY B 1 181 ? -6.561 22.689 -37.554 1.00 14.47 176 GLY B N 1
ATOM 2894 C CA . GLY B 1 181 ? -7.994 22.654 -37.835 1.00 14.78 176 GLY B CA 1
ATOM 2895 C C . GLY B 1 181 ? -8.844 23.415 -36.825 1.00 14.74 176 GLY B C 1
ATOM 2896 O O . GLY B 1 181 ? -10.061 23.241 -36.782 1.00 14.89 176 GLY B O 1
ATOM 2897 N N . ALA B 1 182 ? -8.204 24.264 -36.021 1.00 14.65 177 ALA B N 1
ATOM 2898 C CA . ALA B 1 182 ? -8.905 25.080 -35.025 1.00 14.35 177 ALA B CA 1
ATOM 2899 C C . ALA B 1 182 ? -9.721 26.212 -35.653 1.00 14.25 177 ALA B C 1
ATOM 2900 O O . ALA B 1 182 ? -9.243 26.915 -36.543 1.00 14.00 177 ALA B O 1
ATOM 2902 N N . ASP B 1 183 ? -10.955 26.369 -35.178 1.00 14.30 178 ASP B N 1
ATOM 2903 C CA . ASP B 1 183 ? -11.834 27.465 -35.574 1.00 14.42 178 ASP B CA 1
ATOM 2904 C C . ASP B 1 183 ? -11.665 28.604 -34.565 1.00 14.46 178 ASP B C 1
ATOM 2905 O O . ASP B 1 183 ? -12.136 28.501 -33.434 1.00 14.47 178 ASP B O 1
ATOM 2910 N N . ILE B 1 184 ? -10.988 29.676 -34.974 1.00 14.87 179 ILE B N 1
ATOM 2911 C CA . ILE B 1 184 ? -10.701 30.803 -34.066 1.00 15.19 179 ILE B CA 1
ATOM 2912 C C . ILE B 1 184 ? -11.926 31.664 -33.734 1.00 15.33 179 ILE B C 1
ATOM 2913 O O . ILE B 1 184 ? -11.957 32.321 -32.691 1.00 14.95 179 ILE B O 1
ATOM 2918 N N . LYS B 1 185 ? -12.927 31.658 -34.614 1.00 15.51 180 LYS B N 1
ATOM 2919 C CA . LYS B 1 185 ? -14.166 32.381 -34.337 1.00 16.00 180 LYS B CA 1
ATOM 2920 C C . LYS B 1 185 ? -14.974 31.623 -33.279 1.00 15.43 180 LYS B C 1
ATOM 2921 O O . LYS B 1 185 ? -15.589 32.238 -32.405 1.00 15.29 180 LYS B O 1
ATOM 2927 N N . LYS B 1 186 ? -14.947 30.291 -33.350 1.00 14.75 181 LYS B N 1
ATOM 2928 C CA . LYS B 1 186 ? -15.554 29.460 -32.316 1.00 14.49 181 LYS B CA 1
ATOM 2929 C C . LYS B 1 186 ? -14.908 29.769 -30.967 1.00 13.97 181 LYS B C 1
ATOM 2930 O O . LYS B 1 186 ? -15.604 30.005 -29.979 1.00 13.68 181 LYS B O 1
ATOM 2936 N N . MET B 1 187 ? -13.576 29.778 -30.938 1.00 13.80 182 MET B N 1
ATOM 2937 C CA . MET B 1 187 ? -12.835 30.047 -29.702 1.00 13.50 182 MET B CA 1
ATOM 2938 C C . MET B 1 187 ? -13.159 31.428 -29.136 1.00 14.21 182 MET B C 1
ATOM 2939 O O . MET B 1 187 ? -13.380 31.577 -27.931 1.00 13.82 182 MET B O 1
ATOM 2944 N N . GLU B 1 188 ? -13.205 32.427 -30.015 1.00 14.77 183 GLU B N 1
ATOM 2945 C CA . GLU B 1 188 ? -13.555 33.788 -29.622 1.00 15.65 183 GLU B CA 1
ATOM 2946 C C . GLU B 1 188 ? -14.967 33.854 -29.029 1.00 15.77 183 GLU B C 1
ATOM 2947 O O . GLU B 1 188 ? -15.170 34.448 -27.967 1.00 15.89 183 GLU B O 1
ATOM 2953 N N . ASN B 1 189 ? -15.929 33.235 -29.713 1.00 16.13 184 ASN B N 1
ATOM 2954 C CA . ASN B 1 189 ? -17.311 33.156 -29.229 1.00 16.58 184 ASN B CA 1
ATOM 2955 C C . ASN B 1 189 ? -17.463 32.382 -27.925 1.00 16.48 184 ASN B C 1
ATOM 2956 O O . ASN B 1 189 ? -18.239 32.780 -27.054 1.00 16.37 184 ASN B O 1
ATOM 2961 N N . ASP B 1 190 ? -16.725 31.280 -27.795 1.00 16.47 185 ASP B N 1
ATOM 2962 C CA . ASP B 1 190 ? -16.727 30.487 -26.564 1.00 16.54 185 ASP B CA 1
ATOM 2963 C C . ASP B 1 190 ? -16.256 31.323 -25.375 1.00 16.51 185 ASP B C 1
ATOM 2964 O O . ASP B 1 190 ? -16.898 31.324 -24.325 1.00 16.30 185 ASP B O 1
ATOM 2969 N N . ALA B 1 191 ? -15.152 32.047 -25.559 1.00 16.48 186 ALA B N 1
ATOM 2970 C CA . ALA B 1 191 ? -14.577 32.880 -24.502 1.00 16.77 186 ALA B CA 1
ATOM 2971 C C . ALA B 1 191 ? -15.539 33.979 -24.055 1.00 17.00 186 ALA B C 1
ATOM 2972 O O . ALA B 1 191 ? -15.704 34.221 -22.853 1.00 16.84 186 ALA B O 1
ATOM 2974 N N . LYS B 1 192 ? -16.178 34.625 -25.029 1.00 17.50 187 LYS B N 1
ATOM 2975 C CA . LYS B 1 192 ? -17.127 35.709 -24.765 1.00 17.95 187 LYS B CA 1
ATOM 2976 C C . LYS B 1 192 ? -18.418 35.220 -24.112 1.00 17.99 187 LYS B C 1
ATOM 2977 O O . LYS B 1 192 ? -19.010 35.933 -23.297 1.00 18.20 187 LYS B O 1
ATOM 2983 N N . ARG B 1 193 ? -18.850 34.011 -24.467 1.00 17.93 188 ARG B N 1
ATOM 2984 C CA . ARG B 1 193 ? -20.044 33.410 -23.870 1.00 18.34 188 ARG B CA 1
ATOM 2985 C C . ARG B 1 193 ? -19.801 33.036 -22.404 1.00 17.87 188 ARG B C 1
ATOM 2986 O O . ARG B 1 193 ? -20.638 33.301 -21.539 1.00 17.85 188 ARG B O 1
ATOM 2994 N N . ILE B 1 194 ? -18.649 32.427 -22.139 1.00 17.33 189 ILE B N 1
ATOM 2995 C CA . ILE B 1 194 ? -18.312 31.922 -20.807 1.00 16.98 189 ILE B CA 1
ATOM 2996 C C . ILE B 1 194 ? -17.918 33.053 -19.857 1.00 16.76 189 ILE B C 1
ATOM 2997 O O . ILE B 1 194 ? -18.214 32.997 -18.658 1.00 16.49 189 ILE B O 1
ATOM 3002 N N . ASN B 1 195 ? -17.262 34.075 -20.407 1.00 16.49 190 ASN B N 1
ATOM 3003 C CA . ASN B 1 195 ? -16.844 35.252 -19.651 1.00 16.34 190 ASN B CA 1
ATOM 3004 C C . ASN B 1 195 ? -17.097 36.551 -20.427 1.00 16.39 190 ASN B C 1
ATOM 3005 O O . ASN B 1 195 ? -16.190 37.072 -21.088 1.00 15.88 190 ASN B O 1
ATOM 3010 N N . PRO B 1 196 ? -18.332 37.086 -20.332 1.00 16.66 191 PRO B N 1
ATOM 3011 C CA . PRO B 1 196 ? -18.746 38.313 -21.026 1.00 16.83 191 PRO B CA 1
ATOM 3012 C C . PRO B 1 196 ? -17.996 39.563 -20.574 1.00 17.09 191 PRO B C 1
ATOM 3013 O O . PRO B 1 196 ? -17.955 40.554 -21.312 1.00 17.12 191 PRO B O 1
ATOM 3017 N N . ASP B 1 197 ? -17.415 39.519 -19.377 1.00 17.23 192 ASP B N 1
ATOM 3018 C CA . ASP B 1 197 ? -16.741 40.682 -18.800 1.00 17.30 192 ASP B CA 1
ATOM 3019 C C . ASP B 1 197 ? -15.280 40.815 -19.223 1.00 16.93 192 ASP B C 1
ATOM 3020 O O . ASP B 1 197 ? -14.700 41.896 -19.125 1.00 16.81 192 ASP B O 1
ATOM 3025 N N . ALA B 1 198 ? -14.695 39.716 -19.693 1.00 16.34 193 ALA B N 1
ATOM 3026 C CA . ALA B 1 198 ? -13.276 39.691 -20.032 1.00 15.70 193 ALA B CA 1
ATOM 3027 C C . ALA B 1 198 ? -13.006 40.315 -21.397 1.00 15.46 193 ALA B C 1
ATOM 3028 O O . ALA B 1 198 ? -13.858 40.283 -22.285 1.00 15.37 193 ALA B O 1
ATOM 3030 N N . GLU B 1 199 ? -11.819 40.893 -21.553 1.00 14.99 194 GLU B N 1
ATOM 3031 C CA . GLU B 1 199 ? -11.327 41.271 -22.874 1.00 14.89 194 GLU B CA 1
ATOM 3032 C C . GLU B 1 199 ? -10.833 40.002 -23.560 1.00 14.00 194 GLU B C 1
ATOM 3033 O O . GLU B 1 199 ? -10.288 39.113 -22.908 1.00 13.71 194 GLU B O 1
ATOM 3039 N N . VAL B 1 200 ? -11.048 39.906 -24.868 1.00 12.81 195 VAL B N 1
ATOM 3040 C CA . VAL B 1 200 ? -10.632 38.725 -25.622 1.00 11.72 195 VAL B CA 1
ATOM 3041 C C . VAL B 1 200 ? -9.822 39.189 -26.823 1.00 11.25 195 VAL B C 1
ATOM 3042 O O . VAL B 1 200 ? -10.290 40.020 -27.610 1.00 10.58 195 VAL B O 1
ATOM 3046 N N . VAL B 1 201 ? -8.602 38.665 -26.938 1.00 10.42 196 VAL B N 1
ATOM 3047 C CA . VAL B 1 201 ? -7.672 39.080 -27.987 1.00 9.97 196 VAL B CA 1
ATOM 3048 C C . VAL B 1 201 ? -7.164 37.875 -28.776 1.00 9.54 196 VAL B C 1
ATOM 3049 O O . VAL B 1 201 ? -6.705 36.885 -28.193 1.00 9.64 196 VAL B O 1
ATOM 3053 N N . LEU B 1 202 ? -7.253 37.971 -30.099 1.00 9.05 197 LEU B N 1
ATOM 3054 C CA . LEU B 1 202 ? -6.667 36.978 -30.990 1.00 8.86 197 LEU B CA 1
ATOM 3055 C C . LEU B 1 202 ? -5.232 37.400 -31.274 1.00 8.45 197 LEU B C 1
ATOM 3056 O O . LEU B 1 202 ? -4.976 38.537 -31.685 1.00 8.40 197 LEU B O 1
ATOM 3061 N N . LEU B 1 203 ? -4.297 36.485 -31.031 1.00 8.04 198 LEU B N 1
ATOM 3062 C CA . LEU B 1 203 ? -2.879 36.822 -31.024 1.00 7.71 198 LEU B CA 1
ATOM 3063 C C . LEU B 1 203 ? -2.010 35.794 -31.748 1.00 7.84 198 LEU B C 1
ATOM 3064 O O . LEU B 1 203 ? -2.280 34.595 -31.712 1.00 7.27 198 LEU B O 1
ATOM 3069 N N . SER B 1 204 ? -0.977 36.299 -32.416 1.00 7.82 199 SER B N 1
ATOM 3070 C CA . SER B 1 204 ? 0.186 35.507 -32.789 1.00 8.14 199 SER B CA 1
ATOM 3071 C C . SER B 1 204 ? 1.415 36.262 -32.312 1.00 8.31 199 SER B C 1
ATOM 3072 O O . SER B 1 204 ? 1.633 37.408 -32.694 1.00 8.31 199 SER B O 1
ATOM 3075 N N . LEU B 1 205 ? 2.217 35.619 -31.474 1.00 8.46 200 LEU B N 1
ATOM 3076 C CA . LEU B 1 205 ? 3.458 36.219 -31.001 1.00 8.67 200 LEU B CA 1
ATOM 3077 C C . LEU B 1 205 ? 4.570 36.062 -32.033 1.00 9.01 200 LEU B C 1
ATOM 3078 O O . LEU B 1 205 ? 5.659 36.617 -31.878 1.00 9.62 200 LEU B O 1
ATOM 3083 N N . LYS B 1 206 ? 4.285 35.300 -33.084 1.00 8.84 201 LYS B N 1
ATOM 3084 C CA . LYS B 1 206 ? 5.192 35.176 -34.211 1.00 8.96 201 LYS B CA 1
ATOM 3085 C C . LYS B 1 206 ? 5.022 36.376 -35.156 1.00 8.73 201 LYS B C 1
ATOM 3086 O O . LYS B 1 206 ? 5.983 37.094 -35.421 1.00 8.60 201 LYS B O 1
ATOM 3092 N N . THR B 1 207 ? 3.803 36.598 -35.646 1.00 8.41 202 THR B N 1
ATOM 3093 C CA . THR B 1 207 ? 3.546 37.706 -36.572 1.00 8.29 202 THR B CA 1
ATOM 3094 C C . THR B 1 207 ? 3.382 39.030 -35.837 1.00 8.58 202 THR B C 1
ATOM 3095 O O . THR B 1 207 ? 3.548 40.101 -36.431 1.00 8.44 202 THR B O 1
ATOM 3099 N N . MET B 1 208 ? 3.055 38.936 -34.547 1.00 8.77 203 MET B N 1
ATOM 3100 C CA . MET B 1 208 ? 2.720 40.082 -33.681 1.00 9.28 203 MET B CA 1
ATOM 3101 C C . MET B 1 208 ? 1.309 40.651 -33.866 1.00 9.35 203 MET B C 1
ATOM 3102 O O . MET B 1 208 ? 0.948 41.644 -33.217 1.00 9.34 203 MET B O 1
ATOM 3107 N N . GLU B 1 209 ? 0.514 40.029 -34.737 1.00 8.92 204 GLU B N 1
ATOM 3108 C CA . GLU B 1 209 ? -0.896 40.398 -34.887 1.00 8.98 204 GLU B CA 1
ATOM 3109 C C . GLU B 1 209 ? -1.612 40.229 -33.548 1.00 8.99 204 GLU B C 1
ATOM 3110 O O . GLU B 1 209 ? -1.490 39.182 -32.904 1.00 8.82 204 GLU B O 1
ATOM 3116 N N . GLY B 1 210 ? -2.333 41.272 -33.135 1.00 8.90 205 GLY B N 1
ATOM 3117 C CA . GLY B 1 210 ? -3.040 41.285 -31.857 1.00 8.95 205 GLY B CA 1
ATOM 3118 C C . GLY B 1 210 ? -2.206 41.676 -30.644 1.00 9.16 205 GLY B C 1
ATOM 3119 O O . GLY B 1 210 ? -2.753 41.856 -29.552 1.00 9.04 205 GLY B O 1
ATOM 3120 N N . PHE B 1 211 ? -0.889 41.814 -30.811 1.00 9.11 206 PHE B N 1
ATOM 3121 C CA . PHE B 1 211 ? -0.033 42.187 -29.681 1.00 9.66 206 PHE B CA 1
ATOM 3122 C C . PHE B 1 211 ? -0.336 43.585 -29.149 1.00 9.95 206 PHE B C 1
ATOM 3123 O O . PHE B 1 211 ? -0.268 43.823 -27.940 1.00 9.70 206 PHE B O 1
ATOM 3131 N N . ASP B 1 212 ? -0.664 44.505 -30.053 1.00 10.32 207 ASP B N 1
ATOM 3132 C CA . ASP B 1 212 ? -0.977 45.877 -29.655 1.00 10.76 207 ASP B CA 1
ATOM 3133 C C . ASP B 1 212 ? -2.175 45.936 -28.702 1.00 10.87 20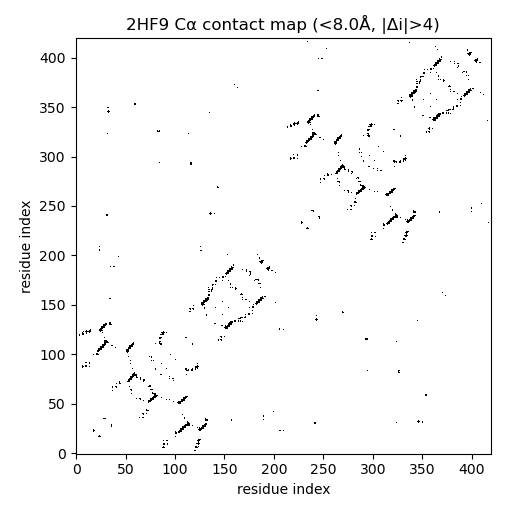7 ASP B C 1
ATOM 3134 O O . ASP B 1 212 ? -2.200 46.753 -27.775 1.00 10.64 207 ASP B O 1
ATOM 3139 N N . LYS B 1 213 ? -3.140 45.042 -28.918 1.00 11.15 208 LYS B N 1
ATOM 3140 C CA . LYS B 1 213 ? -4.327 44.947 -28.070 1.00 11.58 208 LYS B CA 1
ATOM 3141 C C . LYS B 1 213 ? -4.002 44.422 -26.662 1.00 11.88 208 LYS B C 1
ATOM 3142 O O . LYS B 1 213 ? -4.585 44.884 -25.676 1.00 11.50 208 LYS B O 1
ATOM 3148 N N . VAL B 1 214 ? -3.088 43.453 -26.574 1.00 12.11 209 VAL B N 1
ATOM 3149 C CA . VAL B 1 214 ? -2.618 42.947 -25.275 1.00 12.53 209 VAL B CA 1
ATOM 3150 C C . VAL B 1 214 ? -1.861 44.050 -24.529 1.00 13.00 209 VAL B C 1
ATOM 3151 O O . VAL B 1 214 ? -2.096 44.281 -23.337 1.00 12.62 209 VAL B O 1
ATOM 3155 N N . LEU B 1 215 ? -0.969 44.733 -25.247 1.00 13.40 210 LEU B N 1
ATOM 3156 C CA . LEU B 1 215 ? -0.205 45.858 -24.705 1.00 14.37 210 LEU B CA 1
ATOM 3157 C C . LEU B 1 215 ? -1.134 46.935 -24.143 1.00 14.70 210 LEU B C 1
ATOM 3158 O O . LEU B 1 215 ? -0.893 47.464 -23.053 1.00 14.76 210 LEU B O 1
ATOM 3163 N N . GLU B 1 216 ? -2.198 47.235 -24.887 1.00 15.09 211 GLU B N 1
ATOM 3164 C CA . GLU B 1 216 ? -3.201 48.219 -24.480 1.00 16.07 211 GLU B CA 1
ATOM 3165 C C . GLU B 1 216 ? -3.924 47.818 -23.195 1.00 15.41 211 GLU B C 1
ATOM 3166 O O . GLU B 1 216 ? -4.193 48.670 -22.342 1.00 15.10 211 GLU B O 1
ATOM 3172 N N . PHE B 1 217 ? -4.243 46.531 -23.067 1.00 15.10 212 PHE B N 1
ATOM 3173 C CA . PHE B 1 217 ? -4.876 46.013 -21.855 1.00 14.82 212 PHE B CA 1
ATOM 3174 C C . PHE B 1 217 ? -3.970 46.223 -20.644 1.00 14.65 212 PHE B C 1
ATOM 3175 O O . PHE B 1 217 ? -4.437 46.637 -19.585 1.00 14.38 212 PHE B O 1
ATOM 3183 N N . ILE B 1 218 ? -2.683 45.919 -20.805 1.00 14.67 213 ILE B N 1
ATOM 3184 C CA . ILE B 1 218 ? -1.697 46.122 -19.744 1.00 15.15 213 ILE B CA 1
ATOM 3185 C C . ILE B 1 218 ? -1.633 47.595 -19.339 1.00 15.75 213 ILE B C 1
ATOM 3186 O O . ILE B 1 218 ? -1.797 47.926 -18.162 1.00 15.51 213 ILE B O 1
ATOM 3191 N N . GLU B 1 219 ? -1.421 48.471 -20.322 1.00 16.54 214 GLU B N 1
ATOM 3192 C CA . GLU B 1 219 ? -1.283 49.908 -20.071 1.00 17.59 214 GLU B CA 1
ATOM 3193 C C . GLU B 1 219 ? -2.512 50.538 -19.408 1.00 17.84 214 GLU B C 1
ATOM 3194 O O . GLU B 1 219 ? -2.374 51.335 -18.476 1.00 17.98 214 GLU B O 1
ATOM 3200 N N . LYS B 1 220 ? -3.702 50.172 -19.878 1.00 18.14 215 LYS B N 1
ATOM 3201 C CA . LYS B 1 220 ? -4.951 50.650 -19.286 1.00 18.76 215 LYS B CA 1
ATOM 3202 C C . LYS B 1 220 ? -5.156 50.125 -17.865 1.00 18.96 215 LYS B C 1
ATOM 3203 O O . LYS B 1 220 ? -5.567 50.876 -16.980 1.00 18.95 215 LYS B O 1
ATOM 3209 N N . SER B 1 221 ? -4.871 48.839 -17.653 1.00 19.07 216 SER B N 1
ATOM 3210 C CA . SER B 1 221 ? -4.999 48.222 -16.331 1.00 19.40 216 SER B CA 1
ATOM 3211 C C . SER B 1 221 ? -4.150 48.946 -15.286 1.00 19.96 216 SER B C 1
ATOM 3212 O O . SER B 1 221 ? -4.590 49.138 -14.149 1.00 19.97 216 SER B O 1
ATOM 3215 N N . VAL B 1 222 ? -2.945 49.346 -15.688 1.00 20.64 217 VAL B N 1
ATOM 3216 C CA . VAL B 1 222 ? -2.029 50.109 -14.839 1.00 21.65 217 VAL B CA 1
ATOM 3217 C C . VAL B 1 222 ? -2.628 51.469 -14.464 1.00 22.47 217 VAL B C 1
ATOM 3218 O O . VAL B 1 222 ? -2.619 51.853 -13.293 1.00 22.58 217 VAL B O 1
ATOM 3222 N N . LYS B 1 223 ? -3.161 52.180 -15.455 1.00 23.27 218 LYS B N 1
ATOM 3223 C CA . LYS B 1 223 ? -3.734 53.512 -15.234 1.00 24.35 218 LYS B CA 1
ATOM 3224 C C . LYS B 1 223 ? -5.054 53.481 -14.457 1.00 24.73 218 LYS B C 1
ATOM 3225 O O . LYS B 1 223 ? -5.461 54.487 -13.874 1.00 25.02 218 LYS B O 1
ATOM 3231 N N . GLU B 1 224 ? -5.707 52.323 -14.435 1.00 25.18 219 GLU B N 1
ATOM 3232 C CA . GLU B 1 224 ? -6.997 52.180 -13.765 1.00 25.74 219 GLU B CA 1
ATOM 3233 C C . GLU B 1 224 ? -6.930 51.833 -12.269 1.00 26.09 219 GLU B C 1
ATOM 3234 O O . GLU B 1 224 ? -7.957 51.866 -11.588 1.00 26.16 219 GLU B O 1
ATOM 3240 N N . VAL B 1 225 ? -5.741 51.505 -11.760 1.00 26.51 220 VAL B N 1
ATOM 3241 C CA . VAL B 1 225 ? -5.604 51.090 -10.350 1.00 27.00 220 VAL B CA 1
ATOM 3242 C C . VAL B 1 225 ? -5.806 52.231 -9.348 1.00 27.20 220 VAL B C 1
ATOM 3243 O O . VAL B 1 225 ? -5.479 53.389 -9.625 1.00 27.51 220 VAL B O 1
#

Secondary structure (DSSP, 8-state):
--HHHHHHHHHHHHHHHHHHTT-EEEEEEESTTSSHHHHHHHHHHHHTTT--EEEEEEETTTHHHHHHHHTTT-EEEEEE-TT-SS--HHHHHHHHTTS-GGG-SEEEEE--S-SSGGGG---S-SEEEEEEEGGG-TTTTTT-HHHHTT-SEEEEE-GGGHHHHT--HHHHHHHHHHH-TTSEEEE--TTT-TTHHHHHHHHHHHHHH--/-HHHHHHHHHHHHHHHHHHTT-EEEEEEESTTSSHHHHHHHHHHHHTTTS-EEEEEEETTTHHHHHHHHTTT-EEEEEE-TT-SS--HHHHHHHHHTS-TTS-SEEEEE--S-SSTTTT---S-SEEEEEEEGGG-TTTTTT-HHHHHT-SEEEEE-GGGHHHHT--HHHHHHHHHHH-TTSEEEE--TTT-TTHHHHHHHHHHHHHT-

InterPro domains:
  IPR003495 CobW/HypB/UreG, nucleotide-binding domain [PF02492] (39-196)
  IPR004392 Hydrogenase maturation factor HypB [PTHR30134] (5-220)
  IPR004392 Hydrogenase maturation factor HypB [TIGR00073] (7-217)
  IPR004392 Hydrogenase maturation factor HypB [cd05390] (13-215)
  IPR027417 P-loop containing nucleoside triphosphate hydrolase [G3DSA:3.40.50.300] (1-221)
  IPR027417 P-loop containing nucleoside triphosphate hydrolase [SSF52540] (11-218)

Organism: Methanocaldococcus jannaschii (strain ATCC 43067 / DSM 2661 / JAL-1 / JCM 10045 / NBRC 100440) (NCBI:txid243232)

B-factor: mean 16.32, std 6.24, range [5.12, 83.98]

Nearest PDB structures (foldseek):
  2hf9-assembly1_A  TM=1.005E+00  e=3.471E-42  Methanocaldococcus jannaschii
  2wsm-assembly1_A  TM=9.566E-01  e=7.304E-26  Archaeoglobus fulgidus DSM 4304
  2wsm-assembly1_B  TM=9.589E-01  e=1.883E-22  Archaeoglobus fulgidus DSM 4304
  4lps-assembly2_B  TM=9.394E-01  e=7.113E-20  Helicobacter pylori 26695
  5xkt-assembly1_B  TM=8.975E-01  e=1.314E-13  Klebsiella pneumoniae subsp. rhinoscleromatis SB3432

Sequence (420 aa):
KDILKANKRLADKNRKLLNKHGVVAFDFMGAIGSGKTLLIEKLIDNLKDKYKIACIAGDVIAKFDAERMEKHGAKVVPLNTGKECHLDAHLVGHALEDLNLDEIDLLFIENVGNLICPADFDLGTHKRIVVISTTEGDDTIEKHPGIMKTADLIVINKIDLADAVGADIKKMENDAKRINPDAEVVLLSLKTMEGFDKVLEFIEKSVKEVKDILKANKRLADKNRKLLNKHGVVAFDFMGAIGSGKTLLIEKLIDNLKDKYKIACIAGDVIAKFDAERMEKHGAKVVPLNTGKECHLDAHLVGHALEDLNLDEIDLLFIENVGNLICPADFDLGTHKRIVVISTTEGDDTIEKHPGIMKTADLIVINKIDLADAVGADIKKMENDAKRINPDAEVVLLSLKTMEGFDKVLEFIEKSVKEV

Radius of gyration: 21.61 Å; Cα contacts (8 Å, |Δi|>4): 899; chains: 2; bounding box: 38×66×47 Å

Foldseek 3Di:
DCVLVVLVVLLQVLLVVLVVLQEAEEEEEEAPPLCLLLLLLVCLLVCVVPWQEAEEAEELPRCVSQVSNVVSPHHYDYHNPHPDQWDALVVLVVSVVVDDSNRGNYYYYYIYRDLPPHLSHNNNHLFYEYGHELQVALCVCVVRLSSLQRHQEYEHEPPVCNVVNVHDVVSSQVSSCVSHVNHHYFYAYSVVGPRVVVVNVVVVVSSVPDD/DVLVVQVVLLQVLLVVLVVLQAAEEEEEEAPPLCLLLLLLVLLLVCVVPWQEEEEAEELPRCVSQVSNVVSPHHYHYHNDHPDQWDALVSLVVSVVVDPSNRGNYYYYYMYRHQAPCLSGRNNHLFYEYGYELLVPLCVCVVRLRSLQRHQEYEHEPPVCNVVNVHDVVSSQVSSCVSHVNHHYFYYYSVVGHRSVVVSVVVVVSSVVD

Solvent-accessible surface area: 17321 Å² total; per-residue (Å²): 188,111,97,53,104,35,9,94,146,58,0,72,129,10,51,92,53,2,42,126,60,51,2,11,0,0,0,0,0,0,0,11,25,0,14,14,8,70,0,0,8,62,0,0,55,71,7,111,128,127,23,107,11,0,0,0,2,3,16,40,49,1,114,41,9,4,104,80,0,92,146,34,64,10,118,14,11,68,29,110,10,39,155,90,19,17,0,36,0,89,67,3,18,96,2,2,129,98,14,91,12,100,91,16,48,0,0,0,0,10,1,3,8,0,3,10,18,0,16,58,22,24,0,1,8,34,37,28,0,0,0,0,0,0,4,15,28,30,42,4,0,41,29,12,30,42,3,0,123,42,5,47,0,0,0,0,3,22,28,57,11,5,140,33,50,62,11,74,46,148,63,0,41,85,4,0,106,143,31,13,108,139,13,91,25,9,42,0,0,10,130,89,58,118,18,12,106,107,0,40,87,15,0,41,125,2,22,160,87,50,200,132,129,81,133,30,11,135,136,62,0,68,140,8,58,160,66,2,81,166,51,53,1,6,0,0,0,0,0,0,0,10,26,0,14,13,8,70,0,0,10,54,0,0,64,78,3,92,140,136,32,108,11,0,0,0,1,5,11,41,46,0,115,43,7,6,107,86,0,96,143,30,59,8,108,8,11,72,27,112,10,40,146,78,5,16,0,29,1,87,53,2,22,89,1,3,117,88,15,95,10,100,104,9,43,0,0,0,1,9,1,1,12,0,3,20,16,0,11,66,27,42,1,0,9,39,59,27,0,0,0,0,0,0,4,13,29,30,35,4,0,32,29,8,34,43,2,0,126,48,6,48,0,0,0,0,3,25,32,59,9,7,138,33,49,61,12,50,64,125,49,0,50,83,8,0,105,143,19,9,109,139,13,103,24,8,33,0,0,8,133,86,68,114,7,10,95,116,0,39,92,25,0,26,113,3,20,141,122,104

CATH classification: 3.40.50.300

=== Feature glossary ===
Key to the feature types in this record:

pLDDT. pLDDT is the predicted lDDT-Cα score: AlphaFold's confidence that the local environment of each residue (all inter-atomic distances within 15 Å) is correctly placed. It is a per-residue number between 0 and 100, with higher meaning more reliable.

Radius of gyration, Cα contacts, bounding box. The geometric summary reports three shape descriptors. Rg (radius of gyration) measures how spread out the Cα atoms are about their centre of mass; compact globular proteins have small Rg, elongated or unfolded ones large. Cα contacts (<8 Å, |i−j|>4) count long-range residue pairs in spatial proximity — high for tightly packed folds, near zero for rods or random coil. The bounding-box extents give the protein's footprint along x, y, z in Å.

Backbone torsions (φ/ψ). Backbone dihedral angles. Every residue except chain termini has a φ (preceding-C → N → Cα → C) and a ψ (N → Cα → C → next-N). They are reported in degrees following the IUPAC sign convention. Secondary structure is essentially a statement about which (φ, ψ) basin each residue occupies.

Contact-map, Ramachandran, and PAE plots. Plot images: a contact map (which residues are close in 3D, as an N×N binary image), a Ramachandran scatter (backbone torsion angles, revealing secondary-structure composition at a glance), and — for AlphaFold structures — a PAE heatmap (pairwise prediction confidence).

Predicted aligned error. Predicted Aligned Error (PAE) is an AlphaFold confidence matrix: entry (i, j) is the expected error in the position of residue j, in ångströms, when the prediction is superimposed on the true structure at residue i. Low PAE within a block of residues means that block is internally rigid and well-predicted; high PAE between two blocks means their relative placement is uncertain even if each block individually is confident.

Secondary structure (3-state, P-SEA). Three-state secondary structure (P-SEA) collapses the eight DSSP classes into helix (a), strand (b), and coil (c). P-SEA assigns these from Cα geometry alone — distances and angles — without requiring backbone oxygens, so it works on any Cα trace.

Solvent-accessible surface area. Solvent-accessible surface area (SASA) is the area in Å² traced out by the centre of a 1.4 Å probe sphere (a water molecule) rolled over the protein's van der Waals surface (Shrake–Rupley / Lee–Richards construction). Buried residues have near-zero SASA; fully exposed residues can exceed 200 Å². The total SASA scales roughly with the number of surface residues.

Foldseek 3Di. The Foldseek 3Di string encodes local tertiary geometry as a 20-letter alphabet — one character per residue — derived from the relative positions of nearby Cα atoms. Unlike the amino-acid sequence, 3Di is a direct function of the 3D structure, so two proteins with the same fold have similar 3Di strings even at low sequence identity.

B-factor. For experimental (PDB) structures, the B-factor (temperature factor) quantifies the positional spread of each atom in the crystal — a combination of thermal vibration and static disorder — in units of Å². High B-factors mark flexible loops or poorly resolved regions; low B-factors mark the rigid, well-ordered core.

mmCIF coordinates. The mmCIF block holds the 3D Cartesian coordinates of each backbone atom (N, Cα, C, O) in ångströms. mmCIF is the PDB's canonical archive format — a tagged-loop text representation of the atomic model.

InterPro / GO / CATH / organism. Functional annotations link the protein to curated databases. InterPro entries identify conserved domains and families by matching the sequence against member-database signatures (Pfam, PROSITE, CDD, …). Gene Ontology (GO) terms describe molecular function, biological process, and cellular component in a controlled vocabulary. CATH places the structure in a hierarchical fold classification (Class/Architecture/Topology/Homologous-superfamily). The organism is the source species.

Rendered structure images. Structure images are PyMOL renders from six orthogonal camera directions. Cartoon representation draws helices as coils and strands as arrows; sticks shows the backbone as bonds; surface shows the solvent-excluded envelope. Rainbow coloring maps sequence position to hue (blue→red, N→C); chain coloring assigns a distinct color per polypeptide.

Sequence. This is the polypeptide sequence — one letter per residue, N-terminus first. Length ranges from a few dozen residues for small domains to over a thousand for large multi-domain proteins.

Secondary structure (8-state, DSSP). The SS8 string is DSSP's per-residue secondary-structure call. α-helix (H) means an i→i+4 H-bond ladder; β-strand (E) means the residue participates in a β-sheet; 3₁₀ (G) and π (I) are tighter and wider helices; T/S are turns/bends; '-' is loop.

Nearest PDB structures. Structural nearest neighbors (via Foldseek easy-search vs the PDB). Reported per hit: target PDB id, E-value, and alignment TM-score. A TM-score above ~0.5 is the conventional threshold for 'same fold'.